Protein AF-A0A7S2XJY5-F1 (afdb_monomer_lite)

Secondary structure (DSSP, 8-state):
------------------PPPS--S---------STT-EEEEEEEEEE----SSSS--PPPEEEEEEEEEEEGGGSPPPHHHHHHHHHHHHHHHHHHT-EEE-GGG-SS---EE-TTTTTS--HHHHHHHHHHHHHTT-SEEEEEGGG-----EETTS-EEHHHHHHHS-S--EEEEEEEEHHHHHHHHHHHTT-BPPPP--SS-------S--------TTSS--BTTPEEE-GGG-----TTS-TT---EEEEEEEGGGGGTGGG-HHHHHHHHHHHHHT-SPPSS--EEHHHHHHHHHHHHHHHHHHHH---GGGT-SS-SSEE-HHHHHHHHHHHHSSPPPHHHHHHHHHHH-SS-SSSEEHHHHHHHHHHHHHHTT-

Organism: NCBI:txid420275

InterPro domains:
  IPR002048 EF-hand domain [PF13202] (316-332)
  IPR002048 EF-hand domain [PF13202] (350-371)
  IPR002048 EF-hand domain [PS50222] (316-342)
  IPR002048 EF-hand domain [PS50222] (344-379)
  IPR002048 EF-hand domain [SM00054] (316-339)
  IPR002048 EF-hand domain [SM00054] (348-376)
  IPR002048 EF-hand domain [cd00051] (316-369)
  IPR006179 5'-Nucleotidase/apyrase [PTHR11575] (23-199)
  IPR008334 5'-Nucleotidase, C-terminal [PF02872] (119-199)
  IPR011992 EF-hand domain pair [SSF47473] (313-374)
  IPR018247 EF-Hand 1, calcium-binding site [PS00018] (320-332)
  IPR018247 EF-Hand 1, calcium-binding site [PS00018] (357-369)
  IPR036907 5'-Nucleotidase, C-terminal domain superfamily [G3DSA:3.90.780.10] (108-244)
  IPR036907 5'-Nucleotidase, C-terminal domain superfamily [SSF55816] (118-196)

Structure (mmCIF, N/CA/C/O backbone):
data_AF-A0A7S2XJY5-F1
#
_entry.id   AF-A0A7S2XJY5-F1
#
loop_
_atom_site.group_PDB
_atom_site.id
_atom_site.type_symbol
_atom_site.label_atom_id
_atom_site.label_alt_id
_atom_site.label_comp_id
_atom_site.label_asym_id
_atom_site.label_entity_id
_atom_site.label_seq_id
_atom_site.pdbx_PDB_ins_code
_atom_site.Cartn_x
_atom_site.Cartn_y
_atom_site.Cartn_z
_atom_site.occupancy
_atom_site.B_iso_or_equiv
_atom_site.auth_seq_id
_atom_site.auth_comp_id
_atom_site.auth_asym_id
_atom_site.auth_atom_id
_atom_site.pdbx_PDB_model_num
ATOM 1 N N . MET A 1 1 ? 21.127 9.557 -14.807 1.00 29.62 1 MET A N 1
ATOM 2 C CA . MET A 1 1 ? 20.922 9.652 -13.348 1.00 29.62 1 MET A CA 1
ATOM 3 C C . MET A 1 1 ? 21.948 8.745 -12.684 1.00 29.62 1 MET A C 1
ATOM 5 O O . MET A 1 1 ? 22.033 7.583 -13.057 1.00 29.62 1 MET A O 1
ATOM 9 N N . VAL A 1 2 ? 22.822 9.300 -11.841 1.00 29.33 2 VAL A N 1
ATOM 10 C CA . VAL A 1 2 ? 23.921 8.565 -11.191 1.00 29.33 2 VAL A CA 1
ATOM 11 C C . VAL A 1 2 ? 23.334 7.768 -10.027 1.00 29.33 2 VAL A C 1
ATOM 13 O O . VAL A 1 2 ? 22.824 8.361 -9.083 1.00 29.33 2 VAL A O 1
ATOM 16 N N . VAL A 1 3 ? 23.370 6.439 -10.116 1.00 29.59 3 VAL A N 1
ATOM 17 C CA . VAL A 1 3 ? 22.918 5.539 -9.045 1.00 29.59 3 VAL A CA 1
ATOM 18 C C . VAL A 1 3 ? 24.025 5.443 -7.977 1.00 29.59 3 VAL A C 1
ATOM 20 O O . VAL A 1 3 ? 25.196 5.306 -8.351 1.00 29.59 3 VAL A O 1
ATOM 23 N N . PRO A 1 4 ? 23.716 5.536 -6.668 1.00 28.08 4 PRO A N 1
ATOM 24 C CA . PRO A 1 4 ? 24.727 5.514 -5.615 1.00 28.08 4 PRO A CA 1
ATOM 25 C C . PRO A 1 4 ? 25.443 4.162 -5.537 1.00 28.08 4 PRO A C 1
ATOM 27 O O . PRO A 1 4 ? 24.821 3.103 -5.572 1.00 28.08 4 PRO A O 1
ATOM 30 N N . LYS A 1 5 ? 26.769 4.206 -5.381 1.00 39.09 5 LYS A N 1
ATOM 31 C CA . LYS A 1 5 ? 27.600 3.046 -5.040 1.00 39.09 5 LYS A CA 1
ATOM 32 C C . LYS A 1 5 ? 27.339 2.650 -3.585 1.00 39.09 5 LYS A C 1
ATOM 34 O O . LYS A 1 5 ? 27.726 3.387 -2.684 1.00 39.09 5 LYS A O 1
ATOM 39 N N . GLY A 1 6 ? 26.757 1.478 -3.353 1.00 31.03 6 GLY A N 1
ATOM 40 C CA . GLY A 1 6 ? 26.663 0.905 -2.013 1.00 31.03 6 GLY A CA 1
ATOM 41 C C . GLY A 1 6 ? 26.239 -0.558 -2.036 1.00 31.03 6 GLY A C 1
ATOM 42 O O . GLY A 1 6 ? 25.116 -0.855 -2.417 1.00 31.03 6 GLY A O 1
ATOM 43 N N . LEU A 1 7 ? 27.150 -1.435 -1.596 1.00 30.28 7 LEU A N 1
ATOM 44 C CA . LEU A 1 7 ? 26.961 -2.867 -1.311 1.00 30.28 7 LEU A CA 1
ATOM 45 C C . LEU A 1 7 ? 26.700 -3.776 -2.521 1.00 30.28 7 LEU A C 1
ATOM 47 O O . LEU A 1 7 ? 25.761 -4.565 -2.548 1.00 30.28 7 LEU A O 1
ATOM 51 N N . PHE A 1 8 ? 27.618 -3.748 -3.486 1.00 30.09 8 PHE A N 1
ATOM 52 C CA . PHE A 1 8 ? 27.840 -4.936 -4.302 1.00 30.09 8 PHE A CA 1
ATOM 53 C C . PHE A 1 8 ? 28.774 -5.864 -3.540 1.00 30.09 8 PHE A C 1
ATOM 55 O O . PHE A 1 8 ? 29.875 -5.466 -3.162 1.00 30.09 8 PHE A O 1
ATOM 62 N N . TRP A 1 9 ? 28.324 -7.099 -3.327 1.00 26.91 9 TRP A N 1
ATOM 63 C CA . TRP A 1 9 ? 29.220 -8.224 -3.121 1.00 26.91 9 TRP A CA 1
ATOM 64 C C . TRP A 1 9 ? 30.323 -8.108 -4.169 1.00 26.91 9 TRP A C 1
ATOM 66 O O . TRP A 1 9 ? 30.029 -8.117 -5.367 1.00 26.91 9 TRP A O 1
ATOM 76 N N . GLU A 1 10 ? 31.570 -7.916 -3.737 1.00 26.02 10 GLU A N 1
ATOM 77 C CA . GLU A 1 10 ? 32.703 -8.094 -4.631 1.00 26.02 10 GLU A CA 1
ATOM 78 C C . GLU A 1 10 ? 32.535 -9.487 -5.221 1.00 26.02 10 GLU A C 1
ATOM 80 O O . GLU A 1 10 ? 32.629 -10.486 -4.504 1.00 26.02 10 GLU A O 1
ATOM 85 N N . ALA A 1 11 ? 32.209 -9.545 -6.515 1.00 30.75 11 ALA A N 1
ATOM 86 C CA . ALA A 1 11 ? 32.312 -10.754 -7.300 1.00 30.75 11 ALA A CA 1
ATOM 87 C C . ALA A 1 11 ? 33.789 -11.133 -7.244 1.00 30.75 11 ALA A C 1
ATOM 89 O O . ALA A 1 11 ? 34.611 -10.672 -8.035 1.00 30.75 11 ALA A O 1
ATOM 90 N N . THR A 1 12 ? 34.139 -11.893 -6.211 1.00 30.95 12 THR A N 1
ATOM 91 C CA . THR A 1 12 ? 35.447 -12.488 -6.044 1.00 30.95 12 THR A CA 1
ATOM 92 C C . THR A 1 12 ? 35.678 -13.237 -7.337 1.00 30.95 12 THR A C 1
ATOM 94 O O . THR A 1 12 ? 34.856 -14.078 -7.682 1.00 30.95 12 THR A O 1
ATOM 97 N N . ASN A 1 13 ? 36.719 -12.846 -8.074 1.00 35.53 13 ASN A N 1
ATOM 98 C CA . ASN A 1 13 ? 37.205 -13.447 -9.314 1.00 35.53 13 ASN A CA 1
ATOM 99 C C . ASN A 1 13 ? 36.831 -14.943 -9.418 1.00 35.53 13 ASN A C 1
ATOM 101 O O . ASN A 1 13 ? 37.615 -15.815 -9.044 1.00 35.53 13 ASN A O 1
ATOM 105 N N . MET A 1 14 ? 35.642 -15.269 -9.936 1.00 33.88 14 MET A N 1
ATOM 106 C CA . MET A 1 14 ? 35.227 -16.649 -10.197 1.00 33.88 14 MET A CA 1
ATOM 107 C C . MET A 1 14 ? 35.778 -17.061 -11.562 1.00 33.88 14 MET A C 1
ATOM 109 O O . MET A 1 14 ? 35.077 -17.575 -12.420 1.00 33.88 14 MET A O 1
ATOM 113 N N . ASN A 1 15 ? 37.086 -16.871 -11.737 1.00 35.81 15 ASN A N 1
ATOM 114 C CA . ASN A 1 15 ? 37.884 -17.538 -12.758 1.00 35.81 15 ASN A CA 1
ATOM 115 C C . ASN A 1 15 ? 38.328 -18.921 -12.248 1.00 35.81 15 ASN A C 1
ATOM 117 O O . ASN A 1 15 ? 39.458 -19.347 -12.484 1.00 35.81 15 ASN A O 1
ATOM 121 N N . GLN A 1 16 ? 37.466 -19.633 -11.511 1.00 37.78 16 GLN A N 1
ATOM 122 C CA . GLN A 1 16 ? 37.703 -21.042 -11.216 1.00 37.78 16 GLN A CA 1
ATOM 123 C C . GLN A 1 16 ? 37.204 -21.874 -12.391 1.00 37.78 16 GLN A C 1
ATOM 125 O O . GLN A 1 16 ? 36.065 -22.329 -12.453 1.00 37.78 16 GLN A O 1
ATOM 130 N N . TRP A 1 17 ? 38.116 -22.064 -13.338 1.00 41.41 17 TRP A N 1
ATOM 131 C CA . TRP A 1 17 ? 38.046 -23.124 -14.325 1.00 41.41 17 TRP A CA 1
ATOM 132 C C . TRP A 1 17 ? 38.044 -24.464 -13.585 1.00 41.41 17 TRP A C 1
ATOM 134 O O . TRP A 1 17 ? 39.087 -24.894 -13.089 1.00 41.41 17 TRP A O 1
ATOM 144 N N . MET A 1 18 ? 36.900 -25.145 -13.514 1.00 36.88 18 MET A N 1
ATOM 145 C CA . MET A 1 18 ? 36.914 -26.574 -13.205 1.00 36.88 18 MET A CA 1
ATOM 146 C C . MET A 1 18 ? 37.543 -27.288 -14.401 1.00 36.88 18 MET A C 1
ATOM 148 O O . MET A 1 18 ? 36.895 -27.514 -15.423 1.00 36.88 18 MET A O 1
ATOM 152 N N . ARG A 1 19 ? 38.844 -27.585 -14.304 1.00 36.41 19 ARG A N 1
ATOM 153 C CA . ARG A 1 19 ? 39.475 -28.542 -15.214 1.00 36.41 19 ARG A CA 1
ATOM 154 C C . ARG A 1 19 ? 38.819 -29.900 -14.957 1.00 36.41 19 ARG A C 1
ATOM 156 O O . ARG A 1 19 ? 38.704 -30.270 -13.791 1.00 36.41 19 ARG A O 1
ATOM 163 N N . PRO A 1 20 ? 38.386 -30.630 -15.994 1.00 39.88 20 PRO A N 1
ATOM 164 C CA . PRO A 1 20 ? 37.950 -31.995 -15.790 1.00 39.88 20 PRO A CA 1
ATOM 165 C C . PRO A 1 20 ? 39.162 -32.794 -15.319 1.00 39.88 20 PRO A C 1
ATOM 167 O O . PRO A 1 20 ? 40.182 -32.835 -16.016 1.00 39.88 20 PRO A O 1
ATOM 170 N N . ASP A 1 21 ? 39.048 -33.409 -14.144 1.00 40.09 21 ASP A N 1
ATOM 171 C CA . ASP A 1 21 ? 39.895 -34.542 -13.808 1.00 40.09 21 ASP A CA 1
ATOM 172 C C . ASP A 1 21 ? 39.765 -35.572 -14.934 1.00 40.09 21 ASP A C 1
ATOM 174 O O . ASP A 1 21 ? 38.693 -35.774 -15.518 1.00 40.09 21 ASP A O 1
ATOM 178 N N . GLN A 1 22 ? 40.908 -36.135 -15.315 1.00 46.09 22 GLN A N 1
ATOM 179 C CA . GLN A 1 22 ? 40.997 -37.109 -16.388 1.00 46.09 22 GLN A CA 1
ATOM 180 C C . GLN A 1 22 ? 40.031 -38.276 -16.134 1.00 46.09 22 GLN A C 1
ATOM 182 O O . GLN A 1 22 ? 39.860 -38.708 -15.001 1.00 46.09 22 GLN A O 1
ATOM 187 N N . GLU A 1 23 ? 39.457 -38.792 -17.226 1.00 42.59 23 GLU A N 1
ATOM 188 C CA . GLU A 1 23 ? 38.643 -40.016 -17.289 1.00 42.59 23 GLU A CA 1
ATOM 189 C C . GLU A 1 23 ? 37.160 -39.899 -16.877 1.00 42.59 23 GLU A C 1
ATOM 191 O O . GLU A 1 23 ? 36.683 -40.571 -15.971 1.00 42.59 23 GLU A O 1
ATOM 196 N N . SER A 1 24 ? 36.356 -39.150 -17.643 1.00 40.94 24 SER A N 1
ATOM 197 C CA . SER A 1 24 ? 34.982 -39.595 -17.947 1.00 40.94 24 SER A CA 1
ATOM 198 C C . SER A 1 24 ? 34.450 -38.990 -19.251 1.00 40.94 24 SER A C 1
ATOM 200 O O . SER A 1 24 ? 34.585 -37.801 -19.539 1.00 40.94 24 SER A O 1
ATOM 202 N N . SER A 1 25 ? 33.856 -39.846 -20.077 1.00 47.81 25 SER A N 1
ATOM 203 C CA . SER A 1 25 ? 33.305 -39.555 -21.399 1.00 47.81 25 SER A CA 1
ATOM 204 C C . SER A 1 25 ? 31.925 -38.888 -21.322 1.00 47.81 25 SER A C 1
ATOM 206 O O . SER A 1 25 ? 30.938 -39.480 -21.747 1.00 47.81 25 SER A O 1
ATOM 208 N N . SER A 1 26 ? 31.859 -37.679 -20.760 1.00 51.41 26 SER A N 1
ATOM 209 C CA . SER A 1 26 ? 30.836 -36.651 -21.035 1.00 51.41 26 SER A CA 1
ATOM 210 C C . SER A 1 26 ? 31.084 -35.450 -20.117 1.00 51.41 26 SER A C 1
ATOM 212 O O . SER A 1 26 ? 30.559 -35.389 -19.004 1.00 51.41 26 SER A O 1
ATOM 214 N N . SER A 1 27 ? 31.905 -34.490 -20.543 1.00 62.22 27 SER A N 1
ATOM 215 C CA . SER A 1 27 ? 32.109 -33.265 -19.766 1.00 62.22 27 SER A CA 1
ATOM 216 C C . SER A 1 27 ? 30.918 -32.322 -19.963 1.00 62.22 27 SER A C 1
ATOM 218 O O . SER A 1 27 ? 30.722 -31.739 -21.027 1.00 62.22 27 SER A O 1
ATOM 220 N N . ILE A 1 28 ? 30.088 -32.182 -18.929 1.00 72.00 28 ILE A N 1
ATOM 221 C CA . ILE A 1 28 ? 29.012 -31.186 -18.911 1.00 72.00 28 ILE A CA 1
ATOM 222 C C . ILE A 1 28 ? 29.629 -29.843 -18.520 1.00 72.00 28 ILE A C 1
ATOM 224 O O . ILE A 1 28 ? 30.196 -29.706 -17.436 1.00 72.00 28 ILE A O 1
ATOM 228 N N . ARG A 1 29 ? 29.519 -28.845 -19.402 1.00 70.56 29 ARG A N 1
ATOM 229 C CA . ARG A 1 29 ? 29.962 -27.473 -19.124 1.00 70.56 29 ARG A CA 1
ATOM 230 C C . ARG A 1 29 ? 28.786 -26.636 -18.633 1.00 70.56 29 ARG A C 1
ATOM 232 O O . ARG A 1 29 ? 27.751 -26.584 -19.289 1.00 70.56 29 ARG A O 1
ATOM 239 N N . ILE A 1 30 ? 28.965 -25.965 -17.498 1.00 80.69 30 ILE A N 1
ATOM 240 C CA . ILE A 1 30 ? 27.973 -25.058 -16.909 1.00 80.69 30 ILE A CA 1
ATOM 241 C C . ILE A 1 30 ? 28.506 -23.628 -17.023 1.00 80.69 30 ILE A C 1
ATOM 243 O O . ILE A 1 30 ? 29.621 -23.348 -16.589 1.00 80.69 30 ILE A O 1
ATOM 247 N N . LEU A 1 31 ? 27.706 -22.730 -17.599 1.00 82.56 31 LEU A N 1
ATOM 248 C CA . LEU A 1 31 ? 28.025 -21.311 -17.783 1.00 82.56 31 LEU A CA 1
ATOM 249 C C . LEU A 1 31 ? 26.969 -20.454 -17.071 1.00 82.56 31 LEU A C 1
ATOM 251 O O . LEU A 1 31 ? 25.777 -20.748 -17.152 1.00 82.56 31 LEU A O 1
ATOM 255 N N . LYS A 1 32 ? 27.393 -19.384 -16.388 1.00 83.06 32 LYS A N 1
ATOM 256 C CA . LYS A 1 32 ? 26.498 -18.413 -15.735 1.00 83.06 32 LYS A CA 1
ATOM 257 C C . LYS A 1 32 ? 27.039 -16.998 -15.928 1.00 83.06 32 LYS A C 1
ATOM 259 O O . LYS A 1 32 ? 28.169 -16.720 -15.552 1.00 83.06 32 LYS A O 1
ATOM 264 N N . THR A 1 33 ? 26.215 -16.102 -16.460 1.00 84.88 33 THR A N 1
ATOM 265 C CA . THR A 1 33 ? 26.574 -14.711 -16.799 1.00 84.88 33 THR A CA 1
ATOM 266 C C . THR A 1 33 ? 26.278 -13.696 -15.684 1.00 84.88 33 THR A C 1
ATOM 268 O O . THR A 1 33 ? 26.242 -12.494 -15.927 1.00 84.88 33 THR A O 1
ATOM 271 N N . GLY A 1 34 ? 26.062 -14.154 -14.447 1.00 83.12 34 GLY A N 1
ATOM 272 C CA . GLY A 1 34 ? 25.695 -13.280 -13.325 1.00 83.12 34 GLY A CA 1
ATOM 273 C C . GLY A 1 34 ? 24.226 -12.834 -13.355 1.00 83.12 34 GLY A C 1
ATOM 274 O O . GLY A 1 34 ? 23.350 -13.639 -13.680 1.00 83.12 34 GLY A O 1
ATOM 275 N N . SER A 1 35 ? 23.964 -11.584 -12.957 1.00 72.00 35 SER A N 1
ATOM 276 C CA . SER A 1 35 ? 22.647 -10.924 -12.929 1.00 72.00 35 SER A CA 1
ATOM 277 C C . SER A 1 35 ? 22.656 -9.627 -13.750 1.00 72.00 35 SER A C 1
ATOM 279 O O . SER A 1 35 ? 23.706 -9.174 -14.207 1.00 72.00 35 SER A O 1
ATOM 281 N N . ASP A 1 36 ? 21.473 -9.045 -13.963 1.00 75.44 36 ASP A N 1
ATOM 282 C CA . ASP A 1 36 ? 21.288 -7.696 -14.532 1.00 75.44 36 ASP A CA 1
ATOM 283 C C . ASP A 1 36 ? 21.783 -7.512 -15.973 1.00 75.44 36 ASP A C 1
ATOM 285 O O . ASP A 1 36 ? 21.943 -6.390 -16.446 1.00 75.44 36 ASP A O 1
ATOM 289 N N . ALA A 1 37 ? 22.013 -8.624 -16.681 1.00 83.56 37 ALA A N 1
ATOM 290 C CA . ALA A 1 37 ? 22.475 -8.647 -18.066 1.00 83.56 37 ALA A CA 1
ATOM 291 C C . ALA A 1 37 ? 23.744 -7.806 -18.313 1.00 83.56 37 ALA A C 1
ATOM 293 O O . ALA A 1 37 ? 23.923 -7.261 -19.396 1.00 83.56 37 ALA A O 1
ATOM 294 N N . ARG A 1 38 ? 24.649 -7.703 -17.330 1.00 86.12 38 ARG A N 1
ATOM 295 C CA . ARG A 1 38 ? 25.928 -6.998 -17.519 1.00 86.12 38 ARG A CA 1
ATOM 296 C C . ARG A 1 38 ? 26.885 -7.757 -18.441 1.00 86.12 38 ARG A C 1
ATOM 298 O O . ARG A 1 38 ? 27.644 -7.141 -19.181 1.00 86.12 38 ARG A O 1
ATOM 305 N N . LEU A 1 39 ? 26.847 -9.087 -18.384 1.00 89.44 39 LEU A N 1
ATOM 306 C CA . LEU A 1 39 ? 27.678 -9.967 -19.198 1.00 89.44 39 LEU A CA 1
ATOM 307 C C . LEU A 1 39 ? 26.808 -10.783 -20.156 1.00 89.44 39 LEU A C 1
ATOM 309 O O . LEU A 1 39 ? 25.773 -11.324 -19.760 1.00 89.44 39 LEU A O 1
ATOM 313 N N . ALA A 1 40 ? 27.271 -10.943 -21.392 1.00 91.25 40 ALA A N 1
ATOM 314 C CA . ALA A 1 40 ? 26.786 -11.975 -22.302 1.00 91.25 40 ALA A CA 1
ATOM 315 C C . ALA A 1 40 ? 27.818 -13.101 -22.402 1.00 91.25 40 ALA A C 1
ATOM 317 O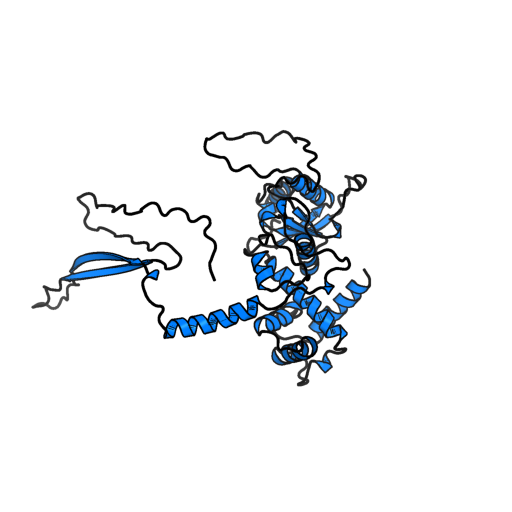 O . ALA A 1 40 ? 29.014 -12.836 -22.455 1.00 91.25 40 ALA A O 1
ATOM 318 N N . ALA A 1 41 ? 27.364 -14.354 -22.443 1.00 91.62 41 ALA A N 1
ATOM 319 C CA . ALA A 1 41 ? 28.221 -15.477 -22.808 1.00 91.62 41 ALA A CA 1
ATOM 320 C C . ALA A 1 41 ? 28.127 -15.685 -24.320 1.00 91.62 41 ALA A C 1
ATOM 322 O O . ALA A 1 41 ? 27.054 -16.016 -24.829 1.00 91.62 41 ALA A O 1
ATOM 323 N N . LEU A 1 42 ? 29.238 -15.507 -25.026 1.00 91.25 42 LEU A N 1
ATOM 324 C CA . LEU A 1 42 ? 29.387 -15.954 -26.402 1.00 91.25 42 LEU A CA 1
ATOM 325 C C . LEU A 1 42 ? 29.897 -17.392 -26.362 1.00 91.25 42 LEU A C 1
ATOM 327 O O . LEU A 1 42 ? 30.968 -17.643 -25.819 1.00 91.25 42 LEU A O 1
ATOM 331 N N . VAL A 1 43 ? 29.113 -18.331 -26.890 1.00 91.44 43 VAL A N 1
ATOM 332 C CA . VAL A 1 43 ? 29.472 -19.752 -26.910 1.00 91.44 43 VAL A CA 1
ATOM 333 C C . VAL A 1 43 ? 29.556 -20.214 -28.353 1.00 91.44 43 VAL A C 1
ATOM 335 O O . VAL A 1 43 ? 28.563 -20.175 -29.078 1.00 91.44 43 VAL A O 1
ATOM 338 N N . GLU A 1 44 ? 30.737 -20.660 -28.755 1.00 91.00 44 GLU A N 1
ATOM 339 C CA . GLU A 1 44 ? 31.007 -21.199 -30.080 1.00 91.00 44 GLU A CA 1
ATOM 340 C C . GLU A 1 44 ? 31.118 -22.723 -30.004 1.00 91.00 44 GLU A C 1
ATOM 342 O O . GLU A 1 44 ? 31.832 -23.275 -29.161 1.00 91.00 44 GLU A O 1
ATOM 347 N N . TRP A 1 45 ? 30.370 -23.415 -30.866 1.00 88.44 45 TRP A N 1
ATOM 348 C CA . TRP A 1 45 ? 30.390 -24.871 -30.984 1.00 88.44 45 TRP A CA 1
ATOM 349 C C . TRP A 1 45 ? 30.909 -25.263 -32.357 1.00 88.44 45 TRP A C 1
ATOM 351 O O . TRP A 1 45 ? 30.323 -24.897 -33.377 1.00 88.44 45 TRP A O 1
ATOM 361 N N . THR A 1 46 ? 31.962 -26.072 -32.372 1.00 87.56 46 THR A N 1
ATOM 362 C CA . THR A 1 46 ? 32.534 -26.604 -33.608 1.00 87.56 46 THR A CA 1
ATOM 363 C C . THR A 1 46 ? 32.130 -28.060 -33.763 1.00 87.56 46 THR A C 1
ATOM 365 O O . THR A 1 46 ? 32.360 -28.858 -32.856 1.00 87.56 46 THR A O 1
ATOM 368 N N . PHE A 1 47 ? 31.568 -28.426 -34.915 1.00 87.06 47 PHE A N 1
ATOM 369 C CA . PHE A 1 47 ? 31.174 -29.799 -35.235 1.00 87.06 47 PHE A CA 1
ATOM 370 C C . PHE A 1 47 ? 31.938 -30.325 -36.452 1.00 87.06 47 PHE A C 1
ATOM 372 O O . PHE A 1 47 ? 32.155 -29.599 -37.421 1.00 87.06 47 PHE A O 1
ATOM 379 N N . ASP A 1 48 ? 32.301 -31.603 -36.416 1.00 83.25 48 ASP A N 1
ATOM 380 C CA . ASP A 1 48 ? 32.869 -32.330 -37.544 1.00 83.25 48 ASP A CA 1
ATOM 381 C C . ASP A 1 48 ? 31.754 -33.033 -38.331 1.00 83.25 48 ASP A C 1
ATOM 383 O O . ASP A 1 48 ? 30.920 -33.754 -37.775 1.00 83.25 48 ASP A O 1
ATOM 387 N N . HIS A 1 49 ? 31.756 -32.814 -39.645 1.00 73.38 49 HIS A N 1
ATOM 388 C CA . HIS A 1 49 ? 30.795 -33.358 -40.603 1.00 73.38 49 HIS A CA 1
ATOM 389 C C . HIS A 1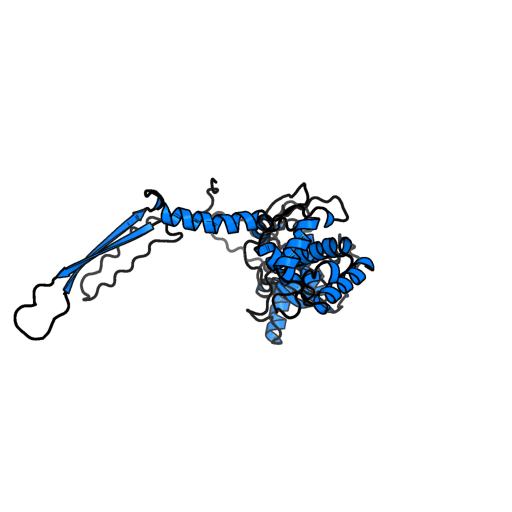 49 ? 31.380 -34.472 -41.490 1.00 73.38 49 HIS A C 1
ATOM 391 O O . HIS A 1 49 ? 30.720 -34.921 -42.433 1.00 73.38 49 HIS A O 1
ATOM 397 N N . THR A 1 50 ? 32.607 -34.930 -41.235 1.00 67.19 50 THR A N 1
ATOM 398 C CA . THR A 1 50 ? 33.335 -35.852 -42.119 1.00 67.19 50 THR A CA 1
ATOM 399 C C . THR A 1 50 ? 32.900 -37.321 -42.005 1.00 67.19 50 THR A C 1
ATOM 401 O O . THR A 1 50 ? 33.715 -38.183 -41.740 1.00 67.19 50 THR A O 1
ATOM 404 N N . HIS A 1 51 ? 31.630 -37.652 -42.277 1.00 56.69 51 HIS A N 1
ATOM 405 C CA . HIS A 1 51 ? 31.192 -39.021 -42.629 1.00 56.69 51 HIS A CA 1
ATOM 406 C C . HIS A 1 51 ? 29.814 -39.012 -43.321 1.00 56.69 51 HIS A C 1
ATOM 408 O O . HIS A 1 51 ? 28.835 -39.540 -42.808 1.00 56.69 51 HIS A O 1
ATOM 414 N N . ASN A 1 52 ? 29.711 -38.397 -44.506 1.00 53.81 52 ASN A N 1
ATOM 415 C CA . ASN A 1 52 ? 28.458 -38.391 -45.279 1.00 53.81 52 ASN A CA 1
ATOM 416 C C . ASN A 1 52 ? 28.676 -38.721 -46.764 1.00 53.81 52 ASN A C 1
ATOM 418 O O . ASN A 1 52 ? 28.187 -38.038 -47.661 1.00 53.81 52 ASN A O 1
ATOM 422 N N . THR A 1 53 ? 29.455 -39.769 -47.040 1.00 52.97 53 THR A N 1
ATOM 423 C CA . THR A 1 53 ? 29.577 -40.326 -48.394 1.00 52.97 53 THR A CA 1
ATOM 424 C C . THR A 1 53 ? 29.438 -41.845 -48.342 1.00 52.97 53 THR A C 1
ATOM 426 O O . THR A 1 53 ? 30.413 -42.554 -48.127 1.00 52.97 53 THR A O 1
ATOM 429 N N . GLY A 1 54 ? 28.218 -42.360 -48.525 1.00 55.06 54 GLY A N 1
ATOM 430 C CA . GLY A 1 54 ? 28.064 -43.715 -49.066 1.00 55.06 54 GLY A CA 1
ATOM 431 C C . GLY A 1 54 ? 26.875 -44.554 -48.614 1.00 55.06 54 GLY A C 1
ATOM 432 O O . GLY A 1 54 ? 26.387 -45.310 -49.442 1.00 55.06 54 GLY A O 1
ATOM 433 N N . ASP A 1 55 ? 26.375 -44.428 -47.384 1.00 55.44 55 ASP A N 1
ATOM 434 C CA . ASP A 1 55 ? 25.310 -45.317 -46.892 1.00 55.44 55 ASP A CA 1
ATOM 435 C C . ASP A 1 55 ? 24.176 -44.546 -46.214 1.00 55.44 55 ASP A C 1
ATOM 437 O O . ASP A 1 55 ? 24.386 -43.510 -45.590 1.00 55.44 55 ASP A O 1
ATOM 441 N N . HIS A 1 56 ? 22.952 -45.053 -46.370 1.00 55.56 56 HIS A N 1
ATOM 442 C CA . HIS A 1 56 ? 21.667 -44.426 -46.025 1.00 55.56 56 HIS A CA 1
ATOM 443 C C . HIS A 1 56 ? 21.405 -44.185 -44.516 1.00 55.56 56 HIS A C 1
ATOM 445 O O . HIS A 1 56 ? 20.254 -44.164 -44.081 1.00 55.56 56 HIS A O 1
ATOM 451 N N . GLN A 1 57 ? 22.437 -43.961 -43.704 1.00 58.50 57 GLN A N 1
ATOM 452 C CA . GLN A 1 57 ? 22.311 -43.515 -42.318 1.00 58.50 57 GLN A CA 1
ATOM 453 C C . GLN A 1 57 ? 23.120 -42.237 -42.111 1.00 58.50 57 GLN A C 1
ATOM 455 O O . GLN A 1 57 ? 24.334 -42.263 -41.950 1.00 58.50 57 GLN A O 1
ATOM 460 N N . SER A 1 58 ? 22.420 -41.105 -42.099 1.00 60.16 58 SER A N 1
ATOM 461 C CA . SER A 1 58 ? 22.964 -39.812 -41.693 1.00 60.16 58 SER A CA 1
ATOM 462 C C . SER A 1 58 ? 23.395 -39.877 -40.225 1.00 60.16 58 SER A C 1
ATOM 464 O O . SER A 1 58 ? 22.555 -39.768 -39.328 1.00 60.16 58 SER A O 1
ATOM 466 N N . THR A 1 59 ? 24.685 -40.077 -39.964 1.00 61.81 59 THR A N 1
ATOM 467 C CA . THR A 1 59 ? 25.244 -39.952 -38.614 1.00 61.81 59 THR A CA 1
ATOM 468 C C . THR A 1 59 ? 25.260 -38.479 -38.198 1.00 61.81 59 THR A C 1
ATOM 470 O O . THR A 1 59 ? 25.668 -37.633 -38.999 1.00 61.81 59 THR A O 1
ATOM 473 N N . PRO A 1 60 ? 24.805 -38.137 -36.977 1.00 69.69 60 PRO A N 1
ATOM 474 C CA . PRO A 1 60 ? 24.823 -36.759 -36.506 1.00 69.69 60 PRO A CA 1
ATOM 475 C C . PRO A 1 60 ? 26.266 -36.226 -36.410 1.00 69.69 60 PRO A C 1
ATOM 477 O O . PRO A 1 60 ? 27.177 -37.007 -36.125 1.00 69.69 60 PRO A O 1
ATOM 480 N N . PRO A 1 61 ? 26.483 -34.916 -36.635 1.00 75.75 61 PRO A N 1
ATOM 481 C CA . PRO A 1 61 ? 27.808 -34.302 -36.562 1.00 75.75 61 PRO A CA 1
ATOM 482 C C . PRO A 1 61 ? 28.432 -34.500 -35.178 1.00 75.75 61 PRO A C 1
ATOM 484 O O . PRO A 1 61 ? 27.751 -34.338 -34.162 1.00 75.75 61 PRO A O 1
ATOM 487 N N . ALA A 1 62 ? 29.722 -34.826 -35.129 1.00 79.25 62 ALA A N 1
ATOM 488 C CA . ALA A 1 62 ? 30.432 -35.000 -33.865 1.00 79.25 62 ALA A CA 1
ATOM 489 C C . ALA A 1 62 ? 30.882 -33.635 -33.326 1.00 79.25 62 ALA A C 1
ATOM 491 O O . ALA A 1 62 ? 31.504 -32.861 -34.046 1.00 79.25 62 ALA A O 1
ATOM 492 N N . LEU A 1 63 ? 30.580 -33.324 -32.063 1.00 78.19 63 LEU A N 1
ATOM 493 C CA . LEU A 1 63 ? 31.064 -32.103 -31.411 1.00 78.19 63 LEU A CA 1
ATOM 494 C C . LEU A 1 63 ? 32.587 -32.184 -31.208 1.00 78.19 63 LEU A C 1
ATOM 496 O O . LEU A 1 63 ? 33.077 -33.111 -30.568 1.00 78.19 63 LEU A O 1
ATOM 500 N N . VAL A 1 64 ? 33.316 -31.201 -31.733 1.00 83.38 64 VAL A N 1
ATOM 501 C CA . VAL A 1 64 ? 34.788 -31.124 -31.729 1.00 83.38 64 VAL A CA 1
ATOM 502 C C . VAL A 1 64 ? 35.288 -30.237 -30.600 1.00 83.38 64 VAL A C 1
ATOM 504 O O . VAL A 1 64 ? 36.168 -30.633 -29.836 1.00 83.38 64 VAL A O 1
ATOM 507 N N . SER A 1 65 ? 34.731 -29.033 -30.483 1.00 82.62 65 SER A N 1
ATOM 508 C CA . SER A 1 65 ? 35.099 -28.083 -29.439 1.00 82.62 65 SER A CA 1
ATOM 509 C C . SER A 1 65 ? 33.903 -27.252 -29.002 1.00 82.62 65 SER A C 1
ATOM 511 O O . SER A 1 65 ? 32.925 -27.074 -29.730 1.00 82.62 65 SER A O 1
ATOM 513 N N . VAL A 1 66 ? 34.007 -26.762 -27.772 1.00 84.31 66 VAL A N 1
ATOM 514 C CA . VAL A 1 66 ? 33.137 -25.736 -27.214 1.00 84.31 66 VAL A CA 1
ATOM 515 C C . VAL A 1 66 ? 34.068 -24.671 -26.669 1.00 84.31 66 VAL A C 1
ATOM 517 O O . VAL A 1 66 ? 34.893 -24.976 -25.804 1.00 84.31 66 VAL A O 1
ATOM 520 N N . ASP A 1 67 ? 33.917 -23.448 -27.138 1.00 85.88 67 ASP A N 1
ATOM 521 C CA . ASP A 1 67 ? 34.673 -22.288 -26.686 1.00 85.88 67 ASP A CA 1
ATOM 522 C C . ASP A 1 67 ? 33.676 -21.261 -26.145 1.00 85.88 67 ASP A C 1
ATOM 524 O O . ASP A 1 67 ? 32.557 -21.146 -26.645 1.00 85.88 67 ASP A O 1
ATOM 528 N N . ALA A 1 68 ? 34.018 -20.596 -25.043 1.00 88.50 68 ALA A N 1
ATOM 529 C CA . ALA A 1 68 ? 33.118 -19.649 -24.396 1.00 88.50 68 ALA A CA 1
ATOM 530 C C . ALA A 1 68 ? 33.881 -18.424 -23.900 1.00 88.50 68 ALA A C 1
ATOM 532 O O . ALA A 1 68 ? 34.917 -18.556 -23.247 1.00 88.50 68 ALA A O 1
ATOM 533 N N . GLU A 1 69 ? 33.325 -17.250 -24.168 1.00 91.12 69 GLU A N 1
ATOM 534 C CA . GLU A 1 69 ? 33.835 -15.956 -23.727 1.00 91.12 69 GLU A CA 1
ATOM 535 C C . GLU A 1 69 ? 32.715 -15.160 -23.053 1.00 91.12 69 GLU A C 1
ATOM 537 O O . GLU A 1 69 ? 31.553 -15.232 -23.457 1.00 91.12 69 GLU A O 1
ATOM 542 N N . PHE A 1 70 ? 33.059 -14.395 -22.017 1.00 90.31 70 PHE A N 1
ATOM 543 C CA . PHE A 1 70 ? 32.142 -13.442 -21.402 1.00 90.31 70 PHE A CA 1
ATOM 544 C C . PHE A 1 70 ? 32.452 -12.033 -21.891 1.00 90.31 70 PHE A C 1
ATOM 546 O O . PHE A 1 70 ? 33.557 -11.535 -21.697 1.00 90.31 70 PHE A O 1
ATOM 553 N N . VAL A 1 71 ? 31.452 -11.390 -22.478 1.00 92.44 71 VAL A N 1
ATOM 554 C CA . VAL A 1 71 ? 31.546 -10.046 -23.043 1.00 92.44 71 VAL A CA 1
ATOM 555 C C . VAL A 1 71 ? 30.845 -9.062 -22.106 1.00 92.44 71 VAL A C 1
ATOM 557 O O . VAL A 1 71 ? 29.668 -9.262 -21.793 1.00 92.44 71 VAL A O 1
ATOM 560 N N . ASP A 1 72 ? 31.544 -8.009 -21.662 1.00 90.12 72 ASP A N 1
ATOM 561 C CA . ASP A 1 72 ? 30.930 -6.907 -20.905 1.00 90.12 72 ASP A CA 1
ATOM 562 C C . ASP A 1 72 ? 30.101 -6.035 -21.855 1.00 90.12 72 ASP A C 1
ATOM 564 O O . ASP A 1 72 ? 30.615 -5.406 -22.781 1.00 90.12 72 ASP A O 1
ATOM 568 N N . LEU A 1 73 ? 28.785 -6.023 -21.641 1.00 89.38 73 LEU A N 1
ATOM 569 C CA . LEU A 1 73 ? 27.849 -5.323 -22.516 1.00 89.38 73 LEU A CA 1
ATOM 570 C C . LEU A 1 73 ? 27.897 -3.800 -22.342 1.00 89.38 73 LEU A C 1
ATOM 572 O O . LEU A 1 73 ? 27.390 -3.088 -23.205 1.00 89.38 73 LEU A O 1
ATOM 576 N N . SER A 1 74 ? 28.523 -3.283 -21.277 1.00 86.00 74 SER A N 1
ATOM 577 C CA . SER A 1 74 ? 28.653 -1.834 -21.056 1.00 86.00 74 SER A CA 1
ATOM 578 C C . SER A 1 74 ? 29.560 -1.134 -22.074 1.00 86.00 74 SER A C 1
ATOM 580 O O . SER A 1 74 ? 29.480 0.084 -22.232 1.00 86.00 74 SER A O 1
ATOM 582 N N . GLU A 1 75 ? 30.385 -1.895 -22.797 1.00 88.75 75 GLU A N 1
ATOM 583 C CA . GLU A 1 75 ? 31.261 -1.389 -23.858 1.00 88.75 75 GLU A CA 1
ATOM 584 C C . GLU A 1 75 ? 30.526 -1.168 -25.192 1.00 88.75 75 GLU A C 1
ATOM 586 O O . GLU A 1 75 ? 31.052 -0.518 -26.098 1.00 88.75 75 GLU A O 1
ATOM 591 N N . TYR A 1 76 ? 29.298 -1.679 -25.325 1.00 90.19 76 TYR A N 1
ATOM 592 C CA . TYR A 1 76 ? 28.516 -1.611 -26.555 1.00 90.19 76 TYR A CA 1
ATOM 593 C C . TYR A 1 76 ? 27.496 -0.475 -26.496 1.00 90.19 76 TYR A C 1
ATOM 595 O O . TYR A 1 76 ? 26.819 -0.254 -25.494 1.00 90.19 76 TYR A O 1
ATOM 603 N N . ALA A 1 77 ? 27.342 0.243 -27.611 1.00 92.38 77 ALA A N 1
ATOM 604 C CA . ALA A 1 77 ? 26.294 1.247 -27.731 1.00 92.38 77 ALA A CA 1
ATOM 605 C C . ALA A 1 77 ? 24.907 0.584 -27.764 1.00 92.38 77 ALA A C 1
ATOM 607 O O . ALA A 1 77 ? 24.699 -0.424 -28.444 1.00 92.38 77 ALA A O 1
ATOM 608 N N . ASN A 1 78 ? 23.936 1.196 -27.084 1.00 90.25 78 ASN A N 1
ATOM 609 C CA . ASN A 1 78 ? 22.558 0.714 -27.090 1.00 90.25 78 ASN A CA 1
ATOM 610 C C . ASN A 1 78 ? 21.988 0.698 -28.516 1.00 90.25 78 ASN A C 1
ATOM 612 O O . ASN A 1 78 ? 22.106 1.672 -29.264 1.00 90.25 78 ASN A O 1
ATOM 616 N N . SER A 1 79 ? 21.309 -0.393 -28.878 1.00 93.69 79 SER A N 1
ATOM 617 C CA . SER A 1 79 ? 20.615 -0.495 -30.166 1.00 93.69 79 SER A CA 1
ATOM 618 C C . SER A 1 79 ? 19.515 0.576 -30.282 1.00 93.69 79 SER A C 1
ATOM 620 O O . SER A 1 79 ? 18.629 0.606 -29.424 1.00 93.69 79 SER A O 1
ATOM 622 N N . PRO A 1 80 ? 19.486 1.416 -31.338 1.00 93.50 80 PRO A N 1
ATOM 623 C CA . PRO A 1 80 ? 18.490 2.486 -31.468 1.00 93.50 80 PRO A CA 1
ATOM 624 C C . PRO A 1 80 ? 17.031 2.005 -31.513 1.00 93.50 80 PRO A C 1
ATOM 626 O O . PRO A 1 80 ? 16.141 2.657 -30.958 1.00 93.50 80 PRO A O 1
ATOM 629 N N . SER A 1 81 ? 16.760 0.859 -32.148 1.00 91.31 81 SER A N 1
ATOM 630 C CA . SER A 1 81 ? 15.404 0.299 -32.233 1.00 91.31 81 SER A CA 1
ATOM 631 C C . SER A 1 81 ? 14.915 -0.206 -30.874 1.00 91.31 81 SER A C 1
ATOM 633 O O . SER A 1 81 ? 13.782 0.075 -30.480 1.00 91.31 81 SER A O 1
ATOM 635 N N . VAL A 1 82 ? 15.791 -0.876 -30.121 1.00 88.06 82 VAL A N 1
ATOM 636 C CA . VAL A 1 82 ? 15.498 -1.336 -28.757 1.00 88.06 82 VAL A CA 1
ATOM 637 C C . VAL A 1 82 ? 15.375 -0.143 -27.817 1.00 88.06 82 VAL A C 1
ATOM 639 O O . VAL A 1 82 ? 14.419 -0.075 -27.054 1.00 88.06 82 VAL A O 1
ATOM 642 N N . GLN A 1 83 ? 16.261 0.849 -27.930 1.00 89.38 83 GLN A N 1
ATOM 643 C CA . GLN A 1 83 ? 16.209 2.064 -27.121 1.00 89.38 83 GLN A CA 1
ATOM 644 C C . GLN A 1 83 ? 14.900 2.832 -27.338 1.00 89.38 83 GLN A C 1
ATOM 646 O O . GLN A 1 83 ? 14.333 3.343 -26.381 1.00 89.38 83 GLN A O 1
ATOM 651 N N . THR A 1 84 ? 14.363 2.865 -28.561 1.00 88.38 84 THR A N 1
ATOM 652 C CA . THR A 1 84 ? 13.057 3.488 -28.840 1.00 88.38 84 THR A CA 1
ATOM 653 C C . THR A 1 84 ? 11.922 2.763 -28.110 1.00 88.38 84 THR A C 1
ATOM 655 O O . THR A 1 84 ? 11.048 3.406 -27.526 1.00 88.38 84 THR A O 1
ATOM 658 N N . LEU A 1 85 ? 11.942 1.426 -28.097 1.00 84.06 85 LEU A N 1
ATOM 659 C CA . LEU A 1 85 ? 10.967 0.622 -27.357 1.00 84.06 85 LEU A CA 1
ATOM 660 C C . LEU A 1 85 ? 11.111 0.811 -25.841 1.00 84.06 85 LEU A C 1
ATOM 662 O O . LEU A 1 85 ? 10.105 1.013 -25.163 1.00 84.06 85 LEU A O 1
ATOM 666 N N . VAL A 1 86 ? 12.345 0.787 -25.330 1.00 82.75 86 VAL A N 1
ATOM 667 C CA . VAL A 1 86 ? 12.656 1.037 -23.916 1.00 82.75 86 VAL A CA 1
ATOM 668 C C . VAL A 1 86 ? 12.156 2.4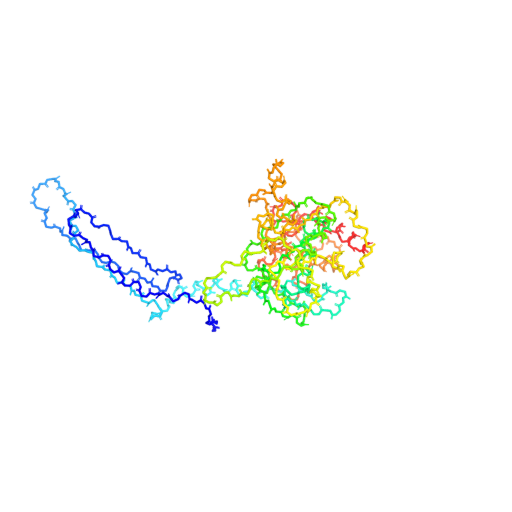18 -23.520 1.00 82.75 86 VAL A C 1
ATOM 670 O O . VAL A 1 86 ? 11.364 2.510 -22.595 1.00 82.75 86 VAL A O 1
ATOM 673 N N . ASN A 1 87 ? 12.498 3.470 -24.266 1.00 84.62 87 ASN A N 1
ATOM 674 C CA . ASN A 1 87 ? 12.048 4.836 -23.991 1.00 84.62 87 ASN A CA 1
ATOM 675 C C . ASN A 1 87 ? 10.520 4.939 -23.972 1.00 84.62 87 ASN A C 1
ATOM 677 O O . ASN A 1 87 ? 9.957 5.582 -23.094 1.00 84.62 87 ASN A O 1
ATOM 681 N N . ARG A 1 88 ? 9.826 4.272 -24.905 1.00 79.25 88 ARG A N 1
ATOM 682 C CA . ARG A 1 88 ? 8.356 4.251 -24.937 1.00 79.25 88 ARG A CA 1
ATOM 683 C C . ARG A 1 88 ? 7.745 3.555 -23.716 1.00 79.25 88 ARG A C 1
ATOM 685 O O . ARG A 1 88 ? 6.655 3.928 -23.298 1.00 79.25 88 ARG A O 1
ATOM 692 N N . LYS A 1 89 ? 8.386 2.512 -23.186 1.00 74.31 89 LYS A N 1
ATOM 693 C CA . LYS A 1 89 ? 7.908 1.792 -21.995 1.00 74.31 89 LYS A CA 1
ATOM 694 C C . LYS A 1 89 ? 8.275 2.534 -20.711 1.00 74.31 89 LYS A C 1
ATOM 696 O O . LYS A 1 89 ? 7.421 2.690 -19.845 1.00 74.31 89 LYS A O 1
ATOM 701 N N . MET A 1 90 ? 9.495 3.058 -20.636 1.00 77.31 90 MET A N 1
ATOM 702 C CA . MET A 1 90 ? 9.972 3.877 -19.525 1.00 77.31 90 MET A CA 1
ATOM 703 C C . MET A 1 90 ? 9.171 5.166 -19.395 1.00 77.31 90 MET A C 1
ATOM 705 O O . MET A 1 90 ? 8.817 5.513 -18.284 1.00 77.31 90 MET A O 1
ATOM 709 N N . SER A 1 91 ? 8.757 5.810 -20.490 1.00 77.69 91 SER A N 1
ATOM 710 C CA . SER A 1 91 ? 7.929 7.021 -20.403 1.00 77.69 91 SER A CA 1
ATOM 711 C C . SER A 1 91 ? 6.531 6.779 -19.826 1.00 77.69 91 SER A C 1
ATOM 713 O O . SER A 1 91 ? 5.875 7.722 -19.398 1.00 77.69 91 SER A O 1
ATOM 715 N N . VAL A 1 92 ? 6.031 5.539 -19.819 1.00 72.31 92 VAL A N 1
ATOM 716 C CA . VAL A 1 92 ? 4.808 5.186 -19.081 1.00 72.31 92 VAL A CA 1
ATOM 717 C C . VAL A 1 92 ? 5.121 5.086 -17.591 1.00 72.31 92 VAL A C 1
ATOM 719 O O . VAL A 1 92 ? 4.396 5.666 -16.793 1.00 72.31 92 VAL A O 1
ATOM 722 N N . LEU A 1 93 ? 6.224 4.424 -17.228 1.00 71.88 93 LEU A N 1
ATOM 723 C CA . LEU A 1 93 ? 6.668 4.301 -15.837 1.00 71.88 93 LEU A CA 1
ATOM 724 C C . LEU A 1 93 ? 7.024 5.660 -15.225 1.00 71.88 93 LEU A C 1
ATOM 726 O O . LEU A 1 93 ? 6.544 5.959 -14.146 1.00 71.88 93 LEU A O 1
ATOM 730 N N . GLU A 1 94 ? 7.765 6.512 -15.932 1.00 75.50 94 GLU A N 1
ATOM 731 C CA . GLU A 1 94 ? 8.126 7.867 -15.493 1.00 75.50 94 GLU A CA 1
ATOM 732 C C . GLU A 1 94 ? 6.884 8.738 -15.263 1.00 75.50 94 GLU A C 1
ATOM 734 O O . GLU A 1 94 ? 6.827 9.532 -14.325 1.00 75.50 94 GLU A O 1
ATOM 739 N N . ARG A 1 95 ? 5.862 8.600 -16.114 1.00 72.62 95 ARG A N 1
ATOM 740 C CA . ARG A 1 95 ? 4.610 9.347 -15.947 1.00 72.62 95 ARG A CA 1
ATOM 741 C C . ARG A 1 95 ? 3.767 8.801 -14.796 1.00 72.62 95 ARG A C 1
ATOM 743 O O . ARG A 1 95 ? 3.200 9.590 -14.051 1.00 72.62 95 ARG A O 1
ATOM 750 N N . MET A 1 96 ? 3.753 7.481 -14.599 1.00 76.38 96 MET A N 1
ATOM 751 C CA . MET A 1 96 ? 3.163 6.859 -13.408 1.00 76.38 96 MET A CA 1
ATOM 752 C C . MET A 1 96 ? 3.882 7.291 -12.127 1.00 76.38 96 MET A C 1
ATOM 754 O O . MET A 1 96 ? 3.234 7.587 -11.134 1.00 76.38 96 MET A O 1
ATOM 758 N N . GLU A 1 97 ? 5.211 7.348 -12.151 1.00 81.25 97 GLU A N 1
ATOM 759 C CA . GLU A 1 97 ? 6.058 7.700 -11.012 1.00 81.25 97 GLU A CA 1
ATOM 760 C C . GLU A 1 97 ? 5.793 9.120 -10.510 1.00 81.25 97 GLU A C 1
ATOM 762 O O . GLU A 1 97 ? 5.712 9.323 -9.303 1.00 81.25 97 GLU A O 1
ATOM 767 N N . ASN A 1 98 ? 5.575 10.074 -11.416 1.00 84.06 98 ASN A N 1
ATOM 768 C CA . ASN A 1 98 ? 5.314 11.473 -11.066 1.00 84.06 98 ASN A CA 1
ATOM 769 C C . ASN A 1 98 ? 3.850 11.773 -10.700 1.00 84.06 98 ASN A C 1
ATOM 771 O O . ASN A 1 98 ? 3.532 12.914 -10.364 1.00 84.06 98 ASN A O 1
ATOM 775 N N . GLN A 1 99 ? 2.948 10.791 -10.774 1.00 86.81 99 GLN A N 1
ATOM 776 C CA . GLN A 1 99 ? 1.556 10.996 -10.387 1.00 86.81 99 GLN A CA 1
ATOM 777 C C . GLN A 1 99 ? 1.477 11.301 -8.890 1.00 86.81 99 GLN A C 1
ATOM 779 O O . GLN A 1 99 ? 1.901 10.490 -8.068 1.00 86.81 99 GLN A O 1
ATOM 784 N N . ILE A 1 100 ? 0.901 12.450 -8.535 1.00 89.25 100 ILE A N 1
ATOM 785 C CA . ILE A 1 100 ? 0.660 12.809 -7.137 1.00 89.25 100 ILE A CA 1
ATOM 786 C C . ILE A 1 100 ? -0.473 11.940 -6.586 1.00 89.25 100 ILE A C 1
ATOM 788 O O . ILE A 1 100 ? -1.539 11.856 -7.203 1.00 89.25 100 ILE A O 1
ATOM 792 N N . MET A 1 101 ? -0.215 11.307 -5.440 1.00 89.06 101 MET A N 1
ATOM 793 C CA . MET A 1 101 ? -1.151 10.436 -4.724 1.00 89.06 101 MET A CA 1
ATOM 794 C C . MET A 1 101 ? -1.628 11.081 -3.420 1.00 89.06 101 MET A C 1
ATOM 796 O O . MET A 1 101 ? -2.820 11.074 -3.135 1.00 89.06 101 MET A O 1
ATOM 800 N N . VAL A 1 102 ? -0.706 11.668 -2.652 1.00 88.19 102 VAL A N 1
ATOM 801 C CA . VAL A 1 102 ? -0.984 12.332 -1.368 1.00 88.19 102 VAL A CA 1
ATOM 802 C C . VAL A 1 102 ? -0.886 13.847 -1.553 1.00 88.19 102 VAL A C 1
ATOM 804 O O . VAL A 1 102 ? 0.052 14.319 -2.195 1.00 88.19 102 VAL A O 1
ATOM 807 N N . HIS A 1 103 ? -1.847 14.589 -0.997 1.00 81.19 103 HIS A N 1
ATOM 808 C CA . HIS A 1 103 ? -1.930 16.055 -1.015 1.00 81.19 103 HIS A CA 1
ATOM 809 C C . HIS A 1 103 ? -1.949 16.643 0.411 1.00 81.19 103 HIS A C 1
ATOM 811 O O . HIS A 1 103 ? -2.052 15.922 1.396 1.00 81.19 103 HIS A O 1
ATOM 817 N N . ASN A 1 104 ? -1.877 17.967 0.548 1.00 65.38 104 ASN A N 1
ATOM 818 C CA . ASN A 1 104 ? -1.744 18.624 1.860 1.00 65.38 104 ASN A CA 1
ATOM 819 C C . ASN A 1 104 ? -2.908 18.403 2.823 1.00 65.38 104 ASN A C 1
ATOM 821 O O . ASN A 1 104 ? -2.727 18.552 4.030 1.00 65.38 104 ASN A O 1
ATOM 825 N N . ASP A 1 105 ? -4.073 18.032 2.306 1.00 61.44 105 ASP A N 1
ATOM 826 C CA . ASP A 1 105 ? -5.318 18.000 3.071 1.00 61.44 105 ASP A CA 1
ATOM 827 C C . ASP A 1 105 ? -5.442 16.762 3.978 1.00 61.44 105 ASP A C 1
ATOM 829 O O . ASP A 1 105 ? -6.347 16.683 4.805 1.00 61.44 105 ASP A O 1
ATOM 833 N N . PHE A 1 106 ? -4.498 15.815 3.894 1.00 58.03 106 PHE A N 1
ATOM 834 C CA . PHE A 1 106 ? -4.477 14.606 4.727 1.00 58.03 106 PHE A CA 1
ATOM 835 C C . PHE A 1 106 ? -4.139 14.855 6.204 1.00 58.03 106 PHE A C 1
ATOM 837 O O . PHE A 1 106 ? -4.220 13.927 7.010 1.00 58.03 106 PHE A O 1
ATOM 844 N N . GLN A 1 107 ? -3.745 16.071 6.589 1.00 55.72 107 GLN A N 1
ATOM 845 C CA . GLN A 1 107 ? -3.369 16.372 7.966 1.00 55.72 107 GLN A CA 1
ATOM 846 C C . GLN A 1 107 ? -4.193 17.517 8.555 1.00 55.72 107 GLN A C 1
ATOM 848 O O . GLN A 1 107 ? -4.127 18.654 8.098 1.00 55.72 107 GLN A O 1
ATOM 853 N N . LYS A 1 108 ? -4.916 17.224 9.646 1.00 54.00 108 LYS A N 1
ATOM 854 C CA . LYS A 1 108 ? -5.584 18.238 10.487 1.00 54.00 108 LYS A CA 1
ATOM 855 C C . LYS A 1 108 ? -4.583 19.123 11.253 1.00 54.00 108 LYS A C 1
ATOM 857 O O . LYS A 1 108 ? -4.945 20.205 11.709 1.00 54.00 108 LYS A O 1
ATOM 862 N N . GLU A 1 109 ? -3.329 18.686 11.384 1.00 57.56 109 GLU A N 1
ATOM 863 C CA . GLU A 1 109 ? -2.249 19.394 12.078 1.00 57.56 109 GLU A CA 1
ATOM 864 C C . GLU A 1 109 ? -1.095 19.682 11.102 1.00 57.56 109 GLU A C 1
ATOM 866 O O . GLU A 1 109 ? -0.789 18.848 10.260 1.00 57.56 109 GLU A O 1
ATOM 871 N N . ASN A 1 110 ? -0.423 20.837 11.214 1.00 61.88 110 ASN A N 1
ATOM 872 C CA . ASN A 1 110 ? 0.718 21.248 10.366 1.00 61.88 110 ASN A CA 1
ATOM 873 C C . ASN A 1 110 ? 1.998 20.396 10.600 1.00 61.88 110 ASN A C 1
ATOM 875 O O . ASN A 1 110 ? 3.086 20.937 10.817 1.00 61.88 110 ASN A O 1
ATOM 879 N N . VAL A 1 111 ? 1.893 19.066 10.620 1.00 74.56 111 VAL A N 1
ATOM 880 C CA . VAL A 1 111 ? 2.973 18.137 10.972 1.00 74.56 111 VAL A CA 1
ATOM 881 C C . VAL A 1 111 ? 3.548 17.504 9.716 1.00 74.56 111 VAL A C 1
ATOM 883 O O . VAL A 1 111 ? 3.099 16.453 9.294 1.00 74.56 111 VAL A O 1
ATOM 886 N N . CYS A 1 112 ? 4.604 18.093 9.164 1.00 86.94 112 CYS A N 1
ATOM 887 C CA . CYS A 1 112 ? 5.321 17.575 7.993 1.00 86.94 112 CYS A CA 1
ATOM 888 C C . CYS A 1 112 ? 5.379 16.030 7.908 1.00 86.94 112 CYS A C 1
ATOM 890 O O . CYS A 1 112 ? 5.798 15.348 8.856 1.00 86.94 112 CYS A O 1
ATOM 892 N N . LEU A 1 113 ? 4.969 15.474 6.765 1.00 91.75 113 LEU A N 1
ATOM 893 C CA . LEU A 1 113 ? 5.103 14.054 6.461 1.00 91.75 113 LEU A CA 1
ATOM 894 C C . LEU A 1 113 ? 6.587 13.670 6.464 1.00 91.75 113 LEU A C 1
ATOM 896 O O . LEU A 1 113 ? 7.409 14.227 5.742 1.00 91.75 113 LEU A O 1
ATOM 900 N N . SER A 1 114 ? 6.951 12.704 7.296 1.00 93.81 114 SER A N 1
ATOM 901 C CA . SER A 1 114 ? 8.308 12.196 7.408 1.00 93.81 114 SER A CA 1
ATOM 902 C C . SER A 1 114 ? 8.290 10.718 7.764 1.00 93.81 114 SER A C 1
ATOM 904 O O . SER A 1 114 ? 7.475 10.288 8.578 1.00 93.81 114 SER A O 1
ATOM 906 N N . SER A 1 115 ? 9.191 9.958 7.152 1.00 94.94 115 SER A N 1
ATOM 907 C CA . SER A 1 115 ? 9.541 8.570 7.475 1.00 94.94 115 SER A CA 1
ATOM 908 C C . SER A 1 115 ? 10.946 8.465 8.079 1.00 94.94 115 SER A C 1
ATOM 910 O O . SER A 1 115 ? 11.492 7.370 8.235 1.00 94.94 115 SER A O 1
ATOM 912 N N . VAL A 1 116 ? 11.563 9.601 8.419 1.00 93.88 116 VAL A N 1
ATOM 913 C CA . VAL A 1 116 ? 12.894 9.616 9.025 1.00 93.88 116 VAL A CA 1
ATOM 914 C C . VAL A 1 116 ? 12.820 8.965 10.399 1.00 93.88 116 VAL A C 1
ATOM 916 O O . VAL A 1 116 ? 12.018 9.349 11.248 1.00 93.88 116 VAL A O 1
ATOM 919 N N . GLY A 1 117 ? 13.673 7.968 10.625 1.00 91.12 117 GLY A N 1
ATOM 920 C CA . GLY A 1 117 ? 13.741 7.300 11.921 1.00 91.12 117 GLY A CA 1
ATOM 921 C C . GLY A 1 117 ? 12.550 6.389 12.234 1.00 91.12 117 GLY A C 1
ATOM 922 O O . GLY A 1 117 ? 12.225 6.210 13.404 1.00 91.12 117 GLY A O 1
ATOM 923 N N . THR A 1 118 ? 11.944 5.731 11.239 1.00 92.94 118 THR A N 1
ATOM 924 C CA . THR A 1 118 ? 10.855 4.736 11.433 1.00 92.94 118 THR A CA 1
ATOM 925 C C . THR A 1 118 ? 11.192 3.585 12.389 1.00 92.94 118 THR A C 1
ATOM 927 O O . THR A 1 118 ? 10.300 2.900 12.888 1.00 92.94 118 THR A O 1
ATOM 930 N N . ARG A 1 119 ? 12.480 3.346 12.656 1.00 90.69 119 ARG A N 1
ATOM 931 C CA . ARG A 1 119 ? 12.977 2.364 13.638 1.00 90.69 119 ARG A CA 1
ATOM 932 C C . ARG A 1 119 ? 13.268 2.956 15.023 1.00 90.69 119 ARG A C 1
ATOM 934 O O . ARG A 1 119 ? 13.674 2.226 15.924 1.00 90.69 119 ARG A O 1
ATOM 941 N N . LEU A 1 120 ? 13.131 4.270 15.177 1.00 89.19 120 LEU A N 1
ATOM 942 C CA . LEU A 1 120 ? 13.489 5.043 16.370 1.00 89.19 120 LEU A CA 1
ATOM 943 C C . LEU A 1 120 ? 12.252 5.535 17.120 1.00 89.19 120 LEU A C 1
ATOM 945 O O . LEU A 1 120 ? 12.231 5.500 18.353 1.00 89.19 120 LEU A O 1
ATOM 949 N N . SER A 1 121 ? 11.256 6.012 16.377 1.00 90.31 121 SER A N 1
ATOM 950 C CA . SER A 1 121 ? 10.041 6.625 16.907 1.00 90.31 121 SER A CA 1
ATOM 951 C C . SER A 1 121 ? 8.870 6.463 15.940 1.00 90.31 121 SER A C 1
ATOM 953 O O . SER A 1 121 ? 9.044 6.088 14.776 1.00 90.31 121 SER A O 1
ATOM 955 N N . GLN A 1 122 ? 7.667 6.774 16.420 1.00 92.44 122 GLN A N 1
ATOM 956 C CA . GLN A 1 122 ? 6.505 6.988 15.576 1.00 92.44 122 GLN A CA 1
ATOM 957 C C . GLN A 1 122 ? 6.820 8.115 14.586 1.00 92.44 122 GLN A C 1
ATOM 959 O O . GLN A 1 122 ? 7.461 9.110 14.931 1.00 92.44 122 GLN A O 1
ATOM 964 N N . THR A 1 123 ? 6.388 7.933 13.347 1.00 92.88 123 THR A N 1
ATOM 965 C CA . THR A 1 123 ? 6.589 8.877 12.250 1.00 92.88 123 THR A CA 1
ATOM 966 C C . THR A 1 123 ? 5.244 9.246 11.638 1.00 92.88 123 THR A C 1
ATOM 968 O O . THR A 1 123 ? 4.281 8.479 11.736 1.00 92.88 123 THR A O 1
ATOM 971 N N . SER A 1 124 ? 5.151 10.418 11.011 1.00 92.19 124 SER A N 1
ATOM 972 C CA . SER A 1 124 ? 3.906 10.865 10.380 1.00 92.19 124 SER A CA 1
ATOM 973 C C . SER A 1 124 ? 3.570 10.031 9.140 1.00 92.19 124 SER A C 1
ATOM 975 O O . SER A 1 124 ? 2.406 9.682 8.968 1.00 92.19 124 SER A O 1
ATOM 977 N N . VAL A 1 125 ? 4.563 9.603 8.345 1.00 94.44 125 VAL A N 1
ATOM 978 C CA . VAL A 1 125 ? 4.342 8.642 7.241 1.00 94.44 125 VAL A CA 1
ATOM 979 C C . VAL A 1 125 ? 3.911 7.277 7.776 1.00 94.44 125 VAL A C 1
ATOM 981 O O . VAL A 1 125 ? 2.966 6.691 7.257 1.00 94.44 125 VAL A O 1
ATOM 984 N N . GLY A 1 126 ? 4.551 6.774 8.837 1.00 95.31 126 GLY A N 1
ATOM 985 C CA . GLY A 1 126 ? 4.154 5.509 9.457 1.00 95.31 126 GLY A CA 1
ATOM 986 C C . GLY A 1 126 ? 2.729 5.541 10.013 1.00 95.31 126 GLY A C 1
ATOM 987 O O . GLY A 1 126 ? 1.971 4.603 9.786 1.00 95.31 126 GLY A O 1
ATOM 988 N N . SER A 1 127 ? 2.347 6.640 10.675 1.00 93.25 127 SER A N 1
ATOM 989 C CA . SER A 1 127 ? 0.984 6.858 11.183 1.00 93.25 127 SER A CA 1
ATOM 990 C C . SER A 1 127 ? -0.036 6.898 10.048 1.00 93.25 127 SER A C 1
ATOM 992 O O . SER A 1 127 ? -1.028 6.172 10.074 1.00 93.25 127 SER A O 1
ATOM 994 N N . PHE A 1 128 ? 0.253 7.686 9.008 1.00 93.25 128 PHE A N 1
ATOM 995 C CA . PHE A 1 128 ? -0.587 7.817 7.821 1.00 93.25 128 PHE A CA 1
ATOM 996 C C . PHE A 1 128 ? -0.791 6.473 7.108 1.00 93.25 128 PHE A C 1
ATOM 998 O O . PHE A 1 128 ? -1.917 6.118 6.772 1.00 93.25 128 PHE A O 1
ATOM 1005 N N . PHE A 1 129 ? 0.271 5.685 6.920 1.00 96.25 129 PHE A N 1
ATOM 1006 C CA . PHE A 1 129 ? 0.160 4.371 6.283 1.00 96.25 129 PHE A CA 1
ATOM 1007 C C . PHE A 1 129 ? -0.641 3.385 7.132 1.00 96.25 129 PHE A C 1
ATOM 1009 O O . PHE A 1 129 ? -1.453 2.647 6.579 1.00 96.25 129 PHE A O 1
ATOM 1016 N N . CYS A 1 130 ? -0.461 3.383 8.456 1.00 96.88 130 CYS A N 1
ATOM 1017 C CA . CYS A 1 130 ? -1.289 2.567 9.338 1.00 96.88 130 CYS A CA 1
ATOM 1018 C C . CYS A 1 130 ? -2.761 3.004 9.285 1.00 96.88 130 CYS A C 1
ATOM 1020 O O . CYS A 1 130 ? -3.623 2.149 9.142 1.00 96.88 130 CYS A O 1
ATOM 1022 N N . MET A 1 131 ? -3.063 4.304 9.313 1.00 93.44 131 MET A N 1
ATOM 1023 C CA . MET A 1 131 ? -4.433 4.811 9.153 1.00 93.44 131 MET A CA 1
ATOM 1024 C C . MET A 1 131 ? -5.064 4.337 7.836 1.00 93.44 131 MET A C 1
ATOM 1026 O O . MET A 1 131 ? -6.152 3.771 7.843 1.00 93.44 131 MET A O 1
ATOM 1030 N N . ALA A 1 132 ? -4.344 4.472 6.719 1.00 94.25 132 ALA A N 1
ATOM 1031 C CA . ALA A 1 132 ? -4.815 3.999 5.421 1.00 94.25 132 ALA A CA 1
ATOM 1032 C C . ALA A 1 132 ? -5.118 2.490 5.423 1.00 94.25 132 ALA A C 1
ATOM 1034 O O . ALA A 1 132 ? -6.140 2.057 4.903 1.00 94.25 132 ALA A O 1
ATOM 1035 N N . MET A 1 133 ? -4.250 1.675 6.027 1.00 96.06 133 MET A N 1
ATOM 1036 C CA . MET A 1 133 ? -4.454 0.224 6.113 1.00 96.06 133 MET A CA 1
ATOM 1037 C C . MET A 1 133 ? -5.581 -0.163 7.064 1.00 96.06 133 MET A C 1
ATOM 1039 O O . MET A 1 133 ? -6.271 -1.139 6.794 1.00 96.06 133 MET A O 1
ATOM 1043 N N . GLN A 1 134 ? -5.746 0.574 8.163 1.00 94.88 134 GLN A N 1
ATOM 1044 C CA . GLN A 1 134 ? -6.833 0.384 9.115 1.00 94.88 134 GLN A CA 1
ATOM 1045 C C . GLN A 1 134 ? -8.178 0.577 8.412 1.00 94.88 134 GLN A C 1
ATOM 1047 O O . GLN A 1 134 ? -9.029 -0.303 8.481 1.00 94.88 134 GLN A O 1
ATOM 1052 N N . GLU A 1 135 ? -8.334 1.685 7.686 1.00 91.75 135 GLU A N 1
ATOM 1053 C CA . GLU A 1 135 ? -9.578 1.997 6.983 1.00 91.75 135 GLU A CA 1
ATOM 1054 C C . GLU A 1 135 ? -9.842 1.050 5.803 1.00 91.75 135 GLU A C 1
ATOM 1056 O O . GLU A 1 135 ? -10.949 0.546 5.649 1.00 91.75 135 GLU A O 1
ATOM 1061 N N . GLU A 1 136 ? -8.834 0.756 4.975 1.00 92.50 136 GLU A N 1
ATOM 1062 C CA . GLU A 1 136 ? -9.035 -0.086 3.785 1.00 92.50 136 GLU A CA 1
ATOM 1063 C C . GLU A 1 136 ? -9.271 -1.568 4.087 1.00 92.50 136 GLU A C 1
ATOM 1065 O O . GLU A 1 136 ? -9.753 -2.296 3.216 1.00 92.50 136 GLU A O 1
ATOM 1070 N N . LEU A 1 137 ? -8.909 -2.027 5.285 1.00 94.44 137 LEU A N 1
ATOM 1071 C CA . LEU A 1 137 ? -9.144 -3.397 5.737 1.00 94.44 137 LEU A CA 1
ATOM 1072 C C . LEU A 1 137 ? -10.290 -3.510 6.750 1.00 94.44 137 LEU A C 1
ATOM 1074 O O . LEU A 1 137 ? -10.488 -4.606 7.272 1.00 94.44 137 LEU A O 1
ATOM 1078 N N . ASP A 1 138 ? -11.012 -2.418 7.029 1.00 92.56 138 ASP A N 1
ATOM 1079 C CA . ASP A 1 138 ? -12.074 -2.364 8.047 1.00 92.56 138 ASP A CA 1
ATOM 1080 C C . ASP A 1 138 ? -11.611 -2.951 9.398 1.00 92.56 138 ASP A C 1
ATOM 1082 O O . ASP A 1 138 ? -12.255 -3.800 10.016 1.00 92.56 138 ASP A O 1
ATOM 1086 N N . ALA A 1 139 ? -10.403 -2.559 9.814 1.00 95.38 139 ALA A N 1
ATOM 1087 C CA . ALA A 1 139 ? -9.774 -3.029 11.040 1.00 95.38 139 ALA A CA 1
ATOM 1088 C C . ALA A 1 139 ? -9.934 -2.002 12.169 1.00 95.38 139 ALA A C 1
ATOM 1090 O O . ALA A 1 139 ? -9.973 -0.794 11.947 1.00 95.38 139 ALA A O 1
ATOM 1091 N N . ASP A 1 140 ? -9.924 -2.473 13.415 1.00 94.75 140 ASP A N 1
ATOM 1092 C CA . ASP A 1 140 ? -9.944 -1.600 14.592 1.00 94.75 140 ASP A CA 1
ATOM 1093 C C . ASP A 1 140 ? -8.598 -0.892 14.812 1.00 94.75 140 ASP A C 1
ATOM 1095 O O . ASP A 1 140 ? -8.535 0.143 15.472 1.00 94.75 140 ASP A O 1
ATOM 1099 N N . ALA A 1 141 ? -7.501 -1.471 14.315 1.00 95.31 141 ALA A N 1
ATOM 1100 C CA . ALA A 1 141 ? -6.156 -0.912 14.405 1.00 95.31 141 ALA A CA 1
ATOM 1101 C C . ALA A 1 141 ? -5.273 -1.409 13.259 1.00 95.31 141 ALA A C 1
ATOM 1103 O O . ALA A 1 141 ? -5.496 -2.491 12.714 1.00 95.31 141 ALA A O 1
ATOM 1104 N N . ALA A 1 142 ? -4.198 -0.681 12.966 1.00 97.69 142 ALA A N 1
ATOM 1105 C CA . ALA A 1 142 ? -3.153 -1.163 12.072 1.00 97.69 142 ALA A CA 1
ATOM 1106 C C . ALA A 1 142 ? -1.758 -0.915 12.640 1.00 97.69 142 ALA A C 1
ATOM 1108 O O . ALA A 1 142 ? -1.491 0.120 13.260 1.00 97.69 142 ALA A O 1
ATOM 1109 N N . ILE A 1 143 ? -0.856 -1.862 12.385 1.00 97.94 143 ILE A N 1
ATOM 1110 C CA . ILE A 1 143 ? 0.554 -1.761 12.752 1.00 97.94 143 ILE A CA 1
ATOM 1111 C C . ILE A 1 143 ? 1.467 -2.101 11.577 1.00 97.94 143 ILE A C 1
ATOM 1113 O O . ILE A 1 143 ? 1.197 -3.003 10.786 1.00 97.94 143 ILE A O 1
ATOM 1117 N N . LEU A 1 144 ? 2.610 -1.425 11.514 1.00 96.75 144 LEU A N 1
ATOM 1118 C CA . LEU A 1 144 ? 3.683 -1.683 10.559 1.00 96.75 144 LEU A CA 1
ATOM 1119 C C . LEU A 1 144 ? 5.016 -1.650 11.283 1.00 96.75 144 LEU A C 1
ATOM 1121 O O . LEU A 1 144 ? 5.324 -0.711 12.007 1.00 96.75 144 LEU A O 1
ATOM 1125 N N . ASN A 1 145 ? 5.873 -2.633 11.055 1.00 94.62 145 ASN A N 1
ATOM 1126 C CA . ASN A 1 145 ? 7.229 -2.554 11.578 1.00 94.62 145 ASN A CA 1
ATOM 1127 C C . ASN A 1 145 ? 8.062 -1.564 10.744 1.00 94.62 145 ASN A C 1
ATOM 1129 O O . ASN A 1 145 ? 8.109 -1.652 9.519 1.00 94.62 145 ASN A O 1
ATOM 1133 N N . GLY A 1 146 ? 8.809 -0.673 11.396 1.00 92.56 146 GLY A N 1
ATOM 1134 C CA . GLY A 1 146 ? 9.600 0.359 10.716 1.00 92.56 146 GLY A CA 1
ATOM 1135 C C . GLY A 1 146 ? 10.603 -0.183 9.692 1.00 92.56 146 GLY A C 1
ATOM 1136 O O . GLY A 1 146 ? 10.988 0.515 8.764 1.00 92.56 146 GLY A O 1
ATOM 1137 N N . ALA A 1 147 ? 10.996 -1.460 9.792 1.00 90.62 147 ALA A N 1
ATOM 1138 C CA . ALA A 1 147 ? 11.900 -2.089 8.834 1.00 90.62 147 ALA A CA 1
ATOM 1139 C C . ALA A 1 147 ? 11.338 -2.234 7.408 1.00 90.62 147 ALA A C 1
ATOM 1141 O O . ALA A 1 147 ? 12.158 -2.396 6.496 1.00 90.62 147 ALA A O 1
ATOM 1142 N N . VAL A 1 148 ? 10.013 -2.205 7.207 1.00 93.50 148 VAL A N 1
ATOM 1143 C CA . VAL A 1 148 ? 9.419 -2.229 5.855 1.00 93.50 148 VAL A CA 1
ATOM 1144 C C . VAL A 1 148 ? 9.351 -0.851 5.202 1.00 93.50 148 VAL A C 1
ATOM 1146 O O . VAL A 1 148 ? 9.330 -0.790 3.978 1.00 93.50 148 VAL A O 1
ATOM 1149 N N . LEU A 1 149 ? 9.396 0.225 5.993 1.00 94.25 149 LEU A N 1
ATOM 1150 C CA . LEU A 1 149 ? 9.431 1.601 5.504 1.00 94.25 149 LEU A CA 1
ATOM 1151 C C . LEU A 1 149 ? 10.874 1.978 5.164 1.00 94.25 149 LEU A C 1
ATOM 1153 O O . LEU A 1 149 ? 11.762 1.903 6.019 1.00 94.25 149 LEU A O 1
ATOM 1157 N N . LYS A 1 150 ? 11.131 2.303 3.896 1.00 93.75 150 LYS A N 1
ATOM 1158 C CA . LYS A 1 150 ? 12.485 2.474 3.347 1.00 93.75 150 LYS A CA 1
ATOM 1159 C C . LYS A 1 150 ? 12.806 3.883 2.870 1.00 93.75 150 LYS A C 1
ATOM 1161 O O . LYS A 1 150 ? 13.950 4.103 2.475 1.00 93.75 150 LYS A O 1
ATOM 1166 N N . GLY A 1 151 ? 11.850 4.810 2.865 1.00 89.75 151 GLY A N 1
ATOM 1167 C CA . GLY A 1 151 ? 12.068 6.100 2.224 1.00 89.75 151 GLY A CA 1
ATOM 1168 C C . GLY A 1 151 ? 13.073 6.974 2.957 1.00 89.75 151 GLY A C 1
ATOM 1169 O O . GLY A 1 151 ? 13.846 7.651 2.275 1.00 89.75 151 GLY A O 1
ATOM 1170 N N . ASP A 1 152 ? 13.086 6.935 4.296 1.00 92.88 152 ASP A N 1
ATOM 1171 C CA . ASP A 1 152 ? 13.945 7.764 5.162 1.00 92.88 152 ASP A CA 1
ATOM 1172 C C . ASP A 1 152 ? 13.963 9.223 4.678 1.00 92.88 152 ASP A C 1
ATOM 1174 O O . ASP A 1 152 ? 14.992 9.800 4.325 1.00 92.88 152 ASP A O 1
ATOM 1178 N N . SER A 1 153 ? 12.761 9.766 4.496 1.00 94.44 153 SER A N 1
ATOM 1179 C CA . SER A 1 153 ? 12.517 11.004 3.763 1.00 94.44 153 SER A CA 1
ATOM 1180 C C . SER A 1 153 ? 11.573 11.919 4.519 1.00 94.44 153 SER A C 1
ATOM 1182 O O . SER A 1 153 ? 10.736 11.488 5.308 1.00 94.44 153 SER A O 1
ATOM 1184 N N . THR A 1 154 ? 11.713 13.208 4.244 1.00 94.12 154 THR A N 1
ATOM 1185 C CA . THR A 1 154 ? 10.803 14.254 4.698 1.00 94.12 154 THR A CA 1
ATOM 1186 C C . THR A 1 154 ? 10.140 14.859 3.470 1.00 94.12 154 THR A C 1
ATOM 1188 O O . THR A 1 154 ? 10.811 15.079 2.461 1.00 94.12 154 THR A O 1
ATOM 1191 N N . TYR A 1 155 ? 8.848 15.147 3.577 1.00 92.38 155 TYR A N 1
ATOM 1192 C CA . TYR A 1 155 ? 7.980 15.687 2.537 1.00 92.38 155 TYR A CA 1
ATOM 1193 C C . TYR A 1 155 ? 7.426 17.037 3.026 1.00 92.38 155 TYR A C 1
ATOM 1195 O O . TYR A 1 155 ? 6.317 17.091 3.552 1.00 92.38 155 TYR A O 1
ATOM 1203 N N . PRO A 1 156 ? 8.206 18.136 2.911 1.00 86.81 156 PRO A N 1
ATOM 1204 C CA . PRO A 1 156 ? 7.876 19.435 3.512 1.00 86.81 156 PRO A CA 1
ATOM 1205 C C . PRO A 1 156 ? 6.566 20.026 3.011 1.00 86.81 156 PRO A C 1
ATOM 1207 O O . PRO A 1 156 ? 5.840 20.660 3.770 1.00 86.81 156 PRO A O 1
ATOM 1210 N N . ASP A 1 157 ? 6.279 19.785 1.736 1.00 86.94 157 ASP A N 1
ATOM 1211 C CA . ASP A 1 157 ? 5.067 20.242 1.082 1.00 86.94 157 ASP A CA 1
ATOM 1212 C C . ASP A 1 157 ? 3.950 19.207 1.200 1.00 86.94 157 ASP A C 1
ATOM 1214 O O . ASP A 1 157 ? 3.084 19.253 0.353 1.00 86.94 157 ASP A O 1
ATOM 1218 N N . ASN A 1 158 ? 4.014 18.235 2.129 1.00 88.56 158 ASN A N 1
ATOM 1219 C CA . ASN A 1 158 ? 3.013 17.180 2.378 1.00 88.56 158 ASN A CA 1
ATOM 1220 C C . ASN A 1 158 ? 2.458 16.464 1.126 1.00 88.56 158 ASN A C 1
ATOM 1222 O O . ASN A 1 158 ? 1.371 15.887 1.136 1.00 88.56 158 ASN A O 1
ATOM 1226 N N . ILE A 1 159 ? 3.247 16.449 0.055 1.00 90.69 159 ILE A N 1
ATOM 1227 C CA . ILE A 1 159 ? 2.921 15.836 -1.225 1.00 90.69 159 ILE A CA 1
ATOM 1228 C C . ILE A 1 159 ? 3.781 14.589 -1.398 1.00 90.69 159 ILE A C 1
ATOM 1230 O O . ILE A 1 159 ? 5.002 14.636 -1.233 1.00 90.69 159 ILE A O 1
ATOM 1234 N N . MET A 1 160 ? 3.141 13.484 -1.777 1.00 93.50 160 MET A N 1
ATOM 1235 C CA . MET A 1 160 ? 3.829 12.254 -2.168 1.00 93.50 160 MET A CA 1
ATOM 1236 C C . MET A 1 160 ? 3.322 11.787 -3.526 1.00 93.50 160 MET A C 1
ATOM 1238 O O . MET A 1 160 ? 2.115 11.652 -3.756 1.00 93.50 160 MET A O 1
ATOM 1242 N N . SER A 1 161 ? 4.260 11.514 -4.423 1.00 92.69 161 SER A N 1
ATOM 1243 C CA . SER A 1 161 ? 3.991 10.853 -5.693 1.00 92.69 161 SER A CA 1
ATOM 1244 C C . SER A 1 161 ? 3.871 9.335 -5.528 1.00 92.69 161 SER A C 1
ATOM 1246 O O . SER A 1 161 ? 4.242 8.764 -4.501 1.00 92.69 161 SER A O 1
ATOM 1248 N N . TYR A 1 162 ? 3.396 8.640 -6.559 1.00 91.81 162 TYR A N 1
ATOM 1249 C CA . TYR A 1 162 ? 3.412 7.179 -6.577 1.00 91.81 162 TYR A CA 1
ATOM 1250 C C . TYR A 1 162 ? 4.845 6.621 -6.483 1.00 91.81 162 TYR A C 1
ATOM 1252 O O . TYR A 1 162 ? 5.065 5.586 -5.849 1.00 91.81 162 TYR A O 1
ATOM 1260 N N . ALA A 1 163 ? 5.840 7.317 -7.049 1.00 92.00 163 ALA A N 1
ATOM 1261 C CA . ALA A 1 163 ? 7.247 6.972 -6.855 1.00 92.00 163 ALA A CA 1
ATOM 1262 C C . ALA A 1 163 ? 7.671 7.079 -5.388 1.00 92.00 163 ALA A C 1
ATOM 1264 O O . ALA A 1 163 ? 8.388 6.204 -4.905 1.00 92.00 163 ALA A O 1
ATOM 1265 N N . ASP A 1 164 ? 7.201 8.100 -4.670 1.00 95.44 164 ASP A N 1
ATOM 1266 C CA . ASP A 1 164 ? 7.478 8.257 -3.241 1.00 95.44 164 ASP A CA 1
ATOM 1267 C C . ASP A 1 164 ? 6.838 7.133 -2.424 1.00 95.44 164 ASP A C 1
ATOM 1269 O O . ASP A 1 164 ? 7.513 6.530 -1.592 1.00 95.44 164 ASP A O 1
ATOM 1273 N N . LEU A 1 165 ? 5.586 6.762 -2.719 1.00 95.12 165 LEU A N 1
ATOM 1274 C CA . LEU A 1 165 ? 4.940 5.612 -2.076 1.00 95.12 165 LEU A CA 1
ATOM 1275 C C . LEU A 1 165 ? 5.712 4.306 -2.331 1.00 95.12 165 LEU A C 1
ATOM 1277 O O . LEU A 1 165 ? 5.939 3.530 -1.403 1.00 95.12 165 LEU A O 1
ATOM 1281 N N . ARG A 1 166 ? 6.182 4.072 -3.565 1.00 93.69 166 ARG A N 1
ATOM 1282 C CA . ARG A 1 166 ? 7.031 2.912 -3.902 1.00 93.69 166 ARG A CA 1
ATOM 1283 C C . ARG A 1 166 ? 8.406 2.971 -3.249 1.00 93.69 166 ARG A C 1
ATOM 1285 O O . ARG A 1 166 ? 8.963 1.925 -2.929 1.00 93.69 166 ARG A O 1
ATOM 1292 N N . LYS A 1 167 ? 8.974 4.162 -3.070 1.00 94.94 167 LYS A N 1
ATOM 1293 C CA . LYS A 1 167 ? 10.237 4.355 -2.352 1.00 94.94 167 LYS A CA 1
ATOM 1294 C C . LYS A 1 167 ? 10.071 4.002 -0.874 1.00 94.94 167 LYS A C 1
ATOM 1296 O O . LYS A 1 167 ? 10.962 3.376 -0.304 1.00 94.94 167 LYS A O 1
ATOM 1301 N N . GLU A 1 168 ? 8.939 4.364 -0.274 1.00 96.75 168 GLU A N 1
ATOM 1302 C CA . GLU A 1 168 ? 8.612 4.014 1.109 1.00 96.75 168 GLU A CA 1
ATOM 1303 C C . GLU A 1 168 ? 8.316 2.519 1.283 1.00 96.75 168 GLU A C 1
ATOM 1305 O O . GLU A 1 168 ? 8.853 1.902 2.201 1.00 96.75 168 GLU A O 1
ATOM 1310 N N . LEU A 1 169 ? 7.529 1.917 0.384 1.00 96.19 169 LEU A N 1
ATOM 1311 C CA . LEU A 1 169 ? 7.141 0.499 0.398 1.00 96.19 169 LEU A CA 1
ATOM 1312 C C . LEU A 1 169 ? 7.634 -0.238 -0.866 1.00 96.19 169 LEU A C 1
ATOM 1314 O O . LEU A 1 169 ? 6.832 -0.631 -1.717 1.00 96.19 169 LEU A O 1
ATOM 1318 N N . PRO A 1 170 ? 8.952 -0.473 -1.012 1.00 92.62 170 PRO A N 1
ATOM 1319 C CA . PRO A 1 170 ? 9.522 -1.035 -2.242 1.00 92.62 170 PRO A CA 1
ATOM 1320 C C . PRO A 1 170 ? 9.284 -2.537 -2.409 1.00 92.62 170 PRO A C 1
ATOM 1322 O O . PRO A 1 170 ? 9.471 -3.075 -3.501 1.00 92.62 170 PRO A O 1
ATOM 1325 N N . PHE A 1 171 ? 8.896 -3.226 -1.334 1.00 91.31 171 PHE A N 1
ATOM 1326 C CA . PHE A 1 171 ? 8.651 -4.663 -1.323 1.00 91.31 171 PHE A CA 1
ATOM 1327 C C . PHE A 1 171 ? 7.198 -4.955 -0.944 1.00 91.31 171 PHE A C 1
ATOM 1329 O O . PHE A 1 171 ? 6.632 -4.232 -0.117 1.00 91.31 171 PHE A O 1
ATOM 1336 N N . PRO A 1 172 ? 6.601 -6.033 -1.487 1.00 88.44 172 PRO A N 1
ATOM 1337 C CA . PRO A 1 172 ? 5.233 -6.416 -1.167 1.00 88.44 172 PRO A CA 1
ATOM 1338 C C . PRO A 1 172 ? 5.136 -6.812 0.310 1.00 88.44 172 PRO A C 1
ATOM 1340 O O . PRO A 1 172 ? 5.484 -7.922 0.713 1.00 88.44 172 PRO A O 1
ATOM 1343 N N . THR A 1 173 ? 4.674 -5.875 1.133 1.00 95.75 173 THR A N 1
ATOM 1344 C CA . THR A 1 173 ? 4.385 -6.122 2.545 1.00 95.75 173 THR A CA 1
ATOM 1345 C C . THR A 1 173 ? 2.985 -6.714 2.629 1.00 95.75 173 THR A C 1
ATOM 1347 O O . THR A 1 173 ? 2.008 -6.016 2.374 1.00 95.75 173 THR A O 1
ATOM 1350 N N . LYS A 1 174 ? 2.908 -8.018 2.915 1.00 96.06 174 LYS A N 1
ATOM 1351 C CA . LYS A 1 174 ? 1.662 -8.794 2.962 1.00 96.06 174 LYS A CA 1
ATOM 1352 C C . LYS A 1 174 ? 0.845 -8.429 4.205 1.00 96.06 174 LYS A C 1
ATOM 1354 O O . LYS A 1 174 ? 1.174 -8.913 5.291 1.00 96.06 174 LYS A O 1
ATOM 1359 N N . MET A 1 175 ? -0.165 -7.577 4.056 1.00 97.94 175 MET A N 1
ATOM 1360 C CA . MET A 1 175 ? -1.058 -7.187 5.148 1.00 97.94 175 MET A CA 1
ATOM 1361 C C . MET A 1 175 ? -2.187 -8.202 5.301 1.00 97.94 175 MET A C 1
ATOM 1363 O O . MET A 1 175 ? -2.777 -8.629 4.310 1.00 97.94 175 MET A O 1
ATOM 1367 N N . VAL A 1 176 ? -2.463 -8.574 6.548 1.00 97.56 176 VAL A N 1
ATOM 1368 C CA . VAL A 1 176 ? -3.546 -9.477 6.958 1.00 97.56 176 VAL A CA 1
ATOM 1369 C C . VAL A 1 176 ? -4.272 -8.882 8.156 1.00 97.56 176 VAL A C 1
ATOM 1371 O O . VAL A 1 176 ? -3.679 -8.091 8.893 1.00 97.56 176 VAL A O 1
ATOM 1374 N N . VAL A 1 177 ? -5.521 -9.288 8.372 1.00 97.69 177 VAL A N 1
ATOM 1375 C CA . VAL A 1 177 ? -6.304 -8.916 9.555 1.00 97.69 177 VAL A CA 1
ATOM 1376 C C . VAL A 1 177 ? -6.375 -10.107 10.500 1.00 97.69 177 VAL A C 1
ATOM 1378 O O . VAL A 1 177 ? -6.667 -11.226 10.078 1.00 97.69 177 VAL A O 1
ATOM 1381 N N . VAL A 1 178 ? -6.066 -9.883 11.775 1.00 97.25 178 VAL A N 1
ATOM 1382 C CA . VAL A 1 178 ? -6.056 -10.933 12.796 1.00 97.25 178 VAL A CA 1
ATOM 1383 C C . VAL A 1 178 ? -6.770 -10.454 14.059 1.00 97.25 178 VAL A C 1
ATOM 1385 O O . VAL A 1 178 ? -6.439 -9.371 14.554 1.00 97.25 178 VAL A O 1
ATOM 1388 N N . PRO A 1 179 ? -7.680 -11.266 14.632 1.00 96.62 179 PRO A N 1
ATOM 1389 C CA . PRO A 1 179 ? -8.276 -10.966 15.923 1.00 96.62 179 PRO A CA 1
ATOM 1390 C C . PRO A 1 179 ? -7.244 -11.129 17.045 1.00 96.62 179 PRO A C 1
ATOM 1392 O O . PRO A 1 179 ? -6.573 -12.158 17.153 1.00 96.62 179 PRO A O 1
ATOM 1395 N N . MET A 1 180 ? -7.129 -10.124 17.906 1.00 95.50 180 MET A N 1
ATOM 1396 C CA . MET A 1 180 ? -6.339 -10.182 19.137 1.00 95.50 180 MET A CA 1
ATOM 1397 C C . MET A 1 180 ? -6.948 -9.284 20.215 1.00 95.50 180 MET A C 1
ATOM 1399 O O . MET A 1 180 ? -7.829 -8.473 19.946 1.00 95.50 180 MET A O 1
ATOM 1403 N N . THR A 1 181 ? -6.484 -9.406 21.458 1.00 94.31 181 THR A N 1
ATOM 1404 C CA . THR A 1 181 ? -6.929 -8.499 22.522 1.00 94.31 181 THR A CA 1
ATOM 1405 C C . THR A 1 181 ? -6.222 -7.146 22.436 1.00 94.31 181 THR A C 1
ATOM 1407 O O . THR A 1 181 ? -5.052 -7.072 22.046 1.00 94.31 181 THR A O 1
ATOM 1410 N N . ARG A 1 182 ? -6.888 -6.072 22.888 1.00 91.38 182 ARG A N 1
ATOM 1411 C CA . ARG A 1 182 ? -6.258 -4.745 23.048 1.00 91.38 182 ARG A CA 1
ATOM 1412 C C . ARG A 1 182 ? -5.000 -4.820 23.919 1.00 91.38 182 ARG A C 1
ATOM 1414 O O . ARG A 1 182 ? -3.981 -4.230 23.562 1.00 91.38 182 ARG A O 1
ATOM 1421 N N . LYS A 1 183 ? -5.027 -5.611 25.000 1.00 91.19 183 LYS A N 1
ATOM 1422 C CA . LYS A 1 183 ? -3.844 -5.922 25.818 1.00 91.19 183 LYS A CA 1
ATOM 1423 C C . LYS A 1 183 ? -2.686 -6.501 24.998 1.00 91.19 183 LYS A C 1
ATOM 1425 O O . LYS A 1 183 ? -1.582 -5.973 25.088 1.00 91.19 183 LYS A O 1
ATOM 1430 N N . LEU A 1 184 ? -2.918 -7.536 24.185 1.00 94.12 184 LEU A N 1
ATOM 1431 C CA . LEU A 1 184 ? -1.862 -8.162 23.375 1.00 94.12 184 LEU A CA 1
ATOM 1432 C C . LEU A 1 184 ? -1.243 -7.154 22.400 1.00 94.12 184 LEU A C 1
ATOM 1434 O O . LEU A 1 184 ? -0.019 -7.085 22.277 1.00 94.12 184 LEU A O 1
ATOM 1438 N N . LEU A 1 185 ? -2.071 -6.328 21.751 1.00 94.50 185 LEU A N 1
ATOM 1439 C CA . LEU A 1 185 ? -1.589 -5.260 20.874 1.00 94.50 185 LEU A CA 1
ATOM 1440 C C . LEU A 1 185 ? -0.704 -4.258 21.636 1.00 94.50 185 LEU A C 1
ATOM 1442 O O . LEU A 1 185 ? 0.401 -3.953 21.185 1.00 94.50 185 LEU A O 1
ATOM 1446 N N . ARG A 1 186 ? -1.137 -3.788 22.816 1.00 90.94 186 ARG A N 1
ATOM 1447 C CA . ARG A 1 186 ? -0.333 -2.895 23.673 1.00 90.94 186 ARG A CA 1
ATOM 1448 C C . ARG A 1 186 ? 0.995 -3.538 24.073 1.00 90.94 186 ARG A C 1
ATOM 1450 O O . ARG A 1 186 ? 2.039 -2.901 23.952 1.00 90.94 186 ARG A O 1
ATOM 1457 N N . GLU A 1 187 ? 0.981 -4.802 24.489 1.00 91.88 187 GLU A N 1
ATOM 1458 C CA . GLU A 1 187 ? 2.193 -5.557 24.821 1.00 91.88 187 GLU A CA 1
ATOM 1459 C C . GLU A 1 187 ? 3.144 -5.659 23.623 1.00 91.88 187 GLU A C 1
ATOM 1461 O O . GLU A 1 187 ? 4.349 -5.460 23.780 1.00 91.88 187 GLU A O 1
ATOM 1466 N N . ALA A 1 188 ? 2.629 -5.912 22.417 1.00 94.50 188 ALA A N 1
ATOM 1467 C CA . ALA A 1 188 ? 3.430 -5.944 21.195 1.00 94.50 188 ALA A CA 1
ATOM 1468 C C . ALA A 1 188 ? 4.081 -4.583 20.898 1.00 94.50 188 ALA A C 1
ATOM 1470 O O . ALA A 1 188 ? 5.276 -4.531 20.585 1.00 94.50 188 ALA A O 1
ATOM 1471 N N . ILE A 1 189 ? 3.330 -3.486 21.044 1.00 92.81 189 ILE A N 1
ATOM 1472 C CA . ILE A 1 189 ? 3.825 -2.114 20.858 1.00 92.81 189 ILE A CA 1
ATOM 1473 C C . ILE A 1 189 ? 4.923 -1.806 21.880 1.00 92.81 189 ILE A C 1
ATOM 1475 O O . ILE A 1 189 ? 6.028 -1.421 21.491 1.00 92.81 189 ILE A O 1
ATOM 1479 N N . LEU A 1 190 ? 4.671 -2.037 23.170 1.00 90.56 190 LEU A N 1
ATOM 1480 C CA . LEU A 1 190 ? 5.649 -1.818 24.239 1.00 90.56 190 LEU A CA 1
ATOM 1481 C C . LEU A 1 190 ? 6.905 -2.670 24.034 1.00 90.56 190 LEU A C 1
ATOM 1483 O O . LEU A 1 190 ? 8.023 -2.158 24.095 1.00 90.56 190 LEU A O 1
ATOM 1487 N N . PHE A 1 191 ? 6.738 -3.952 23.703 1.00 91.62 191 PHE A N 1
ATOM 1488 C CA . PHE A 1 191 ? 7.851 -4.847 23.407 1.00 91.62 191 PHE A CA 1
ATOM 1489 C C . PHE A 1 191 ? 8.695 -4.315 22.242 1.00 91.62 191 PHE A C 1
ATOM 1491 O O . PHE A 1 191 ? 9.922 -4.252 22.341 1.00 91.62 191 PHE A O 1
ATOM 1498 N N . SER A 1 192 ? 8.058 -3.853 21.163 1.00 91.88 192 SER A N 1
ATOM 1499 C CA . SER A 1 192 ? 8.751 -3.297 19.994 1.00 91.88 192 SER A CA 1
ATOM 1500 C C . SER A 1 192 ? 9.628 -2.080 20.320 1.00 91.88 192 SER A C 1
ATOM 1502 O O . SER A 1 192 ? 10.672 -1.877 19.696 1.00 91.88 192 SER A O 1
ATOM 1504 N N . ARG A 1 193 ? 9.241 -1.311 21.346 1.00 89.25 193 ARG A N 1
ATOM 1505 C CA . ARG A 1 193 ? 9.946 -0.119 21.840 1.00 89.25 193 ARG A CA 1
ATOM 1506 C C . ARG A 1 193 ? 11.098 -0.442 22.801 1.00 89.25 193 ARG A C 1
ATOM 1508 O O . ARG A 1 193 ? 11.845 0.461 23.166 1.00 89.25 193 ARG A O 1
ATOM 1515 N N . THR A 1 194 ? 11.303 -1.706 23.173 1.00 83.94 194 THR A N 1
ATOM 1516 C CA . THR A 1 194 ? 12.409 -2.128 24.062 1.00 83.94 194 THR A CA 1
ATOM 1517 C C . THR A 1 194 ? 13.507 -2.918 23.346 1.00 83.94 194 THR A C 1
ATOM 1519 O O . THR A 1 194 ? 14.642 -2.959 23.813 1.00 83.94 194 THR A O 1
ATOM 1522 N N . GLN A 1 195 ? 13.203 -3.519 22.191 1.00 78.12 195 GLN A N 1
ATOM 1523 C CA . GLN A 1 195 ? 14.137 -4.365 21.444 1.00 78.12 195 GLN A CA 1
ATOM 1524 C C . GLN A 1 195 ? 15.127 -3.544 20.616 1.00 78.12 195 GLN A C 1
ATOM 1526 O O . GLN A 1 195 ? 14.804 -3.081 19.518 1.00 78.12 195 GLN A O 1
ATOM 1531 N N . LEU A 1 196 ? 16.351 -3.404 21.119 1.00 77.94 196 LEU A N 1
ATOM 1532 C CA . LEU A 1 196 ? 17.438 -2.756 20.389 1.00 77.94 196 LEU A CA 1
ATOM 1533 C C . LEU A 1 196 ? 17.789 -3.537 19.112 1.00 77.94 196 LEU A C 1
ATOM 1535 O O . LEU A 1 196 ? 17.672 -4.762 19.054 1.00 77.94 196 LEU A O 1
ATOM 1539 N N . GLU A 1 197 ? 18.179 -2.821 18.060 1.00 71.12 197 GLU A N 1
ATOM 1540 C CA . GLU A 1 197 ? 18.744 -3.445 16.867 1.00 71.12 197 GLU A CA 1
ATOM 1541 C C . GLU A 1 197 ? 20.112 -4.054 17.210 1.00 71.12 197 GLU A C 1
ATOM 1543 O O . GLU A 1 197 ? 20.931 -3.408 17.867 1.00 71.12 197 GLU A O 1
ATOM 1548 N N . ASP A 1 198 ? 20.345 -5.310 16.805 1.00 65.69 198 ASP A N 1
ATOM 1549 C CA . ASP A 1 198 ? 21.645 -5.963 16.978 1.00 65.69 198 ASP A CA 1
ATOM 1550 C C . ASP A 1 198 ? 22.699 -5.061 16.308 1.00 65.69 198 ASP A C 1
ATOM 1552 O O . ASP A 1 198 ? 22.621 -4.816 15.100 1.00 65.69 198 ASP A O 1
ATOM 1556 N N . GLN A 1 199 ? 23.657 -4.519 17.073 1.00 48.22 199 GLN A N 1
ATOM 1557 C CA . GLN A 1 199 ? 24.750 -3.743 16.477 1.00 48.22 199 GLN A CA 1
ATOM 1558 C C . GLN A 1 199 ? 25.453 -4.613 15.426 1.00 48.22 199 GLN A C 1
ATOM 1560 O O . GLN A 1 199 ? 25.597 -5.821 15.649 1.00 48.22 199 GLN A O 1
ATOM 1565 N N . PRO A 1 200 ? 25.910 -4.046 14.292 1.00 39.62 200 PRO A N 1
ATOM 1566 C CA . PRO A 1 200 ? 26.668 -4.819 13.326 1.00 39.62 200 PRO A CA 1
ATOM 1567 C C . PRO A 1 200 ? 27.872 -5.419 14.048 1.00 39.62 200 PRO A C 1
ATOM 1569 O O . PRO A 1 200 ? 28.726 -4.695 14.559 1.00 39.62 200 PRO A O 1
ATOM 1572 N N . THR A 1 201 ? 27.920 -6.749 14.112 1.00 36.22 201 THR A N 1
ATOM 1573 C CA . THR A 1 201 ? 29.083 -7.491 14.584 1.00 36.22 201 THR A CA 1
ATOM 1574 C C . THR A 1 201 ? 30.244 -7.145 13.663 1.00 36.22 201 THR A C 1
ATOM 1576 O O . THR A 1 201 ? 30.415 -7.749 12.603 1.00 36.22 201 THR A O 1
ATOM 1579 N N . THR A 1 202 ? 31.042 -6.145 14.033 1.00 34.22 202 THR A N 1
ATOM 1580 C CA . THR A 1 202 ? 32.412 -6.050 13.544 1.00 34.22 202 THR A CA 1
ATOM 1581 C C . THR A 1 202 ? 33.087 -7.366 13.889 1.00 34.22 202 THR A C 1
ATOM 1583 O O . THR A 1 202 ? 32.969 -7.835 15.019 1.00 34.22 202 THR A O 1
ATOM 1586 N N . MET A 1 203 ? 33.697 -7.968 12.871 1.00 39.09 203 MET A N 1
ATOM 1587 C CA . MET A 1 203 ? 34.340 -9.276 12.884 1.00 39.09 203 MET A CA 1
ATOM 1588 C C . MET A 1 203 ? 34.910 -9.670 14.249 1.00 39.09 203 MET A C 1
ATOM 1590 O O . MET A 1 203 ? 35.862 -9.064 14.720 1.00 39.09 203 MET A O 1
ATOM 1594 N N . GLU A 1 204 ? 34.303 -10.685 14.853 1.00 35.81 204 GLU A N 1
ATOM 1595 C CA . GLU A 1 204 ? 34.916 -11.850 15.498 1.00 35.81 204 GLU A CA 1
ATOM 1596 C C . GLU A 1 204 ? 33.837 -12.505 16.360 1.00 35.81 204 GLU A C 1
ATOM 1598 O O . GLU A 1 204 ? 33.159 -11.861 17.160 1.00 35.81 204 GLU A O 1
ATOM 1603 N N . GLY A 1 205 ? 33.616 -13.796 16.119 1.00 39.16 205 GLY A N 1
ATOM 1604 C CA . GLY A 1 205 ? 32.514 -14.547 16.696 1.00 39.16 205 GLY A CA 1
ATOM 1605 C C . GLY A 1 205 ? 32.482 -14.472 18.218 1.00 39.16 205 GLY A C 1
ATOM 1606 O O . GLY A 1 205 ? 33.345 -15.023 18.894 1.00 39.16 205 GLY A O 1
ATOM 1607 N N . LYS A 1 206 ? 31.418 -13.872 18.745 1.00 33.31 206 LYS A N 1
ATOM 1608 C CA . LYS A 1 206 ? 30.790 -14.290 19.994 1.00 33.31 206 LYS A CA 1
ATOM 1609 C C . LYS A 1 206 ? 29.288 -14.232 19.795 1.00 33.31 206 LYS A C 1
ATOM 1611 O O . LYS A 1 206 ? 28.700 -13.159 19.697 1.00 33.31 206 LYS A O 1
ATOM 1616 N N . GLU A 1 207 ? 28.687 -15.413 19.720 1.00 35.25 207 GLU A N 1
ATOM 1617 C CA . GLU A 1 207 ? 27.263 -15.597 19.954 1.00 35.25 207 GLU A CA 1
ATOM 1618 C C . GLU A 1 207 ? 26.939 -14.976 21.317 1.00 35.25 207 GLU A C 1
ATOM 1620 O O . GLU A 1 207 ? 27.323 -15.500 22.362 1.00 35.25 207 GLU A O 1
ATOM 1625 N N . SER A 1 208 ? 26.283 -13.816 21.321 1.00 35.06 208 SER A N 1
ATOM 1626 C CA . SER A 1 208 ? 25.710 -13.271 22.545 1.00 35.06 208 SER A CA 1
ATOM 1627 C C . SER A 1 208 ? 24.390 -13.990 22.800 1.00 35.06 208 SER A C 1
ATOM 1629 O O . SER A 1 208 ? 23.312 -13.501 22.471 1.00 35.06 208 SER A O 1
ATOM 1631 N N . SER A 1 209 ? 24.490 -15.182 23.380 1.00 38.72 209 SER A N 1
ATOM 1632 C CA . SER A 1 209 ? 23.411 -15.786 24.149 1.00 38.72 209 SER A CA 1
ATOM 1633 C C . SER A 1 209 ? 23.103 -14.868 25.331 1.00 38.72 209 SER A C 1
ATOM 1635 O O . SER A 1 209 ? 23.923 -14.777 26.237 1.00 38.72 209 SER A O 1
ATOM 1637 N N . ASN A 1 210 ? 21.973 -14.165 25.291 1.00 36.03 210 ASN A N 1
ATOM 1638 C CA . ASN A 1 210 ? 21.242 -13.664 26.461 1.00 36.03 210 ASN A CA 1
ATOM 1639 C C . ASN A 1 210 ? 19.830 -13.257 26.007 1.00 36.03 210 ASN A C 1
ATOM 1641 O O . ASN A 1 210 ? 19.473 -12.084 25.958 1.00 36.03 210 ASN A O 1
ATOM 1645 N N . ALA A 1 211 ? 19.035 -14.255 25.627 1.00 40.25 211 ALA A N 1
ATOM 1646 C CA . ALA A 1 211 ? 17.597 -14.202 25.847 1.00 40.25 211 ALA A CA 1
ATOM 1647 C C . ALA A 1 211 ? 17.387 -14.760 27.261 1.00 40.25 211 ALA A C 1
ATOM 1649 O O . ALA A 1 211 ? 17.904 -15.840 27.517 1.00 40.25 211 ALA A O 1
ATOM 1650 N N . ASP A 1 212 ? 16.771 -13.979 28.158 1.00 35.47 212 ASP A N 1
ATOM 1651 C CA . ASP A 1 212 ? 16.056 -14.410 29.388 1.00 35.47 212 ASP A CA 1
ATOM 1652 C C . ASP A 1 212 ? 16.118 -13.409 30.559 1.00 35.47 212 ASP A C 1
ATOM 1654 O O . ASP A 1 212 ? 15.666 -13.704 31.664 1.00 35.47 212 ASP A O 1
ATOM 1658 N N . THR A 1 213 ? 16.551 -12.167 30.336 1.00 30.64 213 THR A N 1
ATOM 1659 C CA . THR A 1 213 ? 16.279 -11.075 31.284 1.00 30.64 213 THR A CA 1
ATOM 1660 C C . THR A 1 213 ? 15.650 -9.887 30.563 1.00 30.64 213 THR A C 1
ATOM 1662 O O . THR A 1 213 ? 16.262 -9.355 29.635 1.00 30.64 213 THR A O 1
ATOM 1665 N N . PRO A 1 214 ? 14.445 -9.428 30.964 1.00 34.03 214 PRO A N 1
ATOM 1666 C CA . PRO A 1 214 ? 13.936 -8.148 30.507 1.00 34.03 214 PRO A CA 1
ATOM 1667 C C . PRO A 1 214 ? 14.812 -7.081 31.156 1.00 34.03 214 PRO A C 1
ATOM 1669 O O . PRO A 1 214 ? 14.594 -6.675 32.297 1.00 34.03 214 PRO A O 1
ATOM 1672 N N . ALA A 1 215 ? 15.861 -6.655 30.457 1.00 35.69 215 ALA A N 1
ATOM 1673 C CA . ALA A 1 215 ? 16.511 -5.411 30.802 1.00 35.69 215 ALA A CA 1
ATOM 1674 C C . ALA A 1 215 ? 15.433 -4.329 30.668 1.00 35.69 215 ALA A C 1
ATOM 1676 O O . ALA A 1 215 ? 14.989 -4.024 29.562 1.00 35.69 215 ALA A O 1
ATOM 1677 N N . GLN A 1 216 ? 14.974 -3.796 31.803 1.00 36.16 216 GLN A N 1
ATOM 1678 C CA . GLN A 1 216 ? 14.212 -2.552 31.875 1.00 36.16 216 GLN A CA 1
ATOM 1679 C C . GLN A 1 216 ? 15.113 -1.424 31.364 1.00 36.16 216 GLN A C 1
ATOM 1681 O O . GLN A 1 216 ? 15.662 -0.637 32.127 1.00 36.16 216 GLN A O 1
ATOM 1686 N N . ILE A 1 217 ? 15.308 -1.361 30.053 1.00 44.19 217 ILE A N 1
ATOM 1687 C CA . ILE A 1 217 ? 15.831 -0.181 29.393 1.00 44.19 217 ILE A CA 1
ATOM 1688 C C . ILE A 1 217 ? 14.591 0.645 29.086 1.00 44.19 217 ILE A C 1
ATOM 1690 O O . ILE A 1 217 ? 13.849 0.357 28.149 1.00 44.19 217 ILE A O 1
ATOM 1694 N N . HIS A 1 218 ? 14.329 1.639 29.934 1.00 42.84 218 HIS A N 1
ATOM 1695 C CA . HIS A 1 218 ? 13.383 2.719 29.655 1.00 42.84 218 HIS A CA 1
ATOM 1696 C C . HIS A 1 218 ? 13.967 3.604 28.547 1.00 42.84 218 HIS A C 1
ATOM 1698 O O . HIS A 1 218 ? 14.329 4.753 28.776 1.00 42.84 218 HIS A O 1
ATOM 1704 N N . GLY A 1 219 ? 14.137 3.043 27.349 1.00 46.72 219 GLY A N 1
ATOM 1705 C CA . GLY A 1 219 ? 14.479 3.818 26.170 1.00 46.72 219 GLY A CA 1
ATOM 1706 C C . GLY A 1 219 ? 13.249 4.623 25.796 1.00 46.72 219 GLY A C 1
ATOM 1707 O O . GLY A 1 219 ? 12.356 4.093 25.135 1.00 46.72 219 GLY A O 1
ATOM 1708 N N . THR A 1 220 ? 13.185 5.872 26.246 1.00 51.00 220 THR A N 1
ATOM 1709 C CA . THR A 1 220 ? 12.147 6.816 25.833 1.00 51.00 220 THR A CA 1
ATOM 1710 C C . THR A 1 220 ? 12.161 6.964 24.310 1.00 51.00 220 THR A C 1
ATOM 1712 O O . THR A 1 220 ? 13.186 6.757 23.645 1.00 51.00 220 THR A O 1
ATOM 1715 N N . GLU A 1 221 ? 11.012 7.280 23.715 1.00 59.09 221 GLU A N 1
ATOM 1716 C CA . GLU A 1 221 ? 10.974 7.642 22.297 1.00 59.09 221 GLU A CA 1
ATOM 1717 C C . GLU A 1 221 ? 11.944 8.805 22.041 1.00 59.09 221 GLU A C 1
ATOM 1719 O O . GLU A 1 221 ? 12.015 9.745 22.831 1.00 59.09 221 GLU A O 1
ATOM 1724 N N . GLY A 1 222 ? 12.742 8.709 20.974 1.00 58.69 222 GLY A N 1
ATOM 1725 C CA . GLY A 1 222 ? 13.706 9.755 20.613 1.00 58.69 222 GLY A CA 1
ATOM 1726 C C . GLY A 1 222 ? 15.123 9.624 21.188 1.00 58.69 222 GLY A C 1
ATOM 1727 O O . GLY A 1 222 ? 15.951 10.470 20.874 1.00 58.69 222 GLY A O 1
ATOM 1728 N N . ASP A 1 223 ? 15.463 8.558 21.926 1.00 60.84 223 ASP A N 1
ATOM 1729 C CA . ASP A 1 223 ? 16.831 8.318 22.455 1.00 60.84 223 ASP A CA 1
ATOM 1730 C C . ASP A 1 223 ? 17.903 8.053 21.361 1.00 60.84 223 ASP A C 1
ATOM 1732 O O . ASP A 1 223 ? 19.045 7.703 21.634 1.00 60.84 223 ASP A O 1
ATOM 1736 N N . GLY A 1 224 ? 17.549 8.179 20.077 1.00 68.50 224 GLY A N 1
ATOM 1737 C CA . GLY A 1 224 ? 18.470 8.008 18.948 1.00 68.50 224 GLY A CA 1
ATOM 1738 C C . GLY A 1 224 ? 18.930 6.566 18.688 1.00 68.50 224 GLY A C 1
ATOM 1739 O O . GLY A 1 224 ? 19.693 6.339 17.751 1.00 68.50 224 GLY A O 1
ATOM 1740 N N . ILE A 1 225 ? 18.462 5.582 19.465 1.00 75.69 225 ILE A N 1
ATOM 1741 C CA . ILE A 1 225 ? 18.846 4.172 19.313 1.00 75.69 225 ILE A CA 1
ATOM 1742 C C . ILE A 1 225 ? 17.835 3.419 18.439 1.00 75.69 225 ILE A C 1
ATOM 1744 O O . ILE A 1 225 ? 16.644 3.346 18.756 1.00 75.69 225 ILE A O 1
ATOM 1748 N N . ALA A 1 226 ? 18.330 2.826 17.347 1.00 77.44 226 ALA A N 1
ATOM 1749 C CA . ALA A 1 226 ? 17.549 1.993 16.434 1.00 77.44 226 ALA A CA 1
ATOM 1750 C C . ALA A 1 226 ? 17.038 0.729 17.123 1.00 77.44 226 ALA A C 1
ATOM 1752 O O . ALA A 1 226 ? 17.767 0.047 17.848 1.00 77.44 226 ALA A O 1
ATOM 1753 N N . ARG A 1 227 ? 15.768 0.414 16.876 1.00 80.88 227 ARG A N 1
ATOM 1754 C CA . ARG A 1 227 ? 15.094 -0.755 17.426 1.00 80.88 227 ARG A CA 1
ATOM 1755 C C . ARG A 1 227 ? 14.685 -1.686 16.299 1.00 80.88 227 ARG A C 1
ATOM 1757 O O . ARG A 1 227 ? 14.088 -1.266 15.306 1.00 80.88 227 ARG A O 1
ATOM 1764 N N . ARG A 1 228 ? 14.982 -2.976 16.467 1.00 78.88 228 ARG A N 1
ATOM 1765 C CA . ARG A 1 228 ? 14.824 -4.014 15.432 1.00 78.88 228 ARG A CA 1
ATOM 1766 C C . ARG A 1 228 ? 13.405 -4.091 14.870 1.00 78.88 228 ARG A C 1
ATOM 1768 O O . ARG A 1 228 ? 13.212 -4.459 13.711 1.00 78.88 228 ARG A O 1
ATOM 1775 N N . GLY A 1 229 ? 12.420 -3.817 15.717 1.00 84.38 229 GLY A N 1
ATOM 1776 C CA . GLY A 1 229 ? 11.017 -4.068 15.436 1.00 84.38 229 GLY A CA 1
ATOM 1777 C C . GLY A 1 229 ? 10.085 -2.912 15.729 1.00 84.38 229 GLY A C 1
ATOM 1778 O O . GLY A 1 229 ? 8.901 -3.202 15.815 1.00 84.38 229 GLY A O 1
ATOM 1779 N N . TYR A 1 230 ? 10.576 -1.673 15.894 1.00 93.12 230 TYR A N 1
ATOM 1780 C CA . TYR A 1 230 ? 9.730 -0.530 16.270 1.00 93.12 230 TYR A CA 1
ATOM 1781 C C . TYR A 1 230 ? 8.449 -0.507 15.426 1.00 93.12 230 TYR A C 1
ATOM 1783 O O . TYR A 1 230 ? 8.522 -0.435 14.195 1.00 93.12 230 TYR A O 1
ATOM 1791 N N . LEU A 1 231 ? 7.294 -0.624 16.081 1.00 95.75 231 LEU A N 1
ATOM 1792 C CA . LEU A 1 231 ? 6.001 -0.620 15.410 1.00 95.75 231 LEU A CA 1
ATOM 1793 C C . LEU A 1 231 ? 5.517 0.819 15.239 1.00 95.75 231 LEU A C 1
ATOM 1795 O O . LEU A 1 231 ? 5.361 1.550 16.213 1.00 95.75 231 LEU A O 1
ATOM 1799 N N . GLN A 1 232 ? 5.274 1.198 13.989 1.00 95.94 232 GLN A N 1
ATOM 1800 C CA . GLN A 1 232 ? 4.396 2.300 13.631 1.00 95.94 232 GLN A CA 1
ATOM 1801 C C . GLN A 1 232 ? 2.958 1.839 13.851 1.00 95.94 232 GLN A C 1
ATOM 1803 O O . GLN A 1 232 ? 2.621 0.695 13.532 1.00 95.94 232 GLN A O 1
ATOM 1808 N N . VAL A 1 233 ? 2.118 2.712 14.388 1.00 94.94 233 VAL A N 1
ATOM 1809 C CA . VAL A 1 233 ? 0.732 2.389 14.745 1.00 94.94 233 VAL A CA 1
ATOM 1810 C C . VAL A 1 233 ? -0.220 3.438 14.184 1.00 94.94 233 VAL A C 1
ATOM 1812 O O . VAL A 1 233 ? 0.207 4.553 13.875 1.00 94.94 233 VAL A O 1
ATOM 1815 N N . SER A 1 234 ? -1.491 3.078 14.018 1.00 90.81 234 SER A N 1
ATOM 1816 C CA . SER A 1 234 ? -2.526 4.037 13.636 1.00 90.81 234 SER A CA 1
ATOM 1817 C C . SER A 1 234 ? -2.790 5.069 14.753 1.00 90.81 234 SER A C 1
ATOM 1819 O O . SER A 1 234 ? -2.453 4.806 15.916 1.00 90.81 234 SER A O 1
ATOM 1821 N N . PRO A 1 235 ? -3.348 6.257 14.435 1.00 82.12 235 PRO A N 1
ATOM 1822 C CA . PRO A 1 235 ? -3.473 7.377 15.377 1.00 82.12 235 PRO A CA 1
ATOM 1823 C C . PRO A 1 235 ? -4.124 7.029 16.722 1.00 82.12 235 PRO A C 1
ATOM 1825 O O . PRO A 1 235 ? -3.603 7.422 17.763 1.00 82.12 235 PRO A O 1
ATOM 1828 N N . ASP A 1 236 ? -5.182 6.216 16.726 1.00 75.25 236 ASP A N 1
ATOM 1829 C CA . ASP A 1 236 ? -5.923 5.857 17.949 1.00 75.25 236 ASP A CA 1
ATOM 1830 C C . ASP A 1 236 ? -5.100 5.021 18.940 1.00 75.25 236 ASP A C 1
ATOM 1832 O O . ASP A 1 236 ? -5.407 4.950 20.130 1.00 75.25 236 ASP A O 1
ATOM 1836 N N . PHE A 1 237 ? -4.023 4.400 18.456 1.00 74.88 237 PHE A N 1
ATOM 1837 C CA . PHE A 1 237 ? -3.082 3.620 19.255 1.00 74.88 237 PHE A CA 1
ATOM 1838 C C . PHE A 1 237 ? -1.722 4.318 19.404 1.00 74.88 237 PHE A C 1
ATOM 1840 O O . PHE A 1 237 ? -0.837 3.795 20.091 1.00 74.88 237 PHE A O 1
ATOM 1847 N N . CYS A 1 238 ? -1.558 5.529 18.847 1.00 60.75 238 CYS A N 1
ATOM 1848 C CA . CYS A 1 238 ? -0.437 6.438 19.112 1.00 60.75 238 CYS A CA 1
ATOM 1849 C C . CYS A 1 238 ? -0.576 7.067 20.510 1.00 60.75 238 CYS A C 1
ATOM 1851 O O . CYS A 1 238 ? -0.563 8.284 20.673 1.00 60.75 238 CYS A O 1
ATOM 1853 N N . ILE A 1 239 ? -0.735 6.256 21.554 1.00 51.59 239 ILE A N 1
ATOM 1854 C CA . ILE A 1 239 ? -0.868 6.775 22.912 1.00 51.59 239 ILE A CA 1
ATOM 1855 C C . ILE A 1 239 ? 0.534 7.107 23.432 1.00 51.59 239 ILE A C 1
ATOM 1857 O O . ILE A 1 239 ? 1.325 6.231 23.798 1.00 51.59 239 ILE A O 1
ATOM 1861 N N . HIS A 1 240 ? 0.830 8.410 23.466 1.00 45.94 240 HIS A N 1
ATOM 1862 C CA . HIS A 1 240 ? 1.646 8.993 24.523 1.00 45.94 240 HIS A CA 1
ATOM 1863 C C . HIS A 1 240 ? 1.090 8.490 25.851 1.00 45.94 240 HIS A C 1
ATOM 1865 O O . HIS A 1 240 ? -0.060 8.776 26.174 1.00 45.94 240 HIS A O 1
ATOM 1871 N N . GLY A 1 241 ? 1.892 7.697 26.563 1.00 41.09 241 GLY A N 1
ATOM 1872 C CA . GLY A 1 241 ? 1.505 7.001 27.782 1.00 41.09 241 GLY A CA 1
ATOM 1873 C C . GLY A 1 241 ? 0.668 7.865 28.718 1.00 41.09 241 GLY A C 1
ATOM 1874 O O . GLY A 1 241 ? 1.183 8.727 29.422 1.00 41.09 241 GLY A O 1
ATOM 1875 N N . ASN A 1 242 ? -0.629 7.585 28.769 1.00 40.41 242 ASN A N 1
ATOM 1876 C CA . ASN A 1 242 ? -1.274 7.533 30.060 1.00 40.41 242 ASN A CA 1
ATOM 1877 C C . ASN A 1 242 ? -1.084 6.097 30.530 1.00 40.41 242 ASN A C 1
ATOM 1879 O O . ASN A 1 242 ? -1.834 5.206 30.143 1.00 40.41 242 ASN A O 1
ATOM 1883 N N . ASP A 1 243 ? -0.084 5.893 31.383 1.00 47.97 243 ASP A N 1
ATOM 1884 C CA . ASP A 1 243 ? 0.227 4.640 32.091 1.00 47.97 243 ASP A CA 1
ATOM 1885 C C . ASP A 1 243 ? -0.916 4.167 33.031 1.00 47.97 243 ASP A C 1
ATOM 1887 O O . ASP A 1 243 ? -0.694 3.400 33.964 1.00 47.97 243 ASP A O 1
ATOM 1891 N N . ASN A 1 244 ? -2.144 4.650 32.814 1.00 47.78 244 ASN A N 1
ATOM 1892 C CA . ASN A 1 244 ? -3.335 4.436 33.629 1.00 47.78 244 ASN A CA 1
ATOM 1893 C C . ASN A 1 244 ? -4.489 3.770 32.855 1.00 47.78 244 ASN A C 1
ATOM 1895 O O . ASN A 1 244 ? -5.568 3.613 33.426 1.00 47.78 244 ASN A O 1
ATOM 1899 N N . GLU A 1 245 ? -4.315 3.397 31.580 1.00 54.91 245 GLU A N 1
ATOM 1900 C CA . GLU A 1 245 ? -5.276 2.492 30.940 1.00 54.91 245 GLU A CA 1
ATOM 1901 C C . GLU A 1 245 ? -5.127 1.092 31.539 1.00 54.91 245 GLU A C 1
ATOM 1903 O O . GLU A 1 245 ? -4.032 0.535 31.591 1.00 54.91 245 GLU A O 1
ATOM 1908 N N . ASP A 1 246 ? -6.246 0.554 32.019 1.00 55.09 246 ASP A N 1
ATOM 1909 C CA . ASP A 1 246 ? -6.337 -0.711 32.737 1.00 55.09 246 ASP A CA 1
ATOM 1910 C C . ASP A 1 246 ? -5.623 -1.835 31.957 1.00 55.09 246 ASP A C 1
ATOM 1912 O O . ASP A 1 246 ? -6.036 -2.216 30.857 1.00 55.09 246 ASP A O 1
ATOM 1916 N N . ASP A 1 247 ? -4.546 -2.384 32.532 1.00 60.94 247 ASP A N 1
ATOM 1917 C CA . ASP A 1 247 ? -3.762 -3.522 32.008 1.00 60.94 247 ASP A CA 1
ATOM 1918 C C . ASP A 1 247 ? -4.596 -4.829 31.945 1.00 60.94 247 ASP A C 1
ATOM 1920 O O . ASP A 1 247 ? -4.096 -5.930 31.711 1.00 60.94 247 ASP A O 1
ATOM 1924 N N . THR A 1 248 ? -5.908 -4.731 32.157 1.00 67.69 248 THR A N 1
ATOM 1925 C CA . THR A 1 248 ? -6.878 -5.820 32.061 1.00 67.69 248 THR A CA 1
ATOM 1926 C C . THR A 1 248 ? -7.789 -5.733 30.829 1.00 67.69 248 THR A C 1
ATOM 1928 O O . THR A 1 248 ? -8.640 -6.609 30.654 1.00 67.69 248 THR A O 1
ATOM 1931 N N . ASP A 1 249 ? -7.601 -4.746 29.939 1.00 79.38 249 ASP A N 1
ATOM 1932 C CA . ASP A 1 249 ? -8.412 -4.593 28.723 1.00 79.38 249 ASP A CA 1
ATOM 1933 C C . ASP A 1 249 ? -8.190 -5.740 27.718 1.00 79.38 249 ASP A C 1
ATOM 1935 O O . ASP A 1 249 ? -7.280 -5.752 26.884 1.00 79.38 249 ASP A O 1
ATOM 1939 N N . THR A 1 250 ? -9.064 -6.736 27.815 1.00 86.25 250 THR A N 1
ATOM 1940 C CA . THR A 1 250 ? -9.064 -7.957 27.002 1.00 86.25 250 THR A CA 1
ATOM 1941 C C . THR A 1 250 ? -10.069 -7.898 25.854 1.00 86.25 250 THR A C 1
ATOM 1943 O O . THR A 1 250 ? -10.377 -8.930 25.255 1.00 86.25 250 THR A O 1
ATOM 1946 N N . THR A 1 251 ? -10.567 -6.701 25.522 1.00 91.12 251 THR A N 1
ATOM 1947 C CA . THR A 1 251 ? -11.484 -6.493 24.396 1.00 91.12 251 THR A CA 1
ATOM 1948 C C . THR A 1 251 ? -10.867 -7.049 23.116 1.00 91.12 251 THR A C 1
ATOM 1950 O O . THR A 1 251 ? -9.714 -6.747 22.802 1.00 91.12 251 THR A O 1
ATOM 1953 N N . GLN A 1 252 ? -11.621 -7.886 22.402 1.00 94.38 252 GLN A N 1
ATOM 1954 C CA . GLN A 1 252 ? -11.214 -8.435 21.109 1.00 94.38 252 GLN A CA 1
ATOM 1955 C C . GLN A 1 252 ? -11.326 -7.353 20.041 1.00 94.38 252 GLN A C 1
ATOM 1957 O O . GLN A 1 252 ? -12.351 -6.679 19.964 1.00 94.38 252 GLN A O 1
ATOM 1962 N N . ILE A 1 253 ? -10.277 -7.211 19.241 1.00 95.38 253 ILE A N 1
ATOM 1963 C CA . ILE A 1 253 ? -10.183 -6.261 18.139 1.00 95.38 253 ILE A CA 1
ATOM 1964 C C . ILE A 1 253 ? -9.565 -6.932 16.913 1.00 95.38 253 ILE A C 1
ATOM 1966 O O . ILE A 1 253 ? -8.759 -7.857 17.038 1.00 95.38 253 ILE A O 1
ATOM 1970 N N . GLN A 1 254 ? -9.925 -6.451 15.733 1.00 97.19 254 GLN A N 1
ATOM 1971 C CA . GLN A 1 254 ? -9.316 -6.800 14.460 1.00 97.19 254 GLN A CA 1
ATOM 1972 C C . GLN A 1 254 ? -8.116 -5.893 14.206 1.00 97.19 254 GLN A C 1
ATOM 1974 O O . GLN A 1 254 ? -8.246 -4.672 14.152 1.00 97.19 254 GLN A O 1
ATOM 1979 N N . VAL A 1 255 ? -6.931 -6.478 14.043 1.00 97.88 255 VAL A N 1
ATOM 1980 C CA . VAL A 1 255 ? -5.706 -5.710 13.796 1.00 97.88 255 VAL A CA 1
ATOM 1981 C C . VAL A 1 255 ? -5.157 -6.054 12.426 1.00 97.88 255 VAL A C 1
ATOM 1983 O O . VAL A 1 255 ? -4.898 -7.221 12.137 1.00 97.88 255 VAL A O 1
ATOM 1986 N N . ALA A 1 256 ? -4.931 -5.033 11.604 1.00 98.25 256 ALA A N 1
ATOM 1987 C CA . ALA A 1 256 ? -4.189 -5.140 10.360 1.00 98.25 256 ALA A CA 1
ATOM 1988 C C . ALA A 1 256 ? -2.676 -5.132 10.637 1.00 98.25 256 ALA A C 1
ATOM 1990 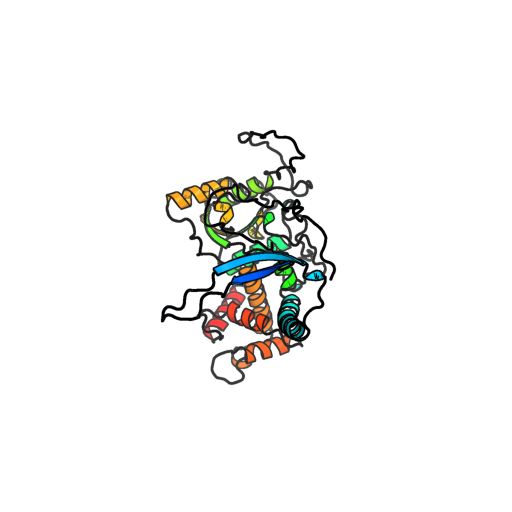O O . ALA A 1 256 ? -2.146 -4.201 11.247 1.00 98.25 256 ALA A O 1
ATOM 1991 N N . LEU A 1 257 ? -1.951 -6.156 10.183 1.00 98.31 257 LEU A N 1
ATOM 1992 C CA . LEU A 1 257 ? -0.497 -6.235 10.355 1.00 98.31 257 LEU A CA 1
ATOM 1993 C C . LEU A 1 257 ? 0.214 -7.002 9.229 1.00 98.31 257 LEU A C 1
ATOM 1995 O O . LEU A 1 257 ? -0.396 -7.844 8.566 1.00 98.31 257 LEU A O 1
ATOM 1999 N N . PRO A 1 258 ? 1.532 -6.796 9.036 1.00 97.75 258 PRO A N 1
ATOM 2000 C CA . PRO A 1 258 ? 2.332 -7.662 8.186 1.00 97.75 258 PRO A CA 1
ATOM 2001 C C . PRO A 1 258 ? 2.322 -9.110 8.689 1.00 97.75 258 PRO A C 1
ATOM 2003 O O . PRO A 1 258 ? 2.811 -9.402 9.785 1.00 97.75 258 PRO A O 1
ATOM 2006 N N . ARG A 1 259 ? 1.875 -10.045 7.845 1.00 96.81 259 ARG A N 1
ATOM 2007 C CA . ARG A 1 259 ? 1.791 -11.488 8.152 1.00 96.81 259 ARG A CA 1
ATOM 2008 C C . ARG A 1 259 ? 3.092 -12.064 8.718 1.00 96.81 259 ARG A C 1
ATOM 2010 O O . ARG A 1 259 ? 3.086 -12.928 9.593 1.00 96.81 259 ARG A O 1
ATOM 2017 N N . ASN A 1 260 ? 4.235 -11.572 8.241 1.00 95.25 260 ASN A N 1
ATOM 2018 C CA . ASN A 1 260 ? 5.550 -12.065 8.649 1.00 95.25 260 ASN A CA 1
ATOM 2019 C C . ASN A 1 260 ? 5.885 -11.778 10.122 1.00 95.25 260 ASN A C 1
ATOM 2021 O O . ASN A 1 260 ? 6.709 -12.497 10.691 1.00 95.25 260 ASN A O 1
ATOM 2025 N N . LEU A 1 261 ? 5.243 -10.796 10.766 1.00 96.62 261 LEU A N 1
ATOM 2026 C CA . LEU A 1 261 ? 5.422 -10.549 12.203 1.00 96.62 261 LEU A CA 1
ATOM 2027 C C . LEU A 1 261 ? 4.947 -11.743 13.043 1.00 96.62 261 LEU A C 1
ATOM 2029 O O . LEU A 1 261 ? 5.600 -12.097 14.022 1.00 96.62 261 LEU A O 1
ATOM 2033 N N . LEU A 1 262 ? 3.902 -12.443 12.589 1.00 96.88 262 LEU A N 1
ATOM 2034 C CA . LEU A 1 262 ? 3.403 -13.686 13.196 1.00 96.88 262 LEU A CA 1
ATOM 2035 C C . LEU A 1 262 ? 4.343 -14.884 12.959 1.00 96.88 262 LEU A C 1
ATOM 2037 O O . LEU A 1 262 ? 4.211 -15.932 13.583 1.00 96.88 262 LEU A O 1
ATOM 2041 N N . SER A 1 263 ? 5.296 -14.753 12.032 1.00 93.62 263 SER A N 1
ATOM 2042 C CA . SER A 1 263 ? 6.269 -15.797 11.676 1.00 93.62 263 SER A CA 1
ATOM 2043 C C . SER A 1 263 ? 7.676 -15.521 12.216 1.00 93.62 263 SER A C 1
ATOM 2045 O O . SER A 1 263 ? 8.636 -16.148 11.776 1.00 93.62 263 SER A O 1
ATOM 2047 N N . GLY A 1 264 ? 7.823 -14.587 13.162 1.00 90.81 264 GLY A N 1
ATOM 2048 C CA . GLY A 1 264 ? 9.113 -14.292 13.794 1.00 90.81 264 GLY A CA 1
ATOM 2049 C C . GLY A 1 264 ? 9.876 -13.113 13.199 1.00 90.81 264 GLY A C 1
ATOM 2050 O O . GLY A 1 264 ? 10.960 -12.785 13.692 1.00 90.81 264 GLY A O 1
ATOM 2051 N N . PHE A 1 265 ? 9.338 -12.439 12.178 1.00 90.69 265 PHE A N 1
ATOM 2052 C CA . PHE A 1 265 ? 9.964 -11.227 11.654 1.00 90.69 265 PHE A CA 1
ATOM 2053 C C . PHE A 1 265 ? 10.028 -10.144 12.738 1.00 90.69 265 PHE A C 1
ATOM 2055 O O . PHE A 1 265 ? 9.108 -9.992 13.537 1.00 90.69 265 PHE A O 1
ATOM 2062 N N . CYS A 1 266 ? 11.164 -9.445 12.826 1.00 89.56 266 CYS A N 1
ATOM 2063 C CA . CYS A 1 266 ? 11.491 -8.507 13.911 1.00 89.56 266 CYS A CA 1
ATOM 2064 C C . CYS A 1 266 ? 11.469 -9.087 15.347 1.00 89.56 266 CYS A C 1
ATOM 2066 O O . CYS A 1 266 ? 11.788 -8.355 16.280 1.00 89.56 266 CYS A O 1
ATOM 2068 N N . ARG A 1 267 ? 11.184 -10.389 15.528 1.00 91.62 267 ARG A N 1
ATOM 2069 C CA . ARG A 1 267 ? 11.167 -11.117 16.813 1.00 91.62 267 ARG A CA 1
ATOM 2070 C C . ARG A 1 267 ? 10.292 -10.468 17.896 1.00 91.62 267 ARG A C 1
ATOM 2072 O O . ARG A 1 267 ? 10.642 -10.502 19.072 1.00 91.62 267 ARG A O 1
ATOM 2079 N N . ILE A 1 268 ? 9.150 -9.894 17.517 1.00 93.94 268 ILE A N 1
ATOM 2080 C CA . ILE A 1 268 ? 8.201 -9.283 18.462 1.00 93.94 268 ILE A CA 1
ATOM 2081 C C . ILE A 1 268 ? 7.458 -10.400 19.204 1.00 93.94 268 ILE A C 1
ATOM 2083 O O . ILE A 1 268 ? 6.468 -10.925 18.702 1.00 93.94 268 ILE A O 1
ATOM 2087 N N . LYS A 1 269 ? 7.967 -10.809 20.374 1.00 94.88 269 LYS A N 1
ATOM 2088 C CA . LYS A 1 269 ? 7.561 -12.053 21.052 1.00 94.88 269 LYS A CA 1
ATOM 2089 C C . LYS A 1 269 ? 6.042 -12.193 21.263 1.00 94.88 269 LYS A C 1
ATOM 2091 O O . LYS A 1 269 ? 5.555 -13.281 20.967 1.00 94.88 269 LYS A O 1
ATOM 2096 N N . PRO A 1 270 ? 5.286 -11.146 21.658 1.00 96.62 270 PRO A N 1
ATOM 2097 C CA . PRO A 1 270 ? 3.825 -11.238 21.733 1.00 96.62 270 PRO A CA 1
ATOM 2098 C C . PRO A 1 270 ? 3.163 -11.667 20.411 1.00 96.62 270 PRO A C 1
ATOM 2100 O O . PRO A 1 270 ? 2.325 -12.563 20.405 1.00 96.62 270 PRO A O 1
ATOM 2103 N N . LEU A 1 271 ? 3.602 -11.116 19.271 1.00 97.81 271 LEU A N 1
ATOM 2104 C CA . LEU A 1 271 ? 3.071 -11.471 17.946 1.00 97.81 271 LEU A CA 1
ATOM 2105 C C . LEU A 1 271 ? 3.540 -12.852 17.472 1.00 97.81 271 LEU A C 1
ATOM 2107 O O . LEU A 1 271 ? 2.805 -13.549 16.779 1.00 97.81 271 LEU A O 1
ATOM 2111 N N . VAL A 1 272 ? 4.752 -13.267 17.853 1.00 97.00 272 VAL A N 1
ATOM 2112 C CA . VAL A 1 272 ? 5.248 -14.621 17.557 1.00 97.00 272 VAL A CA 1
ATOM 2113 C C . VAL A 1 272 ? 4.428 -15.671 18.300 1.00 97.00 272 VAL A C 1
ATOM 2115 O O . VAL A 1 272 ? 4.021 -16.653 17.689 1.00 97.00 272 VAL A O 1
ATOM 2118 N N . ASN A 1 273 ? 4.148 -15.445 19.587 1.00 97.94 273 ASN A N 1
ATOM 2119 C CA . ASN A 1 273 ? 3.309 -16.339 20.385 1.00 97.94 273 ASN A CA 1
ATOM 2120 C C . ASN A 1 273 ? 1.895 -16.426 19.796 1.00 97.94 273 ASN A C 1
ATOM 2122 O O . ASN A 1 273 ? 1.392 -17.525 19.590 1.00 97.94 273 ASN A O 1
ATOM 2126 N N . LEU A 1 274 ? 1.301 -15.285 19.424 1.00 97.88 274 LEU A N 1
ATOM 2127 C CA . LEU A 1 274 ? 0.015 -15.265 18.725 1.00 97.88 274 LEU A CA 1
ATOM 2128 C C . LEU A 1 274 ? 0.060 -16.083 17.425 1.00 97.88 274 LEU A C 1
ATOM 2130 O O . LEU A 1 274 ? -0.842 -16.862 17.138 1.00 97.88 274 LEU A O 1
ATOM 2134 N N . GLY A 1 275 ? 1.128 -15.950 16.636 1.00 97.69 275 GLY A N 1
ATOM 2135 C CA . GLY A 1 275 ? 1.312 -16.742 15.423 1.00 97.69 275 GLY A CA 1
ATOM 2136 C C . GLY A 1 275 ? 1.409 -18.251 15.675 1.00 97.69 275 GLY A C 1
ATOM 2137 O O . GLY A 1 275 ? 0.921 -19.037 14.863 1.00 97.69 275 GLY A O 1
ATOM 2138 N N . GLU A 1 276 ? 2.018 -18.676 16.784 1.00 97.94 276 GLU A N 1
ATOM 2139 C CA . GLU A 1 276 ? 2.055 -20.082 17.217 1.00 97.94 276 GLU A CA 1
ATOM 2140 C C . GLU A 1 276 ? 0.661 -20.580 17.629 1.00 97.94 276 GLU A C 1
ATOM 2142 O O . GLU A 1 276 ? 0.256 -21.668 17.215 1.00 97.94 276 GLU A O 1
ATOM 2147 N N . GLU A 1 277 ? -0.098 -19.768 18.368 1.00 97.44 277 GLU A N 1
ATOM 2148 C CA . GLU A 1 277 ? -1.477 -20.070 18.771 1.00 97.44 277 GLU A CA 1
ATOM 2149 C C . GLU A 1 277 ? -2.402 -20.228 17.560 1.00 97.44 277 GLU A C 1
ATOM 2151 O O . GLU A 1 277 ? -3.091 -21.241 17.445 1.00 97.44 277 GLU A O 1
ATOM 2156 N N . LEU A 1 278 ? -2.345 -19.293 16.606 1.00 96.88 278 LEU A N 1
ATOM 2157 C CA . LEU A 1 278 ? -3.132 -19.344 15.370 1.00 96.88 278 LEU A CA 1
ATOM 2158 C C . LEU A 1 278 ? -2.801 -20.577 14.514 1.00 96.88 278 LEU A C 1
ATOM 2160 O O . LEU A 1 278 ? -3.681 -21.153 13.875 1.00 96.88 278 LEU A O 1
ATOM 2164 N N . LYS A 1 279 ? -1.535 -21.016 14.496 1.00 96.81 279 LYS A N 1
ATOM 2165 C CA . LYS A 1 279 ? -1.143 -22.271 13.828 1.00 96.81 279 LYS A CA 1
ATOM 2166 C C . LYS A 1 279 ? -1.725 -23.484 14.540 1.00 96.81 279 LYS A C 1
ATOM 2168 O O . LYS A 1 279 ? -2.189 -24.406 13.874 1.00 96.81 279 LYS A O 1
ATOM 2173 N N . ALA A 1 280 ? -1.712 -23.489 15.872 1.00 97.31 280 ALA A N 1
ATOM 2174 C CA . ALA A 1 280 ? -2.265 -24.581 16.665 1.00 97.31 280 ALA A CA 1
ATOM 2175 C C . ALA A 1 280 ? -3.793 -24.698 16.521 1.00 97.31 280 ALA A C 1
ATOM 2177 O O . ALA A 1 280 ? -4.315 -25.812 16.517 1.00 97.31 280 ALA A O 1
ATOM 2178 N N . SER A 1 281 ? -4.505 -23.576 16.362 1.00 96.50 281 SER A N 1
ATOM 2179 C CA . SER A 1 281 ? -5.954 -23.544 16.116 1.00 96.50 281 SER A CA 1
ATOM 2180 C C . SER A 1 281 ? -6.350 -23.729 14.648 1.00 96.50 281 SER A C 1
ATOM 2182 O O . SER A 1 281 ? -7.536 -23.890 14.367 1.00 96.50 281 SER A O 1
ATOM 2184 N N . GLY A 1 282 ? -5.396 -23.707 13.710 1.00 95.50 282 GLY A N 1
ATOM 2185 C CA . GLY A 1 282 ? -5.675 -23.781 12.272 1.00 95.50 282 GLY A CA 1
ATOM 2186 C C . GLY A 1 282 ? -6.299 -22.506 11.692 1.00 95.50 282 GLY A C 1
ATOM 2187 O O . GLY A 1 282 ? -6.959 -22.571 10.663 1.00 95.50 282 GLY A O 1
ATOM 2188 N N . THR A 1 283 ? -6.110 -21.360 12.350 1.00 94.88 283 THR A N 1
ATOM 2189 C CA . THR A 1 283 ? -6.631 -20.042 11.937 1.00 94.88 283 THR A CA 1
ATOM 2190 C C . THR A 1 283 ? -5.511 -19.072 11.551 1.00 94.88 283 THR A C 1
ATOM 2192 O O . THR A 1 283 ? -5.692 -17.857 11.576 1.00 94.88 283 THR A O 1
ATOM 2195 N N . PHE A 1 284 ? -4.318 -19.589 11.254 1.00 95.94 284 PHE A N 1
ATOM 2196 C CA . PHE A 1 284 ? -3.208 -18.781 10.762 1.00 95.94 284 PHE A CA 1
ATOM 2197 C C . PHE A 1 284 ? -3.515 -18.294 9.338 1.00 95.94 284 PHE A C 1
ATOM 2199 O O . PHE A 1 284 ? -3.864 -19.132 8.510 1.00 95.94 284 PHE A O 1
ATOM 2206 N N . PRO A 1 285 ? -3.356 -16.993 9.021 1.00 92.62 285 PRO A N 1
ATOM 2207 C CA . PRO A 1 285 ? -3.649 -16.480 7.685 1.00 92.62 285 PRO A CA 1
ATOM 2208 C C . PRO A 1 285 ? -2.874 -17.228 6.597 1.00 92.62 285 PRO A C 1
ATOM 2210 O O . PRO A 1 285 ? -1.658 -17.438 6.721 1.00 92.62 285 PRO A O 1
ATOM 2213 N N . GLU A 1 286 ? -3.553 -17.613 5.521 1.00 88.56 286 GLU A N 1
ATOM 2214 C CA . GLU A 1 286 ? -2.944 -18.343 4.407 1.00 88.56 286 GLU A CA 1
ATOM 2215 C C . GLU A 1 286 ? -1.877 -17.500 3.690 1.00 88.56 286 GLU A C 1
ATOM 2217 O O . GLU A 1 286 ? -1.771 -16.287 3.869 1.00 88.56 286 GLU A O 1
ATOM 2222 N N . GLU A 1 287 ? -0.993 -18.144 2.927 1.00 81.81 287 GLU A N 1
ATOM 2223 C CA . GLU A 1 287 ? 0.130 -17.435 2.291 1.00 81.81 287 GLU A CA 1
ATOM 2224 C C . GLU A 1 287 ? -0.299 -16.479 1.166 1.00 81.81 287 GLU A C 1
ATOM 2226 O O . GLU A 1 287 ? 0.384 -15.469 0.934 1.00 81.81 287 GLU A O 1
ATOM 2231 N N . ASP A 1 288 ? -1.426 -16.792 0.526 1.00 82.31 288 ASP A N 1
ATOM 2232 C CA . ASP A 1 288 ? -2.017 -16.046 -0.587 1.00 82.31 288 ASP A CA 1
ATOM 2233 C C . ASP A 1 288 ? -3.194 -15.153 -0.157 1.00 82.31 288 ASP A C 1
ATOM 2235 O O . ASP A 1 288 ? -3.665 -14.342 -0.949 1.00 82.31 288 ASP A O 1
ATOM 2239 N N . ASP A 1 289 ? -3.633 -15.252 1.100 1.00 86.81 289 ASP A N 1
ATOM 2240 C CA . ASP A 1 289 ? -4.698 -14.420 1.667 1.00 86.81 289 ASP A CA 1
ATOM 2241 C C . ASP A 1 289 ? -4.095 -13.160 2.297 1.00 86.81 289 ASP A C 1
ATOM 2243 O O . ASP A 1 289 ? -3.840 -13.088 3.501 1.00 86.81 289 ASP A O 1
ATOM 2247 N N . PHE A 1 290 ? -3.735 -12.196 1.450 1.00 92.69 290 PHE A N 1
ATOM 2248 C CA . PHE A 1 290 ? -3.187 -10.914 1.879 1.00 92.69 290 PHE A CA 1
ATOM 2249 C C . PHE A 1 290 ? -3.463 -9.814 0.858 1.00 92.69 290 PHE A C 1
ATOM 2251 O O . PHE A 1 290 ? -3.617 -10.066 -0.336 1.00 92.69 290 PHE A O 1
ATOM 2258 N N . VAL A 1 291 ? -3.388 -8.566 1.320 1.00 92.62 291 VAL A N 1
ATOM 2259 C CA . VAL A 1 291 ? -3.356 -7.390 0.443 1.00 92.62 291 VAL A CA 1
ATOM 2260 C C . VAL A 1 291 ? -2.001 -6.688 0.590 1.00 92.62 291 VAL A C 1
ATOM 2262 O O . VAL A 1 291 ? -1.518 -6.518 1.714 1.00 92.62 291 VAL A O 1
ATOM 2265 N N . PRO A 1 292 ? -1.316 -6.301 -0.501 1.00 95.31 292 PRO A N 1
ATOM 2266 C CA . PRO A 1 292 ? -0.086 -5.525 -0.396 1.00 95.31 292 PRO A CA 1
ATOM 2267 C C . PRO A 1 292 ? -0.317 -4.165 0.276 1.00 95.31 292 PRO A C 1
ATOM 2269 O O . PRO A 1 292 ? -1.209 -3.412 -0.101 1.00 95.31 292 PRO A O 1
ATOM 2272 N N . ALA A 1 293 ? 0.555 -3.804 1.217 1.00 97.12 293 ALA A N 1
ATOM 2273 C CA . ALA A 1 293 ? 0.533 -2.510 1.905 1.00 97.12 293 ALA A CA 1
ATOM 2274 C C . ALA A 1 293 ? 0.463 -1.301 0.950 1.00 97.12 293 ALA A C 1
ATOM 2276 O O . ALA A 1 293 ? -0.300 -0.369 1.186 1.00 97.12 293 ALA A O 1
ATOM 2277 N N . LEU A 1 294 ? 1.244 -1.322 -0.137 1.00 95.31 294 LEU A N 1
ATOM 2278 C CA . LEU A 1 294 ? 1.252 -0.246 -1.133 1.00 95.31 294 LEU A CA 1
ATOM 2279 C C . LEU A 1 294 ? -0.107 -0.105 -1.831 1.00 95.31 294 LEU A C 1
ATOM 2281 O O . LEU A 1 294 ? -0.527 1.016 -2.113 1.00 95.31 294 LEU A O 1
ATOM 2285 N N . ASP A 1 295 ? -0.792 -1.220 -2.088 1.00 92.31 295 ASP A N 1
ATOM 2286 C CA . ASP A 1 295 ? -2.096 -1.219 -2.751 1.00 92.31 295 ASP A CA 1
ATOM 2287 C C . ASP A 1 295 ? -3.162 -0.618 -1.834 1.00 92.31 295 ASP A C 1
ATOM 2289 O O . ASP A 1 295 ? -3.958 0.192 -2.297 1.00 92.31 295 ASP A O 1
ATOM 2293 N N . LEU A 1 296 ? -3.117 -0.922 -0.531 1.00 94.75 296 LEU A N 1
ATOM 2294 C CA . LEU A 1 296 ? -3.999 -0.314 0.473 1.00 94.75 296 LEU A CA 1
ATOM 2295 C C . LEU A 1 296 ? -3.787 1.201 0.557 1.00 94.75 296 LEU A C 1
ATOM 2297 O O . LEU A 1 296 ? -4.737 1.963 0.428 1.00 94.75 296 LEU A O 1
ATOM 2301 N N . VAL A 1 297 ? -2.537 1.662 0.683 1.00 95.19 297 VAL A N 1
ATOM 2302 C CA . VAL A 1 297 ? -2.241 3.107 0.724 1.00 95.19 297 VAL A CA 1
ATOM 2303 C C . VAL A 1 297 ? -2.666 3.798 -0.578 1.00 95.19 297 VAL A C 1
ATOM 2305 O O . VAL A 1 297 ? -3.231 4.888 -0.546 1.00 95.19 297 VAL A O 1
ATOM 2308 N N . THR A 1 298 ? -2.443 3.159 -1.730 1.00 93.00 298 THR A N 1
ATOM 2309 C CA . THR A 1 298 ? -2.860 3.682 -3.042 1.00 93.00 298 THR A CA 1
ATOM 2310 C C . THR A 1 298 ? -4.381 3.795 -3.131 1.00 93.00 298 THR A C 1
ATOM 2312 O O . THR A 1 298 ? -4.887 4.857 -3.489 1.00 93.00 298 THR A O 1
ATOM 2315 N N . ARG A 1 299 ? -5.107 2.731 -2.764 1.00 91.25 299 ARG A N 1
ATOM 2316 C CA . ARG A 1 299 ? -6.574 2.686 -2.756 1.00 91.25 299 ARG A CA 1
ATOM 2317 C C . ARG A 1 299 ? -7.154 3.757 -1.840 1.00 91.25 299 ARG A C 1
ATOM 2319 O O . ARG A 1 299 ? -8.027 4.504 -2.271 1.00 91.25 299 ARG A O 1
ATOM 2326 N N . TYR A 1 300 ? -6.597 3.893 -0.640 1.00 92.00 300 TYR A N 1
ATOM 2327 C CA . TYR A 1 300 ? -6.962 4.941 0.304 1.00 92.00 300 TYR A CA 1
ATOM 2328 C C . TYR A 1 300 ? -6.828 6.336 -0.312 1.00 92.00 300 TYR A C 1
ATOM 2330 O O . TYR A 1 300 ? -7.757 7.142 -0.268 1.00 92.00 300 TYR A O 1
ATOM 2338 N N . CYS A 1 301 ? -5.686 6.632 -0.940 1.00 91.12 301 CYS A N 1
ATOM 2339 C CA . CYS A 1 301 ? -5.466 7.916 -1.608 1.00 91.12 301 CYS A CA 1
ATOM 2340 C C . CYS A 1 301 ? -6.478 8.150 -2.744 1.00 91.12 301 CYS A C 1
ATOM 2342 O O . CYS A 1 301 ? -7.009 9.252 -2.881 1.00 91.12 301 CYS A O 1
ATOM 2344 N N . CYS A 1 302 ? -6.790 7.113 -3.525 1.00 90.06 302 CYS A N 1
ATOM 2345 C CA . CYS A 1 302 ? -7.790 7.175 -4.589 1.00 90.06 302 CYS A CA 1
ATOM 2346 C C . CYS A 1 302 ? -9.205 7.433 -4.052 1.00 90.06 302 CYS A C 1
ATOM 2348 O O . CYS A 1 302 ? -9.895 8.302 -4.579 1.00 90.06 302 CYS A O 1
ATOM 2350 N N . LYS A 1 303 ? -9.628 6.763 -2.971 1.00 87.69 303 LYS A N 1
ATOM 2351 C CA . LYS A 1 303 ? -10.919 7.047 -2.323 1.00 87.69 303 LYS A CA 1
ATOM 2352 C C . LYS A 1 303 ? -10.994 8.482 -1.818 1.00 87.69 303 LYS A C 1
ATOM 2354 O O . LYS A 1 303 ? -11.991 9.150 -2.042 1.00 87.69 303 LYS A O 1
ATOM 2359 N N . ASN A 1 304 ? -9.928 9.004 -1.218 1.00 85.12 304 ASN A N 1
ATOM 2360 C CA . ASN A 1 304 ? -9.896 10.407 -0.795 1.00 85.12 304 ASN A CA 1
ATOM 2361 C C . ASN A 1 304 ? -10.013 11.383 -1.974 1.00 85.12 304 ASN A C 1
ATOM 2363 O O . ASN A 1 304 ? -10.754 12.358 -1.895 1.00 85.12 304 ASN A O 1
ATOM 2367 N N . ARG A 1 305 ? -9.378 11.085 -3.112 1.00 85.81 305 ARG A N 1
ATOM 2368 C CA . ARG A 1 305 ? -9.584 11.860 -4.344 1.00 85.81 305 ARG A CA 1
ATOM 2369 C C . ARG A 1 305 ? -11.025 11.762 -4.854 1.00 85.81 305 ARG A C 1
ATOM 2371 O O . ARG A 1 305 ? -11.545 12.736 -5.392 1.00 85.81 305 ARG A O 1
ATOM 2378 N N . TRP A 1 306 ? -11.686 10.621 -4.677 1.00 86.50 306 TRP A N 1
ATOM 2379 C CA . TRP A 1 306 ? -13.114 10.492 -4.961 1.00 86.50 306 TRP A CA 1
ATOM 2380 C C . TRP A 1 306 ? -13.979 11.387 -4.072 1.00 86.50 306 TRP A C 1
ATOM 2382 O O . TRP A 1 306 ? -14.935 11.961 -4.580 1.00 86.50 306 TRP A O 1
ATOM 2392 N N . LEU A 1 307 ? -13.610 11.589 -2.803 1.00 81.31 307 LEU A N 1
ATOM 2393 C CA . LEU A 1 307 ? -14.292 12.546 -1.917 1.00 81.31 307 LEU A CA 1
ATOM 2394 C C . LEU A 1 307 ? -14.173 13.985 -2.426 1.00 81.31 307 LEU A C 1
ATOM 2396 O O . LEU A 1 307 ? -15.139 14.749 -2.408 1.00 81.31 307 LEU A O 1
ATOM 2400 N N . GLU A 1 308 ? -12.989 14.368 -2.906 1.00 80.19 308 GLU A N 1
ATOM 2401 C CA . GLU A 1 308 ? -12.786 15.679 -3.528 1.00 80.19 308 GLU A CA 1
ATOM 2402 C C . GLU A 1 308 ? -13.645 15.822 -4.797 1.00 80.19 308 GLU A C 1
ATOM 2404 O O . GLU A 1 308 ? -14.236 16.879 -5.034 1.00 80.19 308 GLU A O 1
ATOM 2409 N N . LEU A 1 309 ? -13.751 14.752 -5.598 1.00 82.06 309 LEU A N 1
ATOM 2410 C CA . LEU A 1 309 ? -14.607 14.705 -6.787 1.00 82.06 309 LEU A CA 1
ATOM 2411 C C . LEU A 1 309 ? -16.085 14.857 -6.426 1.00 82.06 309 LEU A C 1
ATOM 2413 O O . LEU A 1 309 ? -16.737 15.749 -6.966 1.00 82.06 309 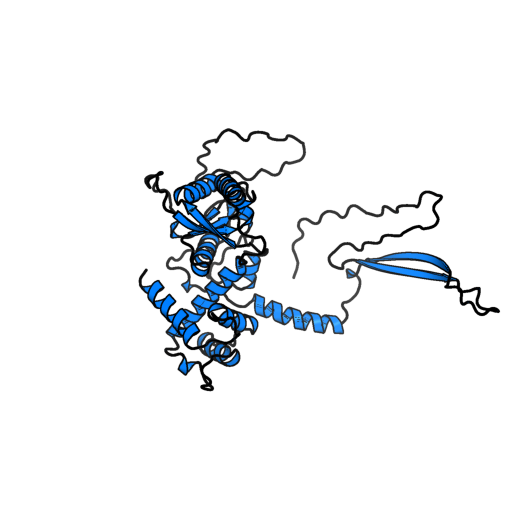LEU A O 1
ATOM 2417 N N . SER A 1 310 ? -16.596 14.062 -5.487 1.00 78.50 310 SER A N 1
ATOM 2418 C CA . SER A 1 310 ? -18.003 14.094 -5.068 1.00 78.50 310 SER A CA 1
ATOM 2419 C C . SER A 1 310 ? -18.383 15.396 -4.356 1.00 78.50 310 SER A C 1
ATOM 2421 O O . SER A 1 310 ? -19.530 15.828 -4.415 1.00 78.50 310 SER A O 1
ATOM 2423 N N . SER A 1 311 ? -17.423 16.074 -3.721 1.00 77.81 311 SER A N 1
ATOM 2424 C CA . SER A 1 311 ? -17.654 17.397 -3.124 1.00 77.81 311 SER A CA 1
ATOM 2425 C C . SER A 1 311 ? -17.871 18.491 -4.177 1.00 77.81 311 SER A C 1
ATOM 2427 O O . SER A 1 311 ? -18.567 19.472 -3.917 1.00 77.81 311 SER A O 1
ATOM 2429 N N . ASN A 1 312 ? -17.284 18.340 -5.370 1.00 75.88 312 ASN A N 1
ATOM 2430 C CA . ASN A 1 312 ? -17.415 19.295 -6.477 1.00 75.88 312 ASN A CA 1
ATOM 2431 C C . ASN A 1 312 ? -18.484 18.884 -7.502 1.00 75.88 312 ASN A C 1
ATOM 2433 O O . ASN A 1 312 ? -19.023 19.744 -8.200 1.00 75.88 312 ASN A O 1
ATOM 2437 N N . ILE A 1 313 ? -18.782 17.588 -7.599 1.00 74.94 313 ILE A N 1
ATOM 2438 C CA . ILE A 1 313 ? -19.732 17.004 -8.542 1.00 74.94 313 ILE A CA 1
ATOM 2439 C C . ILE A 1 313 ? -20.849 16.346 -7.738 1.00 74.94 313 ILE A C 1
ATOM 2441 O O . ILE A 1 313 ? -20.655 15.317 -7.101 1.00 74.94 313 ILE A O 1
ATOM 2445 N N . SER A 1 314 ? -22.021 16.981 -7.739 1.00 68.12 314 SER A N 1
ATOM 2446 C CA . SER A 1 314 ? -23.085 16.668 -6.785 1.00 68.12 314 SER A CA 1
ATOM 2447 C C . SER A 1 314 ? -23.843 15.376 -7.088 1.00 68.12 314 SER A C 1
ATOM 2449 O O . SER A 1 314 ? -24.567 14.902 -6.212 1.00 68.12 314 SER A O 1
ATOM 2451 N N . ARG A 1 315 ? -23.758 14.836 -8.312 1.00 80.50 315 ARG A N 1
ATOM 2452 C CA . ARG A 1 315 ? -24.534 13.658 -8.712 1.00 80.50 315 ARG A CA 1
ATOM 2453 C C . ARG A 1 315 ? -23.786 12.750 -9.683 1.00 80.50 315 ARG A C 1
ATOM 2455 O O . ARG A 1 315 ? -23.011 13.222 -10.509 1.00 80.50 315 ARG A O 1
ATOM 2462 N N . PHE A 1 316 ? -24.101 11.456 -9.635 1.00 84.94 316 PHE A N 1
ATOM 2463 C CA . PHE A 1 316 ? -23.608 10.454 -10.584 1.00 84.94 316 PHE A CA 1
ATOM 2464 C C . PHE A 1 316 ? -23.910 10.846 -12.040 1.00 84.94 316 PHE A C 1
ATOM 2466 O O . PHE A 1 316 ? -23.040 10.762 -12.904 1.00 84.94 316 PHE A O 1
ATOM 2473 N N . GLU A 1 317 ? -25.109 11.380 -12.307 1.00 87.00 317 GLU A N 1
ATOM 2474 C CA . GLU A 1 317 ? -25.529 11.749 -13.666 1.00 87.00 317 GLU A CA 1
ATOM 2475 C C . GLU A 1 317 ? -24.767 12.955 -14.245 1.00 87.00 317 GLU A C 1
ATOM 2477 O O . GLU A 1 317 ? -24.869 13.233 -15.440 1.00 87.00 317 GLU A O 1
ATOM 2482 N N . ASP A 1 318 ? -24.025 13.690 -13.411 1.00 85.06 318 ASP A N 1
ATOM 2483 C CA . ASP A 1 318 ? -23.146 14.767 -13.871 1.00 85.06 318 ASP A CA 1
ATOM 2484 C C . ASP A 1 318 ? -21.820 14.211 -14.434 1.00 85.06 318 ASP A C 1
ATOM 2486 O O . ASP A 1 318 ? -21.142 14.897 -15.204 1.00 85.06 318 ASP A O 1
ATOM 2490 N N . MET A 1 319 ? -21.452 12.979 -14.058 1.00 86.25 319 MET A N 1
ATOM 2491 C CA . MET A 1 319 ? -20.263 12.266 -14.538 1.00 86.25 319 MET A CA 1
ATOM 2492 C C . MET A 1 319 ? -20.581 11.309 -15.692 1.00 86.25 319 MET A C 1
ATOM 2494 O O . MET A 1 319 ? -19.761 11.192 -16.601 1.00 86.25 319 MET A O 1
ATOM 2498 N N . ASP A 1 320 ? -21.759 10.678 -15.670 1.00 91.12 320 ASP A N 1
ATOM 2499 C CA . ASP A 1 320 ? -22.266 9.789 -16.726 1.00 91.12 320 ASP A CA 1
ATOM 2500 C C . ASP A 1 320 ? -22.711 10.620 -17.946 1.00 91.12 320 ASP A C 1
ATOM 2502 O O . ASP A 1 320 ? -23.849 11.095 -18.066 1.00 91.12 320 ASP A O 1
ATOM 2506 N N . MET A 1 321 ? -21.763 10.876 -18.849 1.00 89.19 321 MET A N 1
ATOM 2507 C CA . MET A 1 321 ? -21.942 11.789 -19.976 1.00 89.19 321 MET A CA 1
ATOM 2508 C C . MET A 1 321 ? -22.801 11.171 -21.073 1.00 89.19 321 MET A C 1
ATOM 2510 O O . MET A 1 321 ? -23.534 11.889 -21.767 1.00 89.19 321 MET A O 1
ATOM 2514 N N . ASN A 1 322 ? -22.662 9.862 -21.280 1.00 92.50 322 ASN A N 1
ATOM 2515 C CA . ASN A 1 322 ? -23.361 9.145 -22.338 1.00 92.50 322 ASN A CA 1
ATOM 2516 C C . ASN A 1 322 ? -24.737 8.602 -21.872 1.00 92.50 322 ASN A C 1
ATOM 2518 O O . ASN A 1 322 ? -25.579 8.300 -22.726 1.00 92.50 322 ASN A O 1
ATOM 2522 N N . ARG A 1 323 ? -24.994 8.604 -20.553 1.00 92.06 323 ARG A N 1
ATOM 2523 C CA . ARG A 1 323 ? -26.210 8.136 -19.871 1.00 92.06 323 ARG A CA 1
ATOM 2524 C C . ARG A 1 323 ? -26.473 6.646 -20.037 1.00 92.06 323 ARG A C 1
ATOM 2526 O O . ARG A 1 323 ? -27.628 6.247 -20.227 1.00 92.06 323 ARG A O 1
ATOM 2533 N N . ASP A 1 324 ? -25.422 5.840 -20.025 1.00 94.50 324 ASP A N 1
ATOM 2534 C CA . ASP A 1 324 ? -25.512 4.383 -20.087 1.00 94.50 324 ASP A CA 1
ATOM 2535 C C . ASP A 1 324 ? -25.634 3.729 -18.700 1.00 94.50 324 ASP A C 1
ATOM 2537 O O . ASP A 1 324 ? -25.903 2.526 -18.625 1.00 94.50 324 ASP A O 1
ATOM 2541 N N . GLY A 1 325 ? -25.574 4.528 -17.628 1.00 92.25 325 GLY A N 1
ATOM 2542 C CA . GLY A 1 325 ? -25.764 4.090 -16.249 1.00 92.25 325 GLY A CA 1
ATOM 2543 C C . GLY A 1 325 ? -24.498 3.557 -15.584 1.00 92.25 325 GLY A C 1
ATOM 2544 O O . GLY A 1 325 ? -24.597 3.020 -14.480 1.00 92.25 325 GLY A O 1
ATOM 2545 N N . VAL A 1 326 ? -23.334 3.690 -16.223 1.00 94.62 326 VAL A N 1
ATOM 2546 C CA . VAL A 1 326 ? -22.028 3.349 -15.650 1.00 94.62 326 VAL A CA 1
ATOM 2547 C C . VAL A 1 326 ? -21.030 4.473 -15.924 1.00 94.62 326 VAL A C 1
ATOM 2549 O O . VAL A 1 326 ? -21.173 5.206 -16.888 1.00 94.62 326 VAL A O 1
ATOM 2552 N N . LEU A 1 327 ? -20.005 4.622 -15.085 1.00 93.25 327 LEU A N 1
ATOM 2553 C CA . LEU A 1 327 ? -18.875 5.504 -15.373 1.00 93.25 327 LEU A CA 1
ATOM 2554 C C . LEU A 1 327 ? -17.734 4.671 -15.921 1.00 93.25 327 LEU A 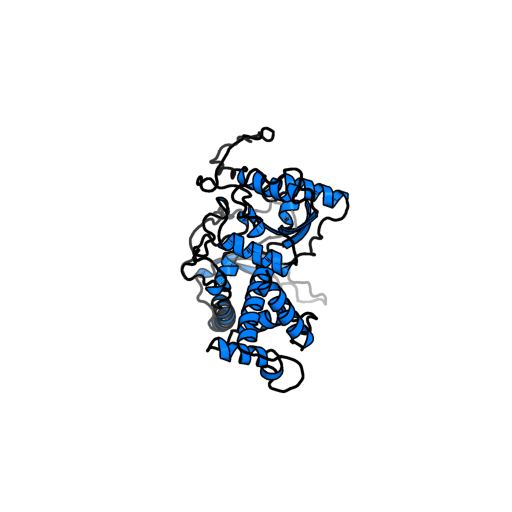C 1
ATOM 2556 O O . LEU A 1 327 ? -17.114 3.874 -15.205 1.00 93.25 327 LEU A O 1
ATOM 2560 N N . ASP A 1 328 ? -17.436 4.884 -17.195 1.00 93.69 328 ASP A N 1
ATOM 2561 C CA . ASP A 1 328 ? -16.306 4.236 -17.832 1.00 93.69 328 ASP A CA 1
ATOM 2562 C C . ASP A 1 328 ? -14.989 5.002 -17.603 1.00 93.69 328 ASP A C 1
ATOM 2564 O O . ASP A 1 328 ? -14.900 6.117 -17.075 1.00 93.69 328 ASP A O 1
ATOM 2568 N N . ARG A 1 329 ? -13.898 4.396 -18.066 1.00 94.12 329 ARG A N 1
ATOM 2569 C CA . ARG A 1 329 ? -12.554 4.979 -18.014 1.00 94.12 329 ARG A CA 1
ATOM 2570 C C . ARG A 1 329 ? -12.446 6.365 -18.655 1.00 94.12 329 ARG A C 1
ATOM 2572 O O . ARG A 1 329 ? -11.583 7.160 -18.269 1.00 94.12 329 ARG A O 1
ATOM 2579 N N . HIS A 1 330 ? -13.220 6.635 -19.700 1.00 93.19 330 HIS A N 1
ATOM 2580 C CA . HIS A 1 330 ? -13.216 7.920 -20.382 1.00 93.19 330 HIS A CA 1
ATOM 2581 C C . HIS A 1 330 ? -13.903 8.990 -19.531 1.00 93.19 330 HIS A C 1
ATOM 2583 O O . HIS A 1 330 ? -13.339 10.073 -19.362 1.00 93.19 330 HIS A O 1
ATOM 2589 N N . GLU A 1 331 ? -15.050 8.669 -18.945 1.00 93.44 331 GLU A N 1
ATOM 2590 C CA . GLU A 1 331 ? -15.845 9.571 -18.109 1.00 93.44 331 GLU A CA 1
ATOM 2591 C C . GLU A 1 331 ? -15.135 9.910 -16.801 1.00 93.44 331 GLU A C 1
ATOM 2593 O O . GLU A 1 331 ? -14.962 11.092 -16.486 1.00 93.44 331 GLU A O 1
ATOM 2598 N N . VAL A 1 332 ? -14.572 8.910 -16.112 1.00 91.75 332 VAL A N 1
ATOM 2599 C CA . VAL A 1 332 ? -13.744 9.135 -14.914 1.00 91.75 332 VAL A CA 1
ATOM 2600 C C . VAL A 1 332 ? -12.557 10.039 -15.244 1.00 91.75 332 VAL A C 1
ATOM 2602 O O . VAL A 1 332 ? -12.261 10.991 -14.520 1.00 91.75 332 VAL A O 1
ATOM 2605 N N . LYS A 1 333 ? -11.895 9.815 -16.387 1.00 92.62 333 LYS A N 1
ATOM 2606 C CA . LYS A 1 333 ? -10.787 10.672 -16.823 1.00 92.62 333 LYS A CA 1
ATOM 2607 C C . LYS A 1 333 ? -11.237 12.115 -17.059 1.00 92.62 333 LYS A C 1
ATOM 2609 O O . LYS A 1 333 ? -10.493 13.034 -16.709 1.00 92.62 333 LYS A O 1
ATOM 2614 N N . ILE A 1 334 ? -12.400 12.334 -17.671 1.00 90.12 334 ILE A N 1
ATOM 2615 C CA . ILE A 1 334 ? -12.936 13.680 -17.916 1.00 90.12 334 ILE A CA 1
ATOM 2616 C C . ILE A 1 334 ? -13.260 14.371 -16.592 1.00 90.12 334 ILE A C 1
ATOM 2618 O O . ILE A 1 334 ? -12.810 15.501 -16.384 1.00 90.12 334 ILE A O 1
ATOM 2622 N N . ALA A 1 335 ? -13.952 13.683 -15.684 1.00 88.50 335 ALA A N 1
ATOM 2623 C CA . ALA A 1 335 ? -14.289 14.208 -14.365 1.00 88.50 335 ALA A CA 1
ATOM 2624 C C . ALA A 1 335 ? -13.035 14.577 -13.559 1.00 88.50 335 ALA A C 1
ATOM 2626 O O . ALA A 1 335 ? -12.940 15.662 -12.999 1.00 88.50 335 ALA A O 1
ATOM 2627 N N . MET A 1 336 ? -12.000 13.737 -13.582 1.00 87.62 336 MET A N 1
ATOM 2628 C CA . MET A 1 336 ? -10.726 14.065 -12.941 1.00 87.62 336 MET A CA 1
ATOM 2629 C C . MET A 1 336 ? -10.012 15.246 -13.604 1.00 87.62 336 MET A C 1
ATOM 2631 O O . MET A 1 336 ? -9.415 16.072 -12.918 1.00 87.62 336 MET A O 1
ATOM 2635 N N . THR A 1 337 ? -10.061 15.345 -14.936 1.00 89.44 337 THR A N 1
ATOM 2636 C CA . THR A 1 337 ? -9.420 16.444 -15.677 1.00 89.44 337 THR A CA 1
ATOM 2637 C C . THR A 1 337 ? -10.043 17.795 -15.325 1.00 89.44 337 THR A C 1
ATOM 2639 O O . THR A 1 337 ? -9.327 18.795 -15.274 1.00 89.44 337 THR A O 1
ATOM 2642 N N . SER A 1 338 ? -11.357 17.838 -15.072 1.00 83.19 338 SER A N 1
ATOM 2643 C CA . SER A 1 338 ? -12.055 19.080 -14.723 1.00 83.19 338 SER A CA 1
ATOM 2644 C C . SER A 1 338 ? -11.602 19.643 -13.370 1.00 83.19 338 SER A C 1
ATOM 2646 O O . SER A 1 338 ? -11.495 20.860 -13.236 1.00 83.19 338 SER A O 1
ATOM 2648 N N . ILE A 1 339 ? -11.252 18.774 -12.414 1.00 78.25 339 ILE A N 1
ATOM 2649 C CA . ILE A 1 339 ? -10.785 19.169 -11.075 1.00 78.25 339 ILE A CA 1
ATOM 2650 C C . ILE A 1 339 ? -9.274 19.401 -11.038 1.00 78.25 339 ILE A C 1
ATOM 2652 O O . ILE A 1 339 ? -8.811 20.403 -10.500 1.00 78.25 339 ILE A O 1
ATOM 2656 N N . LEU A 1 340 ? -8.485 18.501 -11.631 1.00 77.56 340 LEU A N 1
ATOM 2657 C CA . LEU A 1 340 ? -7.019 18.585 -11.599 1.00 77.56 340 LEU A CA 1
ATOM 2658 C C . LEU A 1 340 ? -6.458 19.644 -12.558 1.00 77.56 340 LEU A C 1
ATOM 2660 O O . LEU A 1 340 ? -5.260 19.930 -12.535 1.00 77.56 340 LEU A O 1
ATOM 2664 N N . GLY A 1 341 ? -7.283 20.168 -13.469 1.00 81.62 341 GLY A N 1
ATOM 2665 C CA . GLY A 1 341 ? -6.877 21.089 -14.536 1.00 81.62 341 GLY A CA 1
ATOM 2666 C C . GLY A 1 341 ? -5.967 20.462 -15.602 1.00 81.62 341 GLY A C 1
ATOM 2667 O O . GLY A 1 341 ? -5.645 21.101 -16.603 1.00 81.62 341 GLY A O 1
ATOM 2668 N N . THR A 1 342 ? -5.553 19.209 -15.413 1.00 83.50 342 THR A N 1
ATOM 2669 C CA . THR A 1 342 ? -4.722 18.428 -16.330 1.00 83.50 342 THR A CA 1
ATOM 2670 C C . THR A 1 342 ? -5.234 16.997 -16.396 1.00 83.50 342 THR A C 1
ATOM 2672 O O . THR A 1 342 ? -5.839 16.491 -15.452 1.00 83.50 342 THR A O 1
ATOM 2675 N N . ALA A 1 343 ? -5.025 16.344 -17.539 1.00 84.19 343 ALA A N 1
ATOM 2676 C CA . ALA A 1 343 ? -5.490 14.979 -17.724 1.00 84.19 343 ALA A CA 1
ATOM 2677 C C . ALA A 1 343 ? -4.644 14.010 -16.880 1.00 84.19 343 ALA A C 1
ATOM 2679 O O . ALA A 1 343 ? -3.425 13.980 -17.078 1.00 84.19 343 ALA A O 1
ATOM 2680 N N . PRO A 1 344 ? -5.256 13.196 -15.999 1.00 85.94 344 PRO A N 1
ATOM 2681 C CA . PRO A 1 344 ? -4.521 12.215 -15.211 1.00 85.94 344 PRO A CA 1
ATOM 2682 C C . PRO A 1 344 ? -3.932 11.116 -16.097 1.00 85.94 344 PRO A C 1
ATOM 2684 O O . PRO A 1 344 ? -4.422 10.829 -17.202 1.00 85.94 344 PRO A O 1
ATOM 2687 N N . GLU A 1 345 ? -2.886 10.468 -15.589 1.00 85.62 345 GLU A N 1
ATOM 2688 C CA . GLU A 1 345 ? -2.277 9.343 -16.283 1.00 85.62 345 GLU A CA 1
ATOM 2689 C C . GLU A 1 345 ? -3.210 8.121 -16.312 1.00 85.62 345 GLU A C 1
ATOM 2691 O O . GLU A 1 345 ? -3.931 7.870 -15.345 1.00 85.62 345 GLU A O 1
ATOM 2696 N N . PRO A 1 346 ? -3.184 7.319 -17.397 1.00 86.75 346 PRO A N 1
ATOM 2697 C CA . PRO A 1 346 ? -4.027 6.142 -17.575 1.00 86.75 346 PRO A CA 1
ATOM 2698 C C . PRO A 1 346 ? -4.106 5.238 -16.337 1.00 86.75 346 PRO A C 1
ATOM 2700 O O . PRO A 1 346 ? -5.206 4.963 -15.868 1.00 86.75 346 PRO A O 1
ATOM 2703 N N . PHE A 1 347 ? -2.957 4.847 -15.786 1.00 85.00 347 PHE A N 1
ATOM 2704 C CA . PHE A 1 347 ? -2.876 3.990 -14.604 1.00 85.00 347 PHE A CA 1
ATOM 2705 C C . PHE A 1 347 ? -3.589 4.580 -13.384 1.00 85.00 347 PHE A C 1
ATOM 2707 O O . PHE A 1 347 ? -4.199 3.844 -12.619 1.00 85.00 347 PHE A O 1
ATOM 2714 N N . PHE A 1 348 ? -3.523 5.900 -13.196 1.00 87.19 348 PHE A N 1
ATOM 2715 C CA . PHE A 1 348 ? -4.174 6.545 -12.062 1.00 87.19 348 PHE A CA 1
ATOM 2716 C C . PHE A 1 348 ? -5.694 6.498 -12.197 1.00 87.19 348 PHE A C 1
ATOM 2718 O O . PHE A 1 348 ? -6.372 6.232 -11.218 1.00 87.19 348 PHE A O 1
ATOM 2725 N N . VAL A 1 349 ? -6.222 6.667 -13.415 1.00 90.62 349 VAL A N 1
ATOM 2726 C CA . VAL A 1 349 ? -7.657 6.482 -13.695 1.00 90.62 349 VAL A CA 1
ATOM 2727 C C . VAL A 1 349 ? -8.091 5.051 -13.382 1.00 90.62 349 VAL A C 1
ATOM 2729 O O . VAL A 1 349 ? -9.114 4.857 -12.739 1.00 90.62 349 VAL A O 1
ATOM 2732 N N . ASP A 1 350 ? -7.287 4.063 -13.779 1.00 90.38 350 ASP A N 1
ATOM 2733 C CA . ASP A 1 350 ? -7.580 2.655 -13.489 1.00 90.38 350 ASP A CA 1
ATOM 2734 C C . ASP A 1 350 ? -7.601 2.420 -11.964 1.00 90.38 350 ASP A C 1
ATOM 2736 O O . ASP A 1 350 ? -8.527 1.813 -11.445 1.00 90.38 350 ASP A O 1
ATOM 2740 N N . LYS A 1 351 ? -6.657 3.016 -11.216 1.00 90.44 351 LYS A N 1
ATOM 2741 C CA . LYS A 1 351 ? -6.650 2.964 -9.743 1.00 90.44 351 LYS A CA 1
ATOM 2742 C C . LYS A 1 351 ? -7.787 3.707 -9.063 1.00 90.44 351 LYS A C 1
ATOM 2744 O O . LYS A 1 351 ? -8.184 3.308 -7.975 1.00 90.44 351 LYS A O 1
ATOM 2749 N N . MET A 1 352 ? -8.316 4.753 -9.685 1.00 91.62 352 MET A N 1
ATOM 2750 C CA . MET A 1 352 ? -9.524 5.411 -9.205 1.00 91.62 352 MET A CA 1
ATOM 2751 C C . MET A 1 352 ? -10.733 4.489 -9.348 1.00 91.62 352 MET A C 1
ATOM 2753 O O . MET A 1 352 ? -11.483 4.356 -8.389 1.00 91.62 352 MET A O 1
ATOM 2757 N N . ILE A 1 353 ? -10.893 3.818 -10.490 1.00 92.38 353 ILE A N 1
ATOM 2758 C CA . ILE A 1 353 ? -11.982 2.851 -10.700 1.00 92.38 353 ILE A CA 1
ATOM 2759 C C . ILE A 1 353 ? -11.859 1.692 -9.708 1.00 92.38 353 ILE A C 1
ATOM 2761 O O . ILE A 1 353 ? -12.758 1.511 -8.891 1.00 92.38 353 ILE A O 1
ATOM 2765 N N . ASP A 1 354 ? -10.697 1.025 -9.674 1.00 90.50 354 ASP A N 1
ATOM 2766 C CA . ASP A 1 354 ? -10.395 -0.097 -8.766 1.00 90.50 354 ASP A CA 1
ATOM 2767 C C . ASP A 1 354 ? -10.681 0.222 -7.280 1.00 90.50 354 ASP A C 1
ATOM 2769 O O . ASP A 1 354 ? -10.782 -0.682 -6.450 1.00 90.50 354 ASP A O 1
ATOM 2773 N N . ALA A 1 355 ? -10.686 1.504 -6.893 1.00 89.75 355 ALA A N 1
ATOM 2774 C CA . ALA A 1 355 ? -10.828 1.909 -5.501 1.00 89.75 355 ALA A CA 1
ATOM 2775 C C . ALA A 1 355 ? -12.268 1.890 -4.984 1.00 89.75 355 ALA A C 1
ATOM 2777 O O . ALA A 1 355 ? -12.450 1.770 -3.769 1.00 89.75 355 ALA A O 1
ATOM 2778 N N . ILE A 1 356 ? -13.259 2.033 -5.867 1.00 89.56 356 ILE A N 1
ATOM 2779 C CA . ILE A 1 356 ? -14.677 2.066 -5.482 1.00 89.56 356 ILE A CA 1
ATOM 2780 C C . ILE A 1 356 ? -15.537 1.032 -6.214 1.00 89.56 356 ILE A C 1
ATOM 2782 O O . ILE A 1 356 ? -16.605 0.730 -5.696 1.00 89.56 356 ILE A O 1
ATOM 2786 N N . ASP A 1 357 ? -15.053 0.465 -7.323 1.00 91.88 357 ASP A N 1
ATOM 2787 C CA . ASP A 1 357 ? -15.650 -0.683 -8.021 1.00 91.88 357 ASP A CA 1
ATOM 2788 C C . ASP A 1 357 ? -15.736 -1.895 -7.071 1.00 91.88 357 ASP A C 1
ATOM 2790 O O . ASP A 1 357 ? -14.717 -2.498 -6.711 1.00 91.88 357 ASP A O 1
ATOM 2794 N N . GLN A 1 358 ? -16.946 -2.209 -6.592 1.00 87.62 358 GLN A N 1
ATOM 2795 C CA . GLN A 1 358 ? -17.173 -3.264 -5.602 1.00 87.62 358 GLN A CA 1
ATOM 2796 C C . GLN A 1 358 ? -17.248 -4.658 -6.227 1.00 87.62 358 GLN A C 1
ATOM 2798 O O . GLN A 1 358 ? -16.912 -5.642 -5.560 1.00 87.62 358 GLN A O 1
ATOM 2803 N N . ASP A 1 359 ? -17.723 -4.770 -7.469 1.00 88.50 359 ASP A N 1
ATOM 2804 C CA . ASP A 1 359 ? -17.943 -6.057 -8.135 1.00 88.50 359 ASP A CA 1
ATOM 2805 C C . ASP A 1 359 ? -16.777 -6.469 -9.057 1.00 88.50 359 ASP A C 1
ATOM 2807 O O . ASP A 1 359 ? -16.695 -7.629 -9.480 1.00 88.50 359 ASP A O 1
ATOM 2811 N N . GLY A 1 360 ? -15.833 -5.556 -9.299 1.00 88.56 360 GLY A N 1
ATOM 2812 C CA . GLY A 1 360 ? -14.629 -5.763 -10.093 1.00 88.56 360 GLY A CA 1
ATOM 2813 C C . GLY A 1 360 ? -14.902 -5.840 -11.593 1.00 88.56 360 GLY A C 1
ATOM 2814 O O . GLY A 1 360 ? -14.133 -6.486 -12.319 1.00 88.56 360 GLY A O 1
ATOM 2815 N N . ASN A 1 361 ? -16.007 -5.263 -12.070 1.00 89.94 361 ASN A N 1
ATOM 2816 C CA . ASN A 1 361 ? -16.385 -5.295 -13.481 1.00 89.94 361 ASN A CA 1
ATOM 2817 C C . ASN A 1 361 ? -15.607 -4.272 -14.342 1.00 89.94 361 ASN A C 1
ATOM 2819 O O . ASN A 1 361 ? -15.656 -4.349 -15.577 1.00 89.94 361 ASN A O 1
ATOM 2823 N N . GLY A 1 362 ? -14.837 -3.374 -13.714 1.00 89.69 362 GLY A N 1
ATOM 2824 C CA . GLY A 1 362 ? -13.992 -2.375 -14.364 1.00 89.69 362 GLY A CA 1
ATOM 2825 C C . GLY A 1 362 ? -14.715 -1.089 -14.776 1.00 89.69 362 GLY A C 1
ATOM 2826 O O . GLY A 1 362 ? -14.139 -0.292 -15.526 1.00 89.69 362 GLY A O 1
ATOM 2827 N N . VAL A 1 363 ? -15.950 -0.888 -14.320 1.00 93.00 363 VAL A N 1
ATOM 2828 C CA . VAL A 1 363 ? -16.731 0.352 -14.424 1.00 93.00 363 VAL A CA 1
ATOM 2829 C C . VAL A 1 363 ? -17.332 0.689 -13.055 1.00 93.00 363 VAL A C 1
ATOM 2831 O O . VAL A 1 363 ? -17.252 -0.111 -12.135 1.00 93.00 363 VAL A O 1
ATOM 2834 N N . ILE A 1 364 ? -17.880 1.895 -12.891 1.00 93.00 364 ILE A N 1
ATOM 2835 C CA . ILE A 1 364 ? -18.512 2.313 -11.626 1.00 93.00 364 ILE A CA 1
ATOM 2836 C C . ILE A 1 364 ? -20.001 2.484 -11.874 1.00 93.00 364 ILE A C 1
ATOM 2838 O O . ILE A 1 364 ? -20.386 3.334 -12.677 1.00 93.00 364 ILE A O 1
ATOM 2842 N N . ASP A 1 365 ? -20.837 1.719 -11.188 1.00 93.31 365 ASP A N 1
ATOM 2843 C CA . ASP A 1 365 ? -22.285 1.904 -11.249 1.00 93.31 365 ASP A CA 1
ATOM 2844 C C . ASP A 1 365 ? -22.815 2.804 -10.112 1.00 93.31 365 ASP A C 1
ATOM 2846 O O . ASP A 1 365 ? -22.075 3.345 -9.282 1.00 93.31 365 ASP A O 1
ATOM 2850 N N . GLU A 1 366 ? -24.131 3.021 -10.086 1.00 90.19 366 GLU A N 1
ATOM 2851 C CA . GLU A 1 366 ? -24.768 3.839 -9.051 1.00 90.19 366 GLU A CA 1
ATOM 2852 C C . GLU A 1 366 ? -24.639 3.212 -7.647 1.00 90.19 366 GLU A C 1
ATOM 2854 O O . GLU A 1 366 ? -24.604 3.932 -6.646 1.00 90.19 366 GLU A O 1
ATOM 2859 N N . ALA A 1 367 ? -24.558 1.881 -7.536 1.00 90.38 367 ALA A N 1
ATOM 2860 C CA . ALA A 1 367 ? -24.378 1.207 -6.256 1.00 90.38 367 ALA A CA 1
ATOM 2861 C C . ALA A 1 367 ? -22.960 1.434 -5.714 1.00 90.38 367 ALA A C 1
ATOM 2863 O O . ALA A 1 367 ? -22.827 1.822 -4.551 1.00 90.38 367 ALA A O 1
ATOM 2864 N N . ASP A 1 368 ? -21.932 1.297 -6.555 1.00 91.25 368 ASP A N 1
ATOM 2865 C CA . ASP A 1 368 ? -20.539 1.616 -6.214 1.00 91.25 368 ASP A CA 1
ATOM 2866 C C . ASP A 1 368 ? -20.404 3.067 -5.731 1.00 91.25 368 ASP A C 1
ATOM 2868 O O . ASP A 1 368 ? -19.814 3.356 -4.682 1.00 91.25 368 ASP A O 1
ATOM 2872 N N . PHE A 1 369 ? -21.018 4.000 -6.466 1.00 88.19 369 PHE A N 1
ATOM 2873 C CA . PHE A 1 369 ? -20.986 5.421 -6.131 1.00 88.19 369 PHE A CA 1
ATOM 2874 C C . PHE A 1 369 ? -21.723 5.732 -4.818 1.00 88.19 369 PHE A C 1
ATOM 2876 O O . PHE A 1 369 ? -21.250 6.529 -4.008 1.00 88.19 369 PHE A O 1
ATOM 2883 N N . ASN A 1 370 ? -22.855 5.077 -4.553 1.00 87.19 370 ASN A N 1
ATOM 2884 C CA . ASN A 1 370 ? -23.587 5.244 -3.295 1.00 87.19 370 ASN A CA 1
ATOM 2885 C C . ASN A 1 370 ? -22.835 4.662 -2.090 1.00 87.19 370 ASN A C 1
ATOM 2887 O O . ASN A 1 370 ? -22.903 5.233 -0.999 1.00 87.19 370 ASN A O 1
ATOM 2891 N N . VAL A 1 371 ? -22.096 3.562 -2.269 1.00 85.69 371 VAL A N 1
ATOM 2892 C CA . VAL A 1 371 ? -21.216 3.025 -1.221 1.00 85.69 371 VAL A CA 1
ATOM 2893 C C . VAL A 1 371 ? -20.160 4.062 -0.851 1.00 85.69 371 VAL A C 1
ATOM 2895 O O . VAL A 1 371 ? -20.018 4.372 0.334 1.00 85.69 371 VAL A O 1
ATOM 2898 N N . LEU A 1 372 ? -19.502 4.672 -1.844 1.00 83.69 372 LEU A N 1
ATOM 2899 C CA . LEU A 1 372 ? -18.586 5.792 -1.616 1.00 83.69 372 LEU A CA 1
ATOM 2900 C C . LEU A 1 372 ? -19.268 6.910 -0.815 1.00 83.69 372 LEU A C 1
ATOM 2902 O O . LEU A 1 372 ? -18.729 7.301 0.216 1.00 83.69 372 LEU A O 1
ATOM 2906 N N . LEU A 1 373 ? -20.448 7.385 -1.239 1.00 81.44 373 LEU A N 1
ATOM 2907 C CA . LEU A 1 373 ? -21.191 8.451 -0.548 1.00 81.44 373 LEU A CA 1
ATOM 2908 C C . LEU A 1 373 ? -21.506 8.101 0.915 1.00 81.44 373 LEU A C 1
ATOM 2910 O O . LEU A 1 373 ? -21.331 8.933 1.805 1.00 81.44 373 LEU A O 1
ATOM 2914 N N . SER A 1 374 ? -21.902 6.856 1.183 1.00 81.69 374 SER A N 1
ATOM 2915 C CA . SER A 1 374 ? -22.179 6.392 2.546 1.00 81.69 374 SER A CA 1
ATOM 2916 C C . SER A 1 374 ? -20.930 6.404 3.436 1.00 81.69 374 SER A C 1
ATOM 2918 O O . SER A 1 374 ? -21.018 6.784 4.604 1.00 81.69 374 SER A O 1
ATOM 2920 N N . MET A 1 375 ? -19.753 6.073 2.887 1.00 71.56 375 MET A N 1
ATOM 2921 C CA . MET A 1 375 ? -18.478 6.163 3.609 1.00 71.56 375 MET A CA 1
ATOM 2922 C C . MET A 1 375 ? -18.148 7.615 3.994 1.00 71.56 375 MET A C 1
ATOM 2924 O O . MET A 1 375 ? -17.587 7.847 5.065 1.00 71.56 375 MET A O 1
ATOM 2928 N N . ILE A 1 376 ? -18.534 8.595 3.165 1.00 67.56 376 ILE A N 1
ATOM 2929 C CA . ILE A 1 376 ? -18.351 10.032 3.451 1.00 67.56 376 ILE A CA 1
ATOM 2930 C C . ILE A 1 376 ? -19.177 10.444 4.665 1.00 67.56 376 ILE A C 1
ATOM 2932 O O . ILE A 1 376 ? -18.646 11.029 5.606 1.00 67.56 376 ILE A O 1
ATOM 2936 N N . GLU A 1 377 ? -20.463 10.084 4.677 1.00 66.44 377 GLU A N 1
ATOM 2937 C CA . GLU A 1 377 ? -21.375 10.447 5.768 1.00 66.44 377 GLU A CA 1
ATOM 2938 C C . GLU A 1 377 ? -20.915 9.894 7.124 1.00 66.44 377 GLU A C 1
ATOM 2940 O O . GLU A 1 377 ? -21.143 10.530 8.153 1.00 66.44 377 GLU A O 1
ATOM 2945 N N . HIS A 1 378 ? -20.253 8.732 7.135 1.00 67.69 378 HIS A N 1
ATOM 2946 C CA . HIS A 1 378 ? -19.709 8.125 8.352 1.00 67.69 378 HIS A CA 1
ATOM 2947 C C . HIS A 1 378 ? -18.409 8.799 8.814 1.00 67.69 378 HIS A C 1
ATOM 2949 O O . HIS A 1 378 ? -18.180 8.914 10.018 1.00 67.69 378 HIS A O 1
ATOM 2955 N N . ARG A 1 379 ? -17.571 9.280 7.884 1.00 62.81 379 ARG A N 1
ATOM 2956 C CA . ARG A 1 379 ? -16.344 10.024 8.211 1.00 62.81 379 ARG A CA 1
ATOM 2957 C C . ARG A 1 379 ? -16.613 11.418 8.773 1.00 62.81 379 ARG A C 1
ATOM 2959 O O . ARG A 1 379 ? -15.850 11.858 9.620 1.00 62.81 379 ARG A O 1
ATOM 2966 N N . ASP A 1 380 ? -17.680 12.091 8.346 1.00 55.53 380 ASP A N 1
ATOM 2967 C CA . ASP A 1 380 ? -18.034 13.429 8.852 1.00 55.53 380 ASP A CA 1
ATOM 2968 C C . ASP A 1 380 ? -18.687 13.405 10.253 1.00 55.53 380 ASP A C 1
ATOM 2970 O O . ASP A 1 380 ? -18.835 14.450 10.892 1.00 55.53 380 ASP A O 1
ATOM 2974 N N . GLN A 1 381 ? -19.096 12.226 10.741 1.00 43.59 381 GLN A N 1
ATOM 2975 C CA . GLN A 1 381 ? -19.736 12.041 12.053 1.00 43.59 381 GLN A CA 1
ATOM 2976 C C . GLN A 1 381 ? -18.762 11.649 13.178 1.00 43.59 381 GLN A C 1
ATOM 2978 O O . GLN A 1 381 ? -19.136 11.760 14.350 1.00 43.59 381 GLN A O 1
ATOM 2983 N N . ASN A 1 382 ? -17.539 11.230 12.834 1.00 36.75 382 ASN A N 1
ATOM 2984 C CA . ASN A 1 382 ? -16.458 10.851 13.755 1.00 36.75 382 ASN A CA 1
ATOM 2985 C C . ASN A 1 382 ? -15.337 11.903 13.754 1.00 36.75 382 ASN A C 1
ATOM 2987 O O . ASN A 1 382 ? -14.700 12.077 14.818 1.00 36.75 382 ASN A O 1
#

Sequence (382 aa):
MVVPKGLFWEATNMNQWMRPDQESSSSIRILKTGSDARLAALVEWTFDHTHNTGDHQSTPPALVSVDAEFVDLSEYANSPSVQTLVNRKMSVLERMENQIMVHNDFQKENVCLSSVGTRLSQTSVGSFFCMAMQEELDADAAILNGAVLKGDSTYPDNIMSYADLRKELPFPTKMVVVPMTRKLLREAILFSRTQLEDQPTTMEGKESSNADTPAQIHGTEGDGIARRGYLQVSPDFCIHGNDNEDDTDTTQIQVALPRNLLSGFCRIKPLVNLGEELKASGTFPEEDDFVPALDLVTRYCCKNRWLELSSNISRFEDMDMNRDGVLDRHEVKIAMTSILGTAPEPFFVDKMIDAIDQDGNGVIDEADFNVLLSMIEHRDQN

pLDDT: mean 79.1, std 19.93, range [26.02, 98.31]

Foldseek 3Di:
DDDDDDDDDPPPPPPPDPDDDPDDPDDDDDDDLDDPPQKDKDKDWDWACPDDPDDDDRDDTHTDDIDIDIDGCVVDDDDPVVVVVVCVVVVLVVQQQQAWLWAPVLDPDLFWFFLAPLQQAAGNVLQLLFQLLCVLVVWPKEKEFSVQQQQNDTDNRRIHGLNSLCNRRVDFQFKDKDKFFPLLVVLLQVLQNQAFDDPPPPDDDDDPPDDDDSPPPPSDRPVPTGTLGNMHMHPVPPDPDPVPDPSPRRDITIYIYRLCLCVCRSNSPSSVVVSVVCVVVVNRQDPPPGDGSSLSSSLSSLLVVVVVLCVVPVDPVSLVPVPPQWRALVSLQVSSCVVVVHGRRSVSSQSNQVSQVPPPPRIGGPVSSVVSVVVVVVVVVD

Radius of gyration: 28.56 Å; chains: 1; bounding box: 67×67×83 Å